Protein AF-0000000078755378 (afdb_homodimer)

Radius of gyration: 20.5 Å; Cα contacts (8 Å, |Δi|>4): 598; chains: 2; bounding box: 50×56×50 Å

Organism: Turneriella parva (strain ATCC BAA-1111 / DSM 21527 / NCTC 11395 / H) (NCBI:txid869212)

Secondary structure (DSSP, 8-state):
-EEEE-TT-HHHHHHHHHHHHHT---EEEETTSHHHHHHHHHH-TT-PSPEEEETTEEEESHHHHHHHHHHHTTT-TTS-----HHHHHHHHHHHHHHHHHHHHHHHHHHHHHTT--GGG-HHHHHHHHHHHHHHHHHHHH-BTTBSSTT----HHHHHHHHHHHHHHHTTSS-GGGSHHHHHHHHHHTTSHHHHHTPPPP-/-EEEE-TT-HHHHHHHHHHHHHT---EEEETTSHHHHHHHHHH-TT--S-EEEETTEEEESHHHHHHHHHHHTTT-TTS-----HHHHHHHHHHHHHHHHHHHHHHHHHHHHHTT--GGG-HHHHHHHHHHHHHHHHHHHH-BTTBSSTT----HHHHHHHHHHHHHHHTTSS-GGGSHHHHHHHHHHTTSHHHHHTPPPP-

Structure (mmCIF, N/CA/C/O backbone):
data_AF-0000000078755378-model_v1
#
loop_
_entity.id
_entity.type
_entity.pdbx_description
1 polymer 'Glutathione S-transferase domain-containing protein'
#
loop_
_atom_site.group_PDB
_atom_site.id
_atom_site.type_symbol
_atom_site.label_atom_id
_atom_site.label_alt_id
_atom_site.label_comp_id
_atom_site.label_asym_id
_atom_site.label_entity_id
_atom_site.label_seq_id
_atom_site.pdbx_PDB_ins_code
_atom_site.Cartn_x
_atom_site.Cartn_y
_atom_site.Cartn_z
_atom_site.occupancy
_atom_site.B_iso_or_equiv
_atom_site.auth_seq_id
_atom_site.auth_comp_id
_atom_site.auth_asym_id
_atom_site.auth_atom_id
_atom_site.pdbx_PDB_model_num
ATOM 1 N N . MET A 1 1 ? -11.766 -1.591 -21.422 1 97.5 1 MET A N 1
ATOM 2 C CA . MET A 1 1 ? -10.836 -1.254 -20.344 1 97.5 1 MET A CA 1
ATOM 3 C C . MET A 1 1 ? -9.414 -1.128 -20.875 1 97.5 1 MET A C 1
ATOM 5 O O . MET A 1 1 ? -9 -1.891 -21.75 1 97.5 1 MET A O 1
ATOM 9 N N . LYS A 1 2 ? -8.727 -0.06 -20.625 1 98.62 2 LYS A N 1
ATOM 10 C CA . LYS A 1 2 ? -7.285 0.048 -20.859 1 98.62 2 LYS A CA 1
ATOM 11 C C . LYS A 1 2 ? -6.504 -0.182 -19.562 1 98.62 2 LYS A C 1
ATOM 13 O O . LYS A 1 2 ? -6.852 0.363 -18.516 1 98.62 2 LYS A O 1
ATOM 18 N N . LEU A 1 3 ? -5.559 -1.063 -19.656 1 98.81 3 LEU A N 1
ATOM 19 C CA . LEU A 1 3 ? -4.688 -1.37 -18.531 1 98.81 3 LEU A CA 1
ATOM 20 C C . LEU A 1 3 ? -3.246 -0.969 -18.828 1 98.81 3 LEU A C 1
ATOM 22 O O . LEU A 1 3 ? -2.656 -1.442 -19.797 1 98.81 3 LEU A O 1
ATOM 26 N N . TYR A 1 4 ? -2.705 -0.052 -18.031 1 98.81 4 TYR A N 1
ATOM 27 C CA . TYR A 1 4 ? -1.328 0.398 -18.203 1 98.81 4 TYR A CA 1
ATOM 28 C C . TYR A 1 4 ? -0.391 -0.367 -17.266 1 98.81 4 TYR A C 1
ATOM 30 O O . TYR A 1 4 ? -0.648 -0.478 -16.078 1 98.81 4 TYR A O 1
ATOM 38 N N . GLY A 1 5 ? 0.622 -0.908 -17.797 1 98.44 5 GLY A N 1
ATOM 39 C CA . GLY A 1 5 ? 1.612 -1.618 -17.016 1 98.44 5 GLY A CA 1
ATOM 40 C C . GLY A 1 5 ? 2.439 -2.594 -17.828 1 98.44 5 GLY A C 1
ATOM 41 O O . GLY A 1 5 ? 2.221 -2.75 -19.031 1 98.44 5 GLY A O 1
ATOM 42 N N . SER A 1 6 ? 3.396 -3.225 -17.219 1 97.94 6 SER A N 1
ATOM 43 C CA . SER A 1 6 ? 4.281 -4.18 -17.875 1 97.94 6 SER A CA 1
ATOM 44 C C . SER A 1 6 ? 3.875 -5.617 -17.562 1 97.94 6 SER A C 1
ATOM 46 O O . SER A 1 6 ? 3.352 -5.898 -16.484 1 97.94 6 SER A O 1
ATOM 48 N N . ILE A 1 7 ? 4.188 -6.512 -18.438 1 96.69 7 ILE A N 1
ATOM 49 C CA . ILE A 1 7 ? 3.816 -7.914 -18.281 1 96.69 7 ILE A CA 1
ATOM 50 C C . ILE A 1 7 ? 4.668 -8.562 -17.188 1 96.69 7 ILE A C 1
ATOM 52 O O . ILE A 1 7 ? 4.332 -9.633 -16.688 1 96.69 7 ILE A O 1
ATOM 56 N N . THR A 1 8 ? 5.777 -7.926 -16.797 1 97.31 8 THR A N 1
ATOM 57 C CA . THR A 1 8 ? 6.668 -8.516 -15.797 1 97.31 8 THR A CA 1
ATOM 58 C C . THR A 1 8 ? 6.312 -8.023 -14.398 1 97.31 8 THR A C 1
ATOM 60 O O . THR A 1 8 ? 6.914 -8.453 -13.414 1 97.31 8 THR A O 1
ATOM 63 N N . SER A 1 9 ? 5.379 -7.137 -14.273 1 98.06 9 SER A N 1
ATOM 64 C CA . SER A 1 9 ? 5 -6.578 -12.984 1 98.06 9 SER A CA 1
ATOM 65 C C . SER A 1 9 ? 4.074 -7.52 -12.227 1 98.06 9 SER A C 1
ATOM 67 O O . SER A 1 9 ? 3.027 -7.918 -12.742 1 98.06 9 SER A O 1
ATOM 69 N N . PRO A 1 10 ? 4.41 -7.805 -10.969 1 98.56 10 PRO A N 1
ATOM 70 C CA . PRO A 1 10 ? 3.508 -8.648 -10.18 1 98.56 10 PRO A CA 1
ATOM 71 C C . PRO A 1 10 ? 2.188 -7.957 -9.852 1 98.56 10 PRO A C 1
ATOM 73 O O . PRO A 1 10 ? 1.175 -8.625 -9.625 1 98.56 10 PRO A O 1
ATOM 76 N N . PHE A 1 11 ? 2.15 -6.652 -9.828 1 98.81 11 PHE A N 1
ATOM 77 C CA . PHE A 1 11 ? 0.945 -5.887 -9.539 1 98.81 11 PHE A CA 1
ATOM 78 C C . PHE A 1 11 ? 0.022 -5.852 -10.75 1 98.81 11 PHE A C 1
ATOM 80 O O . PHE A 1 11 ? -1.2 -5.934 -10.609 1 98.81 11 PHE A O 1
ATOM 87 N N . VAL A 1 12 ? 0.619 -5.738 -11.883 1 98.75 12 VAL A N 1
ATOM 88 C CA . VAL A 1 12 ? -0.15 -5.777 -13.125 1 98.75 12 VAL A CA 1
ATOM 89 C C . VAL A 1 12 ? -0.688 -7.188 -13.352 1 98.75 12 VAL A C 1
ATOM 91 O O . VAL A 1 12 ? -1.82 -7.359 -13.812 1 98.75 12 VAL A O 1
ATOM 94 N N . ARG A 1 13 ? 0.099 -8.148 -13.016 1 98.75 13 ARG A N 1
ATOM 95 C CA . ARG A 1 13 ? -0.254 -9.539 -13.281 1 98.75 13 ARG A CA 1
ATOM 96 C C . ARG A 1 13 ? -1.511 -9.945 -12.516 1 98.75 13 ARG A C 1
ATOM 98 O O . ARG A 1 13 ? -2.363 -10.656 -13.047 1 98.75 13 ARG A O 1
ATOM 105 N N . ARG A 1 14 ? -1.593 -9.547 -11.242 1 98.69 14 ARG A N 1
ATOM 106 C CA . ARG A 1 14 ? -2.764 -9.977 -10.492 1 98.69 14 ARG A CA 1
ATOM 107 C C . ARG A 1 14 ? -4.035 -9.352 -11.039 1 98.69 14 ARG A C 1
ATOM 109 O O . ARG A 1 14 ? -5.113 -9.945 -10.977 1 98.69 14 ARG A O 1
ATOM 116 N N . VAL A 1 15 ? -3.961 -8.141 -11.648 1 98.81 15 VAL A N 1
ATOM 117 C CA . VAL A 1 15 ? -5.117 -7.543 -12.312 1 98.81 15 VAL A CA 1
ATOM 118 C C . VAL A 1 15 ? -5.441 -8.328 -13.586 1 98.81 15 VAL A C 1
ATOM 120 O O . VAL A 1 15 ? -6.605 -8.641 -13.844 1 98.81 15 VAL A O 1
ATOM 123 N N . ARG A 1 16 ? -4.406 -8.641 -14.359 1 98.81 16 ARG A N 1
ATOM 124 C CA . ARG A 1 16 ? -4.609 -9.422 -15.578 1 98.81 16 ARG A CA 1
ATOM 125 C C . ARG A 1 16 ? -5.254 -10.773 -15.258 1 98.81 16 ARG A C 1
ATOM 127 O O . ARG A 1 16 ? -6.152 -11.219 -15.977 1 98.81 16 ARG A O 1
ATOM 134 N N . TYR A 1 17 ? -4.77 -11.406 -14.227 1 98.62 17 TYR A N 1
ATOM 135 C CA . TYR A 1 17 ? -5.355 -12.664 -13.789 1 98.62 17 TYR A CA 1
ATOM 136 C C . TYR A 1 17 ? -6.859 -12.523 -13.57 1 98.62 17 TYR A C 1
ATOM 138 O O . TYR A 1 17 ? -7.648 -13.312 -14.094 1 98.62 17 TYR A O 1
ATOM 146 N N . LEU A 1 18 ? -7.234 -11.539 -12.789 1 98.44 18 LEU A N 1
ATOM 147 C CA . LEU A 1 18 ? -8.641 -11.375 -12.445 1 98.44 18 LEU A CA 1
ATOM 148 C C . LEU A 1 18 ? -9.477 -11.062 -13.688 1 98.44 18 LEU A C 1
ATOM 150 O O . LEU A 1 18 ? -10.586 -11.578 -13.844 1 98.44 18 LEU A O 1
ATOM 154 N N . CYS A 1 19 ? -8.93 -10.195 -14.57 1 98.56 19 CYS A N 1
ATOM 155 C CA . CYS A 1 19 ? -9.625 -9.906 -15.82 1 98.56 19 CYS A CA 1
ATOM 156 C C . CYS A 1 19 ? -9.883 -11.18 -16.609 1 98.56 19 CYS A C 1
ATOM 158 O O . CYS A 1 19 ? -10.977 -11.367 -17.141 1 98.56 19 CYS A O 1
ATOM 160 N N . HIS A 1 20 ? -8.867 -12.008 -16.703 1 98.25 20 HIS A N 1
ATOM 161 C CA . HIS A 1 20 ? -9 -13.273 -17.406 1 98.25 20 HIS A CA 1
ATOM 162 C C . HIS A 1 20 ? -10.117 -14.125 -16.812 1 98.25 20 HIS A C 1
ATOM 164 O O . HIS A 1 20 ? -10.977 -14.633 -17.531 1 98.25 20 HIS A O 1
ATOM 170 N N . GLU A 1 21 ? -10.109 -14.289 -15.508 1 97.56 21 GLU A N 1
ATOM 171 C CA . GLU A 1 21 ? -11.086 -15.133 -14.82 1 97.56 21 GLU A CA 1
ATOM 172 C C . GLU A 1 21 ? -12.5 -14.594 -14.992 1 97.56 21 GLU A C 1
ATOM 174 O O . GLU A 1 21 ? -13.453 -15.367 -15.109 1 97.56 21 GLU A O 1
ATOM 179 N N . LEU A 1 22 ? -12.672 -13.273 -15.031 1 97.81 22 LEU A N 1
ATOM 180 C CA . LEU A 1 22 ? -13.984 -12.633 -15.062 1 97.81 22 LEU A CA 1
ATOM 181 C C . LEU A 1 22 ? -14.453 -12.445 -16.5 1 97.81 22 LEU A C 1
ATOM 183 O O . LEU A 1 22 ? -15.602 -12.055 -16.734 1 97.81 22 LEU A O 1
ATOM 187 N N . GLY A 1 23 ? -13.539 -12.594 -17.453 1 97.19 23 GLY A N 1
ATOM 188 C CA . GLY A 1 23 ? -13.867 -12.336 -18.844 1 97.19 23 GLY A CA 1
ATOM 189 C C . GLY A 1 23 ? -13.922 -10.852 -19.172 1 97.19 23 GLY A C 1
ATOM 190 O O . GLY A 1 23 ? -14.68 -10.438 -20.047 1 97.19 23 GLY A O 1
ATOM 191 N N . GLN A 1 24 ? -13.266 -10.07 -18.375 1 97.88 24 GLN A N 1
ATOM 192 C CA . GLN A 1 24 ? -13.133 -8.648 -18.672 1 97.88 24 GLN A CA 1
ATOM 193 C C . GLN A 1 24 ? -12.031 -8.398 -19.703 1 97.88 24 GLN A C 1
ATOM 195 O O . GLN A 1 24 ? -10.844 -8.547 -19.391 1 97.88 24 GLN A O 1
ATOM 200 N N . SER A 1 25 ? -12.438 -7.984 -20.859 1 97.94 25 SER A N 1
ATOM 201 C CA . SER A 1 25 ? -11.453 -7.656 -21.891 1 97.94 25 SER A CA 1
ATOM 202 C C . SER A 1 25 ? -10.727 -6.355 -21.578 1 97.94 25 SER A C 1
ATOM 204 O O . SER A 1 25 ? -11.305 -5.445 -20.969 1 97.94 25 SER A O 1
ATOM 206 N N . PHE A 1 26 ? -9.414 -6.355 -21.984 1 98.5 26 PHE A N 1
ATOM 207 C CA . PHE A 1 26 ? -8.656 -5.117 -21.812 1 98.5 26 PHE A CA 1
ATOM 208 C C . PHE A 1 26 ? -7.582 -4.996 -22.891 1 98.5 26 PHE A C 1
ATOM 210 O O . PHE A 1 26 ? -7.141 -6.004 -23.453 1 98.5 26 PHE A O 1
ATOM 217 N N . GLU A 1 27 ? -7.242 -3.799 -23.172 1 98.5 27 GLU A N 1
ATOM 218 C CA . GLU A 1 27 ? -6.043 -3.447 -23.922 1 98.5 27 GLU A CA 1
ATOM 219 C C . GLU A 1 27 ? -4.883 -3.125 -22.984 1 98.5 27 GLU A C 1
ATOM 221 O O . GLU A 1 27 ? -5.012 -2.287 -22.094 1 98.5 27 GLU A O 1
ATOM 226 N N . LEU A 1 28 ? -3.758 -3.812 -23.188 1 98.31 28 LEU A N 1
ATOM 227 C CA . LEU A 1 28 ? -2.586 -3.555 -22.359 1 98.31 28 LEU A CA 1
ATOM 228 C C . LEU A 1 28 ? -1.696 -2.49 -22.984 1 98.31 28 LEU A C 1
ATOM 230 O O . LEU A 1 28 ? -1.237 -2.65 -24.125 1 98.31 28 LEU A O 1
ATOM 234 N N . VAL A 1 29 ? -1.528 -1.393 -22.344 1 98.62 29 VAL A N 1
ATOM 235 C CA . VAL A 1 29 ? -0.577 -0.356 -22.719 1 98.62 29 VAL A CA 1
ATOM 236 C C . VAL A 1 29 ? 0.752 -0.58 -22.016 1 98.62 29 VAL A C 1
ATOM 238 O O . VAL A 1 29 ? 0.856 -0.368 -20.797 1 98.62 29 VAL A O 1
ATOM 241 N N . ASP A 1 30 ? 1.756 -0.926 -22.766 1 97.62 30 ASP A N 1
ATOM 242 C CA . ASP A 1 30 ? 3.027 -1.409 -22.234 1 97.62 30 ASP A CA 1
ATOM 243 C C . ASP A 1 30 ? 3.854 -0.262 -21.656 1 97.62 30 ASP A C 1
ATOM 245 O O . ASP A 1 30 ? 4.391 0.56 -22.406 1 97.62 30 ASP A O 1
ATOM 249 N N . SER A 1 31 ? 4.055 -0.286 -20.375 1 96.88 31 SER A N 1
ATOM 250 C CA . SER A 1 31 ? 4.773 0.795 -19.719 1 96.88 31 SER A CA 1
ATOM 251 C C . SER A 1 31 ? 6.281 0.647 -19.906 1 96.88 31 SER A C 1
ATOM 253 O O . SER A 1 31 ? 7.051 1.515 -19.484 1 96.88 31 SER A O 1
ATOM 255 N N . LEU A 1 32 ? 6.742 -0.398 -20.562 1 94.94 32 LEU A N 1
ATOM 256 C CA . LEU A 1 32 ? 8.164 -0.579 -20.828 1 94.94 32 LEU A CA 1
ATOM 257 C C . LEU A 1 32 ? 8.594 0.244 -22.047 1 94.94 32 LEU A C 1
ATOM 259 O O . LEU A 1 32 ? 9.789 0.465 -22.25 1 94.94 32 LEU A O 1
ATOM 263 N N . THR A 1 33 ? 7.633 0.627 -22.875 1 96.88 33 THR A N 1
ATOM 264 C CA . THR A 1 33 ? 7.934 1.519 -23.984 1 96.88 33 THR A CA 1
ATOM 265 C C . THR A 1 33 ? 7.852 2.979 -23.547 1 96.88 33 THR A C 1
ATOM 267 O O . THR A 1 33 ? 7.098 3.318 -22.641 1 96.88 33 THR A O 1
ATOM 270 N N . ASP A 1 34 ? 8.578 3.814 -24.219 1 96.69 34 ASP A N 1
ATOM 271 C CA . ASP A 1 34 ? 8.531 5.238 -23.906 1 96.69 34 ASP A CA 1
ATOM 272 C C . ASP A 1 34 ? 7.121 5.797 -24.078 1 96.69 34 ASP A C 1
ATOM 274 O O . ASP A 1 34 ? 6.645 6.547 -23.219 1 96.69 34 ASP A O 1
ATOM 278 N N . ALA A 1 35 ? 6.516 5.406 -25.109 1 97.38 35 ALA A N 1
ATOM 279 C CA . ALA A 1 35 ? 5.164 5.895 -25.391 1 97.38 35 ALA A CA 1
ATOM 280 C C . ALA A 1 35 ? 4.18 5.406 -24.328 1 97.38 35 ALA A C 1
ATOM 282 O O . ALA A 1 35 ? 3.328 6.172 -23.875 1 97.38 35 ALA A O 1
ATOM 283 N N . GLY A 1 36 ? 4.281 4.137 -23.969 1 97.5 36 GLY A N 1
ATOM 284 C CA . GLY A 1 36 ? 3.395 3.578 -22.953 1 97.5 36 GLY A CA 1
ATOM 285 C C . GLY A 1 36 ? 3.621 4.164 -21.578 1 97.5 36 GLY A C 1
ATOM 286 O O . GLY A 1 36 ? 2.668 4.398 -20.828 1 97.5 36 GLY A O 1
ATOM 287 N N . GLN A 1 37 ? 4.879 4.363 -21.312 1 96.75 37 GLN A N 1
ATOM 288 C CA . GLN A 1 37 ? 5.211 4.973 -20.031 1 96.75 37 GLN A CA 1
ATOM 289 C C . GLN A 1 37 ? 4.66 6.395 -19.938 1 96.75 37 GLN A C 1
ATOM 291 O O . GLN A 1 37 ? 4.082 6.777 -18.922 1 96.75 37 GLN A O 1
ATOM 296 N N . SER A 1 38 ? 4.859 7.16 -20.984 1 97.31 38 SER A N 1
ATOM 297 C CA . SER A 1 38 ? 4.352 8.531 -21.031 1 97.31 38 SER A CA 1
ATOM 298 C C . SER A 1 38 ? 2.832 8.555 -20.922 1 97.31 38 SER A C 1
ATOM 300 O O . SER A 1 38 ? 2.277 9.391 -20.203 1 97.31 38 SER A O 1
ATOM 302 N N . ALA A 1 39 ? 2.188 7.66 -21.578 1 97.88 39 ALA A N 1
ATOM 303 C CA . ALA A 1 39 ? 0.73 7.578 -21.547 1 97.88 39 ALA A CA 1
ATOM 304 C C . ALA A 1 39 ? 0.241 7.266 -20.125 1 97.88 39 ALA A C 1
ATOM 306 O O . ALA A 1 39 ? -0.749 7.84 -19.672 1 97.88 39 ALA A O 1
ATOM 307 N N . MET A 1 40 ? 0.9 6.355 -19.453 1 97.19 40 MET A N 1
ATOM 308 C CA . MET A 1 40 ? 0.528 6.004 -18.078 1 97.19 40 MET A CA 1
ATOM 309 C C . MET A 1 40 ? 0.719 7.191 -17.141 1 97.19 40 MET A C 1
ATOM 311 O O . MET A 1 40 ? -0.147 7.48 -16.312 1 97.19 40 MET A O 1
ATOM 315 N N . ARG A 1 41 ? 1.848 7.883 -17.281 1 95.81 41 ARG A N 1
ATOM 316 C CA . ARG A 1 41 ? 2.182 8.984 -16.391 1 95.81 41 ARG A CA 1
ATOM 317 C C . ARG A 1 41 ? 1.21 10.148 -16.578 1 95.81 41 ARG A C 1
ATOM 319 O O . ARG A 1 41 ? 0.992 10.93 -15.648 1 95.81 41 ARG A O 1
ATOM 326 N N . GLU A 1 42 ? 0.608 10.234 -17.703 1 96 42 GLU A N 1
ATOM 327 C CA . GLU A 1 42 ? -0.412 11.258 -17.938 1 96 42 GLU A CA 1
ATOM 328 C C . GLU A 1 42 ? -1.669 10.984 -17.109 1 96 42 GLU A C 1
ATOM 330 O O . GLU A 1 42 ? -2.41 11.906 -16.781 1 96 42 GLU A O 1
ATOM 335 N N . LYS A 1 43 ? -1.895 9.703 -16.797 1 95.62 43 LYS A N 1
ATOM 336 C CA . LYS A 1 43 ? -3.127 9.305 -16.141 1 95.62 43 LYS A CA 1
ATOM 337 C C . LYS A 1 43 ? -2.893 9.07 -14.641 1 95.62 43 LYS A C 1
ATOM 339 O O . LYS A 1 43 ? -3.834 9.117 -13.852 1 95.62 43 LYS A O 1
ATOM 344 N N . ASN A 1 44 ? -1.692 8.852 -14.289 1 96.31 44 ASN A N 1
ATOM 345 C CA . ASN A 1 44 ? -1.339 8.391 -12.953 1 96.31 44 ASN A CA 1
ATOM 346 C C . ASN A 1 44 ? -0.154 9.164 -12.383 1 96.31 44 ASN A C 1
ATOM 348 O O . ASN A 1 44 ? 0.999 8.867 -12.703 1 96.31 44 ASN A O 1
ATOM 352 N N . PRO A 1 45 ? -0.371 10.039 -11.453 1 96.12 45 PRO A N 1
ATOM 353 C CA . PRO A 1 45 ? 0.701 10.875 -10.914 1 96.12 45 PRO A CA 1
ATOM 354 C C . PRO A 1 45 ? 1.704 10.094 -10.078 1 96.12 45 PRO A C 1
ATOM 356 O O . PRO A 1 45 ? 2.779 10.602 -9.75 1 96.12 45 PRO A O 1
ATOM 359 N N . ILE A 1 46 ? 1.361 8.883 -9.656 1 96.69 46 ILE A N 1
ATOM 360 C CA . ILE A 1 46 ? 2.219 8.07 -8.797 1 96.69 46 ILE A CA 1
ATOM 361 C C . ILE A 1 46 ? 3.281 7.375 -9.648 1 96.69 46 ILE A C 1
ATOM 363 O O . ILE A 1 46 ? 4.273 6.871 -9.117 1 96.69 46 ILE A O 1
ATOM 367 N N . TRP A 1 47 ? 3.047 7.293 -10.961 1 96.5 47 TRP A N 1
ATOM 368 C CA . TRP A 1 47 ? 3.988 6.727 -11.922 1 96.5 47 TRP A CA 1
ATOM 369 C C . TRP A 1 47 ? 4.234 5.25 -11.641 1 96.5 47 TRP A C 1
ATOM 371 O O . TRP A 1 47 ? 5.258 4.695 -12.047 1 96.5 47 TRP A O 1
ATOM 381 N N . LYS A 1 48 ? 3.359 4.676 -10.805 1 96.12 48 LYS A N 1
ATOM 382 C CA . LYS A 1 48 ? 3.438 3.244 -10.531 1 96.12 48 LYS A CA 1
ATOM 383 C C . LYS A 1 48 ? 2.348 2.482 -11.281 1 96.12 48 LYS A C 1
ATOM 385 O O . LYS A 1 48 ? 1.231 2.98 -11.438 1 96.12 48 LYS A O 1
ATOM 390 N N . GLU A 1 49 ? 2.668 1.42 -11.766 1 97.88 49 GLU A N 1
ATOM 391 C CA . GLU A 1 49 ? 1.711 0.538 -12.422 1 97.88 49 GLU A CA 1
ATOM 392 C C . GLU A 1 49 ? 1.145 -0.49 -11.445 1 97.88 49 GLU A C 1
ATOM 394 O O 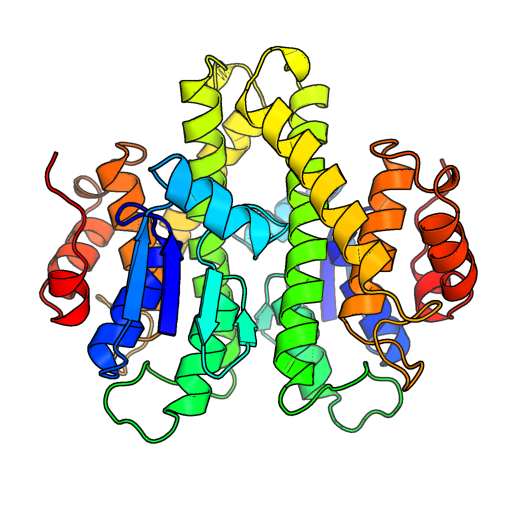. GLU A 1 49 ? 1.787 -0.828 -10.453 1 97.88 49 GLU A O 1
ATOM 399 N N . PRO A 1 50 ? -0.096 -0.946 -11.672 1 98.44 50 PRO A N 1
ATOM 400 C CA . PRO A 1 50 ? -0.963 -0.688 -12.82 1 98.44 50 PRO A CA 1
ATOM 401 C C . PRO A 1 50 ? -1.844 0.545 -12.633 1 98.44 50 PRO A C 1
ATOM 403 O O . PRO A 1 50 ? -2.027 1.011 -11.508 1 98.44 50 PRO A O 1
ATOM 406 N N . CYS A 1 51 ? -2.301 1.1 -13.695 1 98.44 51 CYS A N 1
ATOM 407 C CA . CYS A 1 51 ? -3.387 2.064 -13.828 1 98.44 51 CYS A CA 1
ATOM 408 C C . CYS A 1 51 ? -4.387 1.614 -14.891 1 98.44 51 CYS A C 1
ATOM 410 O O . CYS A 1 51 ? -3.998 1.076 -15.922 1 98.44 51 CYS A O 1
ATOM 412 N N . ALA A 1 52 ? -5.668 1.831 -14.609 1 98.69 52 ALA A N 1
ATOM 413 C CA . ALA A 1 52 ? -6.676 1.366 -15.555 1 98.69 52 ALA A CA 1
ATOM 414 C C . ALA A 1 52 ? -7.645 2.486 -15.914 1 98.69 52 ALA A C 1
ATOM 416 O O . ALA A 1 52 ? -8.016 3.295 -15.062 1 98.69 52 ALA A O 1
ATOM 417 N N . GLU A 1 53 ? -7.953 2.619 -17.156 1 98.56 53 GLU A N 1
ATOM 418 C CA . GLU A 1 53 ? -9.164 3.303 -17.609 1 98.56 53 GLU A CA 1
ATOM 419 C C . GLU A 1 53 ? -10.32 2.322 -17.766 1 98.56 53 GLU A C 1
ATOM 421 O O . GLU A 1 53 ? -10.289 1.453 -18.641 1 98.56 53 GLU A O 1
ATOM 426 N N . ILE A 1 54 ? -11.367 2.451 -16.953 1 97.88 54 ILE A N 1
ATOM 427 C CA . ILE A 1 54 ? -12.461 1.485 -16.953 1 97.88 54 ILE A CA 1
ATOM 428 C C . ILE A 1 54 ? -13.773 2.195 -16.625 1 97.88 54 ILE A C 1
ATOM 430 O O . ILE A 1 54 ? -13.867 2.9 -15.609 1 97.88 54 ILE A O 1
ATOM 434 N N . ASP A 1 55 ? -14.82 2.055 -17.453 1 97.25 55 ASP A N 1
ATOM 435 C CA . ASP A 1 55 ? -16.156 2.621 -17.281 1 97.25 55 ASP A CA 1
ATOM 436 C C . ASP A 1 55 ? -16.078 4.133 -17.078 1 97.25 55 ASP A C 1
ATOM 438 O O . ASP A 1 55 ? -16.75 4.672 -16.188 1 97.25 55 ASP A O 1
ATOM 442 N N . GLY A 1 56 ? -15.164 4.719 -17.766 1 96.69 56 GLY A N 1
ATOM 443 C CA . GLY A 1 56 ? -15.062 6.168 -17.75 1 96.69 56 GLY A CA 1
ATOM 444 C C . GLY A 1 56 ? -14.25 6.695 -16.578 1 96.69 56 GLY A C 1
ATOM 445 O O . GLY A 1 56 ? -14.156 7.91 -16.375 1 96.69 56 GLY A O 1
ATOM 446 N N . LEU A 1 57 ? -13.617 5.816 -15.844 1 97.62 57 LEU A N 1
ATOM 447 C CA . LEU A 1 57 ? -12.812 6.188 -14.688 1 97.62 57 LEU A CA 1
ATOM 448 C C . LEU A 1 57 ? -11.344 5.836 -14.914 1 97.62 57 LEU A C 1
ATOM 450 O O . LEU A 1 57 ? -11.031 4.914 -15.672 1 97.62 57 LEU A O 1
ATOM 454 N N . VAL A 1 58 ? -10.453 6.629 -14.32 1 98.12 58 VAL A N 1
ATOM 455 C CA . VAL A 1 58 ? -9.062 6.238 -14.141 1 98.12 58 VAL A CA 1
ATOM 456 C C . VAL A 1 58 ? -8.844 5.746 -12.703 1 98.12 58 VAL A C 1
ATOM 458 O O . VAL A 1 58 ? -9.172 6.449 -11.75 1 98.12 58 VAL A O 1
ATOM 461 N N . ILE A 1 59 ? -8.359 4.531 -12.617 1 98.38 59 ILE A N 1
ATOM 462 C CA . ILE A 1 59 ? -8.227 3.943 -11.289 1 98.38 59 ILE A CA 1
ATOM 463 C C . ILE A 1 59 ? -6.809 3.418 -11.094 1 98.38 59 ILE A C 1
ATOM 465 O O . ILE A 1 59 ? -6.281 2.701 -11.953 1 98.38 59 ILE A O 1
ATOM 469 N N . TRP A 1 60 ? -6.184 3.889 -10.086 1 96 60 TRP A N 1
ATOM 470 C CA . TRP A 1 60 ? -4.984 3.27 -9.531 1 96 60 TRP A CA 1
ATOM 471 C C . TRP A 1 60 ? -5.148 3.006 -8.039 1 96 60 TRP A C 1
ATOM 473 O O . TRP A 1 60 ? -6.02 3.594 -7.395 1 96 60 TRP A O 1
ATOM 483 N N . ASP A 1 61 ? -4.387 1.903 -7.5 1 95.44 61 ASP A N 1
ATOM 484 C CA . ASP A 1 61 ? -3.383 0.94 -7.945 1 95.44 61 ASP A CA 1
ATOM 485 C C . ASP A 1 61 ? -3.982 -0.459 -8.07 1 95.44 61 ASP A C 1
ATOM 487 O O . ASP A 1 61 ? -5.203 -0.611 -8.172 1 95.44 61 ASP A O 1
ATOM 491 N N . SER A 1 62 ? -3.205 -1.6 -8.039 1 98.31 62 SER A N 1
ATOM 492 C CA . SER A 1 62 ? -3.689 -2.947 -8.32 1 98.31 62 SER A CA 1
ATOM 493 C C . SER A 1 62 ? -4.801 -3.348 -7.359 1 98.31 62 SER A C 1
ATOM 495 O O . SER A 1 62 ? -5.789 -3.969 -7.766 1 98.31 62 SER A O 1
ATOM 497 N N . HIS A 1 63 ? -4.758 -2.881 -6.129 1 97.5 63 HIS A N 1
ATOM 498 C CA . HIS A 1 63 ? -5.781 -3.234 -5.152 1 97.5 63 HIS A CA 1
ATOM 499 C C . HIS A 1 63 ? -7.105 -2.555 -5.473 1 97.5 63 HIS A C 1
ATOM 501 O O . HIS A 1 63 ? -8.164 -3.18 -5.387 1 97.5 63 HIS A O 1
ATOM 507 N N . THR A 1 64 ? -7.035 -1.287 -5.84 1 98.19 64 THR A N 1
ATOM 508 C CA . THR A 1 64 ? -8.25 -0.544 -6.148 1 98.19 64 THR A CA 1
ATOM 509 C C . THR A 1 64 ? -8.914 -1.095 -7.41 1 98.19 64 THR A C 1
ATOM 511 O O . THR A 1 64 ? -10.141 -1.245 -7.457 1 98.19 64 THR A O 1
ATOM 514 N N . ILE A 1 65 ? -8.117 -1.42 -8.406 1 98.75 65 ILE A N 1
ATOM 515 C CA . ILE A 1 65 ? -8.648 -1.987 -9.641 1 98.75 65 ILE A CA 1
ATOM 516 C C . ILE A 1 65 ? -9.312 -3.326 -9.352 1 98.75 65 ILE A C 1
ATOM 518 O O . ILE A 1 65 ? -10.414 -3.598 -9.844 1 98.75 65 ILE A O 1
ATOM 522 N N . ILE A 1 66 ? -8.68 -4.129 -8.539 1 98.62 66 ILE A N 1
ATOM 523 C CA . ILE A 1 66 ? -9.219 -5.438 -8.188 1 98.62 66 ILE A CA 1
ATOM 524 C C . ILE A 1 66 ? -10.508 -5.27 -7.398 1 98.62 66 ILE A C 1
ATOM 526 O O . ILE A 1 66 ? -11.492 -5.977 -7.645 1 98.62 66 ILE A O 1
ATOM 530 N N . ASP A 1 67 ? -10.492 -4.309 -6.445 1 97.44 67 ASP A N 1
ATOM 531 C CA . ASP A 1 67 ? -11.727 -4.035 -5.703 1 97.44 67 ASP A CA 1
ATOM 532 C C . ASP A 1 67 ? -12.852 -3.613 -6.645 1 97.44 67 ASP A C 1
ATOM 534 O O . ASP A 1 67 ? -13.992 -4.059 -6.492 1 97.44 67 ASP A O 1
ATOM 538 N N . TYR A 1 68 ? -12.523 -2.768 -7.586 1 98.38 68 TYR A N 1
ATOM 539 C CA . TYR A 1 68 ? -13.508 -2.301 -8.555 1 98.38 68 TYR A CA 1
ATOM 540 C C . TYR A 1 68 ? -14.094 -3.467 -9.344 1 98.38 68 TYR A C 1
ATOM 542 O O . TYR A 1 68 ? -15.312 -3.617 -9.43 1 98.38 68 TYR A O 1
ATOM 550 N N . LEU A 1 69 ? -13.273 -4.316 -9.883 1 98.44 69 LEU A N 1
ATOM 551 C CA . LEU A 1 69 ? -13.688 -5.453 -10.695 1 98.44 69 LEU A CA 1
ATOM 552 C C . LEU A 1 69 ? -14.492 -6.449 -9.867 1 98.44 69 LEU A C 1
ATOM 554 O O . LEU A 1 69 ? -15.484 -7.008 -10.344 1 98.44 69 LEU A O 1
ATOM 558 N N . THR A 1 70 ? -13.992 -6.652 -8.641 1 97.31 70 THR A N 1
ATOM 559 C CA . THR A 1 70 ? -14.688 -7.582 -7.762 1 97.31 70 THR A CA 1
ATOM 560 C C . THR A 1 70 ? -16.109 -7.098 -7.473 1 97.31 70 THR A C 1
ATOM 562 O O . THR A 1 70 ? -17.047 -7.895 -7.438 1 97.31 70 THR A O 1
ATOM 565 N N . GLU A 1 71 ? -16.25 -5.805 -7.277 1 96.44 71 GLU A N 1
ATOM 566 C CA . GLU A 1 71 ? -17.578 -5.242 -7.043 1 96.44 71 GLU A CA 1
ATOM 567 C C . GLU A 1 71 ? -18.422 -5.289 -8.305 1 96.44 71 GLU A C 1
ATOM 569 O O . GLU A 1 71 ? -19.594 -5.648 -8.258 1 96.44 71 GLU A O 1
ATOM 574 N N . LYS A 1 72 ? -17.859 -4.941 -9.414 1 96.56 72 LYS A N 1
ATOM 575 C CA . LYS A 1 72 ? -18.547 -4.91 -10.703 1 96.56 72 LYS A CA 1
ATOM 576 C C . LYS A 1 72 ? -19.078 -6.293 -11.07 1 96.56 72 LYS A C 1
ATOM 578 O O . LYS A 1 72 ? -20.188 -6.418 -11.594 1 96.56 72 LYS A O 1
ATOM 583 N N . TYR A 1 73 ? -18.328 -7.301 -10.75 1 97.56 73 TYR A N 1
ATOM 584 C CA . TYR A 1 73 ? -18.672 -8.664 -11.117 1 97.56 73 TYR A CA 1
ATOM 585 C C . TYR A 1 73 ? -19.031 -9.492 -9.891 1 97.56 73 TYR A C 1
ATOM 587 O O . TYR A 1 73 ? -18.641 -10.656 -9.781 1 97.56 73 TYR A O 1
ATOM 595 N N . ALA A 1 74 ? -19.656 -8.891 -8.953 1 94.56 74 ALA A N 1
ATOM 596 C CA . ALA A 1 74 ? -19.922 -9.469 -7.641 1 94.56 74 ALA A CA 1
ATOM 597 C C . ALA A 1 74 ? -20.703 -10.781 -7.773 1 94.56 74 ALA A C 1
ATOM 599 O O . ALA A 1 74 ? -20.547 -11.68 -6.941 1 94.56 74 ALA A O 1
ATOM 600 N N . ASP A 1 75 ? -21.391 -11 -8.82 1 94.19 75 ASP A N 1
ATOM 601 C CA . ASP A 1 75 ? -22.25 -12.172 -8.992 1 94.19 75 ASP A CA 1
ATOM 602 C C . ASP A 1 75 ? -21.547 -13.242 -9.828 1 94.19 75 ASP A C 1
ATOM 604 O O . ASP A 1 75 ? -22.078 -14.344 -10 1 94.19 75 ASP A O 1
ATOM 608 N N . SER A 1 76 ? -20.391 -12.93 -10.25 1 94.94 76 SER A N 1
ATOM 609 C CA . SER A 1 76 ? -19.688 -13.898 -11.078 1 94.94 76 SER A CA 1
ATOM 610 C C . SER A 1 76 ? -19.188 -15.078 -10.25 1 94.94 76 SER A C 1
ATOM 612 O O . SER A 1 76 ? -18.609 -14.891 -9.18 1 94.94 76 SER A O 1
ATOM 614 N N . PRO A 1 77 ? -19.344 -16.297 -10.719 1 93.56 77 PRO A N 1
ATOM 615 C CA . PRO A 1 77 ? -18.766 -17.453 -10.023 1 93.56 77 PRO A CA 1
ATOM 616 C C . PRO A 1 77 ? -17.266 -17.594 -10.219 1 93.56 77 PRO A C 1
ATOM 618 O O . PRO A 1 77 ? -16.609 -18.375 -9.531 1 93.56 77 PRO A O 1
ATOM 621 N N . ASN A 1 78 ? -16.75 -16.875 -11.109 1 93.88 78 ASN A N 1
ATOM 622 C CA . ASN A 1 78 ? -15.344 -16.984 -11.469 1 93.88 78 ASN A CA 1
ATOM 623 C C . ASN A 1 78 ? -14.492 -15.945 -10.742 1 93.88 78 ASN A C 1
ATOM 625 O O . ASN A 1 78 ? -13.328 -15.734 -11.094 1 93.88 78 ASN A O 1
ATOM 629 N N . GLY A 1 79 ? -15.086 -15.352 -9.695 1 94.75 79 GLY A N 1
ATOM 630 C CA . GLY A 1 79 ? -14.344 -14.359 -8.922 1 94.75 79 GLY A CA 1
ATOM 631 C C . GLY A 1 79 ? -13.461 -14.977 -7.855 1 94.75 79 GLY A C 1
ATOM 632 O O . GLY A 1 79 ? -13.367 -16.203 -7.75 1 94.75 79 GLY A O 1
ATOM 633 N N . LEU A 1 80 ? -12.742 -14.125 -7.117 1 96.94 80 LEU A N 1
ATOM 634 C CA . LEU A 1 80 ? -11.906 -14.531 -5.996 1 96.94 80 LEU A CA 1
ATOM 635 C C . LEU A 1 80 ? -12.766 -14.93 -4.797 1 96.94 80 LEU A C 1
ATOM 637 O O . LEU A 1 80 ? -13.898 -14.477 -4.66 1 96.94 80 LEU A O 1
ATOM 641 N N . ARG A 1 81 ? -12.07 -15.805 -4.035 1 96 81 ARG A N 1
ATOM 642 C CA . ARG A 1 81 ? -12.695 -16.078 -2.742 1 96 81 ARG A CA 1
ATOM 643 C C . ARG A 1 81 ? -12.977 -14.773 -1.993 1 96 81 ARG A C 1
ATOM 645 O O . ARG A 1 81 ? -12.148 -13.859 -1.995 1 96 81 ARG A O 1
ATOM 652 N N . LYS A 1 82 ? -14.188 -14.719 -1.338 1 93.19 82 LYS A N 1
ATOM 653 C CA . LYS A 1 82 ? -14.609 -13.547 -0.567 1 93.19 82 LYS A CA 1
ATOM 654 C C . LYS A 1 82 ? -14.68 -13.875 0.923 1 93.19 82 LYS A C 1
ATOM 656 O O . LYS A 1 82 ? -15.703 -14.359 1.412 1 93.19 82 LYS A O 1
ATOM 661 N N . PRO A 1 83 ? -13.586 -13.5 1.598 1 94.56 83 PRO A N 1
ATOM 662 C CA . PRO A 1 83 ? -13.609 -13.812 3.029 1 94.56 83 PRO A CA 1
ATOM 663 C C . PRO A 1 83 ? -14.562 -12.906 3.811 1 94.56 83 PRO A C 1
ATOM 665 O O . PRO A 1 83 ? -14.773 -11.75 3.428 1 94.56 83 PRO A O 1
ATOM 668 N N . THR A 1 84 ? -15.141 -13.445 4.902 1 93.5 84 THR A N 1
ATOM 669 C CA . THR A 1 84 ? -16.031 -12.688 5.785 1 93.5 84 THR A CA 1
ATOM 670 C C . THR A 1 84 ? -15.562 -12.797 7.234 1 93.5 84 THR A C 1
ATOM 672 O O . THR A 1 84 ? -14.664 -13.578 7.551 1 93.5 84 THR A O 1
ATOM 675 N N . GLY A 1 85 ? -16.125 -11.93 8.07 1 93.75 85 GLY A N 1
ATOM 676 C CA . GLY A 1 85 ? -15.812 -11.969 9.492 1 93.75 85 GLY A CA 1
ATOM 677 C C . GLY A 1 85 ? -14.328 -11.828 9.773 1 93.75 85 GLY A C 1
ATOM 678 O O . GLY A 1 85 ? -13.664 -10.953 9.211 1 93.75 85 GLY A O 1
ATOM 679 N N . VAL A 1 86 ? -13.773 -12.664 10.617 1 95.19 86 VAL A N 1
ATOM 680 C CA . VAL A 1 86 ? -12.391 -12.578 11.07 1 95.19 86 VAL A CA 1
ATOM 681 C C . VAL A 1 86 ? -11.445 -12.914 9.914 1 95.19 86 VAL A C 1
ATOM 683 O O . VAL A 1 86 ? -10.359 -12.336 9.797 1 95.19 86 VAL A O 1
ATOM 686 N N . GLU A 1 87 ? -11.883 -13.75 9.008 1 95.88 87 GLU A N 1
ATOM 687 C CA . GLU A 1 87 ? -11.047 -14.195 7.891 1 95.88 87 GLU A CA 1
ATOM 688 C C . GLU A 1 87 ? -10.766 -13.039 6.93 1 95.88 87 GLU A C 1
ATOM 690 O O . GLU A 1 87 ? -9.742 -13.039 6.246 1 95.88 87 GLU A O 1
ATOM 695 N N . LYS A 1 88 ? -11.672 -12.086 6.922 1 97.19 88 LYS A N 1
ATOM 696 C CA . LYS A 1 88 ? -11.461 -10.898 6.102 1 97.19 88 LYS A CA 1
ATOM 697 C C . LYS A 1 88 ? -10.195 -10.156 6.52 1 97.19 88 LYS A C 1
ATOM 699 O O . LYS A 1 88 ? -9.375 -9.789 5.676 1 97.19 88 LYS A O 1
ATOM 704 N N . TRP A 1 89 ? -10.039 -10.016 7.773 1 97.94 89 TRP A N 1
ATOM 705 C CA . TRP A 1 89 ? -8.898 -9.273 8.305 1 97.94 89 TRP A CA 1
ATOM 706 C C . TRP A 1 89 ? -7.613 -10.078 8.188 1 97.94 89 TRP A C 1
ATOM 708 O O . TRP A 1 89 ? -6.543 -9.523 7.934 1 97.94 89 TRP A O 1
ATOM 718 N N . ARG A 1 90 ? -7.754 -11.344 8.336 1 97 90 ARG A N 1
ATOM 719 C CA . ARG A 1 90 ? -6.602 -12.219 8.125 1 97 90 ARG A CA 1
ATOM 720 C C . ARG A 1 90 ? -6.117 -12.148 6.68 1 97 90 ARG A C 1
ATOM 722 O O . ARG A 1 90 ? -4.914 -12.078 6.426 1 97 90 ARG A O 1
ATOM 729 N N . GLU A 1 91 ? -7.008 -12.172 5.777 1 97.94 91 GLU A N 1
ATOM 730 C CA . GLU A 1 91 ? -6.641 -12.062 4.367 1 97.94 91 GLU A CA 1
ATOM 731 C C . GLU A 1 91 ? -5.934 -10.742 4.078 1 97.94 91 GLU A C 1
ATOM 733 O O . GLU A 1 91 ? -4.949 -10.703 3.338 1 97.94 91 GLU A O 1
ATOM 738 N N . ARG A 1 92 ? -6.426 -9.719 4.652 1 97.94 92 ARG A N 1
ATOM 739 C CA . ARG A 1 92 ? -5.797 -8.414 4.465 1 97.94 92 ARG A CA 1
ATOM 740 C C . ARG A 1 92 ? -4.367 -8.414 4.988 1 97.94 92 ARG A C 1
ATOM 742 O O . ARG A 1 92 ? -3.469 -7.844 4.363 1 97.94 92 ARG A O 1
ATOM 749 N N . ASN A 1 93 ? -4.191 -9.039 6.109 1 98.31 93 ASN A N 1
ATOM 750 C CA . ASN A 1 93 ? -2.852 -9.18 6.668 1 98.31 93 ASN A CA 1
ATOM 751 C C . ASN A 1 93 ? -1.931 -9.953 5.734 1 98.31 93 ASN A C 1
ATOM 753 O O . ASN A 1 93 ? -0.796 -9.539 5.488 1 98.31 93 ASN A O 1
ATOM 757 N N . LEU A 1 94 ? -2.449 -11.031 5.188 1 98.56 94 LEU A N 1
ATOM 758 C CA . LEU A 1 94 ? -1.667 -11.867 4.285 1 98.56 94 LEU A CA 1
ATOM 759 C C . LEU A 1 94 ? -1.279 -11.102 3.027 1 98.56 94 LEU A C 1
ATOM 761 O O . LEU A 1 94 ? -0.126 -11.148 2.596 1 98.56 94 LEU A O 1
ATOM 765 N N . VAL A 1 95 ? -2.205 -10.375 2.523 1 98.56 95 VAL A N 1
ATOM 766 C CA . VAL A 1 95 ? -1.979 -9.602 1.308 1 98.56 95 VAL A CA 1
ATOM 767 C C . VAL A 1 95 ? -0.97 -8.492 1.584 1 98.56 95 VAL A C 1
ATOM 769 O O . VAL A 1 95 ? -0.049 -8.266 0.794 1 98.56 95 VAL A O 1
ATOM 772 N N . SER A 1 96 ? -1.145 -7.855 2.705 1 98.31 96 SER A N 1
ATOM 773 C CA . SER A 1 96 ? -0.213 -6.801 3.094 1 98.31 96 SER A CA 1
ATOM 774 C C . SER A 1 96 ? 1.199 -7.348 3.271 1 98.31 96 SER A C 1
ATOM 776 O O . SER A 1 96 ? 2.176 -6.691 2.906 1 98.31 96 SER A O 1
ATOM 778 N N . ALA A 1 97 ? 1.312 -8.484 3.852 1 98.5 97 ALA A N 1
ATOM 779 C CA . ALA A 1 97 ? 2.615 -9.117 4.016 1 98.5 97 ALA A CA 1
ATOM 780 C C . ALA A 1 97 ? 3.248 -9.438 2.664 1 98.5 97 ALA A C 1
ATOM 782 O O . ALA A 1 97 ? 4.41 -9.102 2.422 1 98.5 97 ALA A O 1
ATOM 783 N N . ALA A 1 98 ? 2.48 -10 1.799 1 98.69 98 ALA A N 1
ATOM 784 C CA . ALA A 1 98 ? 2.994 -10.336 0.473 1 98.69 98 ALA A CA 1
ATOM 785 C C . ALA A 1 98 ? 3.416 -9.078 -0.285 1 98.69 98 ALA A C 1
ATOM 787 O O . ALA A 1 98 ? 4.484 -9.047 -0.902 1 98.69 98 ALA A O 1
ATOM 788 N N . ASP A 1 99 ? 2.605 -8.086 -0.198 1 98.44 99 ASP A N 1
ATOM 789 C CA . ASP A 1 99 ? 2.943 -6.82 -0.833 1 98.44 99 ASP A CA 1
ATOM 790 C C . ASP A 1 99 ? 4.211 -6.223 -0.226 1 98.44 99 ASP A C 1
ATOM 792 O O . ASP A 1 99 ? 5.074 -5.723 -0.948 1 98.44 99 ASP A O 1
ATOM 796 N N . GLY A 1 100 ? 4.254 -6.246 1.132 1 98.06 100 GLY A N 1
ATOM 797 C CA . GLY A 1 100 ? 5.457 -5.766 1.789 1 98.06 100 GLY A CA 1
ATOM 798 C C . GLY A 1 100 ? 6.715 -6.484 1.334 1 98.06 100 GLY A C 1
ATOM 799 O O . GLY A 1 100 ? 7.773 -5.863 1.192 1 98.06 100 GLY A O 1
ATOM 800 N N . CYS A 1 101 ? 6.613 -7.742 1.103 1 98.62 101 CYS A N 1
ATOM 801 C CA . CYS A 1 101 ? 7.727 -8.562 0.638 1 98.62 101 CYS A CA 1
ATOM 802 C C . CYS A 1 101 ? 8.25 -8.062 -0.704 1 98.62 101 CYS A C 1
ATOM 804 O O . CYS A 1 101 ? 9.43 -7.742 -0.834 1 98.62 101 CYS A O 1
ATOM 806 N N . VAL A 1 102 ? 7.344 -7.906 -1.637 1 98.56 102 VAL A N 1
ATOM 807 C CA . VAL A 1 102 ? 7.781 -7.574 -2.988 1 98.56 102 VAL A CA 1
ATOM 808 C C . VAL A 1 102 ? 8.203 -6.109 -3.047 1 98.56 102 VAL A C 1
ATOM 810 O O . VAL A 1 102 ? 9.133 -5.754 -3.777 1 98.56 102 VAL A O 1
ATOM 813 N N . GLU A 1 103 ? 7.59 -5.238 -2.297 1 98 103 GLU A N 1
ATOM 814 C CA . GLU A 1 103 ? 7.984 -3.836 -2.258 1 98 103 GLU A CA 1
ATOM 815 C C . GLU A 1 103 ? 9.406 -3.68 -1.723 1 98 103 GLU A C 1
ATOM 817 O O . GLU A 1 103 ? 10.195 -2.9 -2.262 1 98 103 GLU A O 1
ATOM 822 N N . SER A 1 104 ? 9.703 -4.426 -0.658 1 98.38 104 SER A N 1
ATOM 823 C CA . SER A 1 104 ? 11.07 -4.422 -0.136 1 98.38 104 SER A CA 1
ATOM 824 C C . SER A 1 104 ? 12.055 -4.953 -1.168 1 98.38 104 SER A C 1
ATOM 826 O O . SER A 1 104 ? 13.133 -4.391 -1.352 1 98.38 104 SER A O 1
ATOM 828 N N . ALA A 1 105 ? 11.68 -6 -1.857 1 98.5 105 ALA A N 1
ATOM 829 C CA . ALA A 1 105 ? 12.539 -6.602 -2.875 1 98.5 105 ALA A CA 1
ATOM 830 C C . ALA A 1 105 ? 12.742 -5.652 -4.051 1 98.5 105 ALA A C 1
ATOM 832 O O . ALA A 1 105 ? 13.836 -5.59 -4.621 1 98.5 105 ALA A O 1
ATOM 833 N N . ILE A 1 106 ? 11.734 -4.926 -4.43 1 97.94 106 ILE A N 1
ATOM 834 C CA . ILE A 1 106 ? 11.805 -3.959 -5.52 1 97.94 106 ILE A CA 1
ATOM 835 C C . ILE A 1 106 ? 12.812 -2.867 -5.18 1 97.94 106 ILE A C 1
ATOM 837 O O . ILE A 1 106 ? 13.641 -2.49 -6.02 1 97.94 106 ILE A O 1
ATOM 841 N N . ASN A 1 107 ? 12.766 -2.354 -3.938 1 97.5 107 ASN A N 1
ATOM 842 C CA . ASN A 1 107 ? 13.742 -1.356 -3.512 1 97.5 107 ASN A CA 1
ATOM 843 C C . ASN A 1 107 ? 15.172 -1.872 -3.658 1 97.5 107 ASN A C 1
ATOM 845 O O . ASN A 1 107 ? 16.031 -1.193 -4.234 1 97.5 107 ASN A O 1
ATOM 849 N N . VAL A 1 108 ? 15.398 -3.09 -3.189 1 97.75 108 VAL A N 1
ATOM 850 C CA . VAL A 1 108 ? 16.734 -3.689 -3.262 1 97.75 108 VAL A CA 1
ATOM 851 C C . VAL A 1 108 ? 17.125 -3.877 -4.723 1 97.75 108 VAL A C 1
ATOM 853 O O . VAL A 1 108 ? 18.25 -3.549 -5.109 1 97.75 108 VAL A O 1
ATOM 856 N N . PHE A 1 109 ? 16.25 -4.316 -5.543 1 97.88 109 PHE A N 1
ATOM 857 C CA . PHE A 1 109 ? 16.516 -4.621 -6.945 1 97.88 109 PHE A CA 1
ATOM 858 C C . PHE A 1 109 ? 16.953 -3.371 -7.695 1 97.88 109 PHE A C 1
ATOM 860 O O . PHE A 1 109 ? 18 -3.363 -8.344 1 97.88 109 PHE A O 1
ATOM 867 N N . TYR A 1 110 ? 16.203 -2.279 -7.598 1 96.94 110 TYR A N 1
ATOM 868 C CA . TYR A 1 110 ? 16.469 -1.091 -8.398 1 96.94 110 TYR A CA 1
ATOM 869 C C . TYR A 1 110 ? 17.703 -0.352 -7.887 1 96.94 110 TYR A C 1
ATOM 871 O O . TYR A 1 110 ? 18.469 0.201 -8.672 1 96.94 110 TYR A O 1
ATOM 879 N N . LEU A 1 111 ? 17.906 -0.343 -6.574 1 97.31 111 LEU A N 1
ATOM 880 C CA . LEU A 1 111 ? 19.078 0.333 -6.039 1 97.31 111 LEU A CA 1
ATOM 881 C C . LEU A 1 111 ? 20.359 -0.428 -6.395 1 97.31 111 LEU A C 1
ATOM 883 O O . LEU A 1 111 ? 21.359 0.179 -6.762 1 97.31 111 LEU A O 1
ATOM 887 N N . LYS A 1 112 ? 20.25 -1.744 -6.336 1 96.44 112 LYS A N 1
ATOM 888 C CA . LYS A 1 112 ? 21.375 -2.561 -6.789 1 96.44 112 LYS A CA 1
ATOM 889 C C . LYS A 1 112 ? 21.672 -2.32 -8.266 1 96.44 112 LYS A C 1
ATOM 891 O O . LYS A 1 112 ? 22.828 -2.158 -8.656 1 96.44 112 LYS A O 1
ATOM 896 N N . LYS A 1 113 ? 20.641 -2.311 -9.055 1 96.25 113 LYS A N 1
ATOM 897 C CA . LYS A 1 113 ? 20.781 -2.062 -10.484 1 96.25 113 LYS A CA 1
ATOM 898 C C . LYS A 1 113 ? 21.453 -0.72 -10.75 1 96.25 113 LYS A C 1
ATOM 900 O O . LYS A 1 113 ? 22.203 -0.578 -11.719 1 96.25 113 LYS A O 1
ATOM 905 N N . ASP A 1 114 ? 21.266 0.204 -9.82 1 96.31 114 ASP A N 1
ATOM 906 C CA . ASP A 1 114 ? 21.797 1.553 -10 1 96.31 114 ASP A CA 1
ATOM 907 C C . ASP A 1 114 ? 23.156 1.704 -9.305 1 96.31 114 ASP A C 1
ATOM 909 O O . ASP A 1 114 ? 23.625 2.822 -9.094 1 96.31 114 ASP A O 1
ATOM 913 N N . GLY A 1 115 ? 23.656 0.631 -8.766 1 95.12 115 GLY A N 1
ATOM 914 C CA . GLY A 1 115 ? 25.047 0.625 -8.32 1 95.12 115 GLY A CA 1
ATOM 915 C C . GLY A 1 115 ? 25.188 0.8 -6.816 1 95.12 115 GLY A C 1
ATOM 916 O O . GLY A 1 115 ? 26.297 1.001 -6.316 1 95.12 115 GLY A O 1
ATOM 917 N N . VAL A 1 116 ? 24.141 0.737 -6.098 1 96.06 116 VAL A N 1
ATOM 918 C CA . VAL A 1 116 ? 24.219 0.852 -4.645 1 96.06 116 VAL A CA 1
ATOM 919 C C . VAL A 1 116 ? 24.578 -0.502 -4.039 1 96.06 116 VAL A C 1
ATOM 921 O O . VAL A 1 116 ? 23.906 -1.501 -4.281 1 96.06 116 VAL A O 1
ATOM 924 N N . ALA A 1 117 ? 25.672 -0.475 -3.297 1 93.81 117 ALA A N 1
ATOM 925 C CA . ALA A 1 117 ? 26.078 -1.7 -2.615 1 93.81 117 ALA A CA 1
ATOM 926 C C . ALA A 1 117 ? 25.125 -2.033 -1.47 1 93.81 117 ALA A C 1
ATOM 928 O O . ALA A 1 117 ? 25.125 -1.36 -0.437 1 93.81 117 ALA A O 1
ATOM 929 N N . VAL A 1 118 ? 24.406 -3.045 -1.522 1 90.69 118 VAL A N 1
ATOM 930 C CA . VAL A 1 118 ? 23.328 -3.4 -0.6 1 90.69 118 VAL A CA 1
ATOM 931 C C . VAL A 1 118 ? 23.906 -3.639 0.795 1 90.69 118 VAL A C 1
ATOM 933 O O . VAL A 1 118 ? 23.359 -3.16 1.79 1 90.69 118 VAL A O 1
ATOM 936 N N . GLY A 1 119 ? 24.984 -4.309 0.832 1 93.5 119 GLY A N 1
ATOM 937 C CA . GLY A 1 119 ? 25.578 -4.688 2.104 1 93.5 119 GLY A CA 1
ATOM 938 C C . GLY A 1 119 ? 26.078 -3.498 2.902 1 93.5 119 GLY A C 1
ATOM 939 O O . GLY A 1 119 ? 26.25 -3.592 4.121 1 93.5 119 GLY A O 1
ATOM 940 N N . ASP A 1 120 ? 26.25 -2.314 2.311 1 92.56 120 ASP A N 1
ATOM 941 C CA . ASP A 1 120 ? 26.859 -1.153 2.961 1 92.56 120 ASP A CA 1
ATOM 942 C C . ASP A 1 120 ? 25.781 -0.156 3.398 1 92.56 120 ASP A C 1
ATOM 944 O O . ASP A 1 120 ? 26.094 0.857 4.031 1 92.56 120 ASP A O 1
ATOM 948 N N . VAL A 1 121 ? 24.625 -0.404 3.035 1 96.25 121 VAL A N 1
ATOM 949 C CA . VAL A 1 121 ? 23.531 0.512 3.324 1 96.25 121 VAL A CA 1
ATOM 950 C C . VAL A 1 121 ? 22.547 -0.147 4.293 1 96.25 121 VAL A C 1
ATOM 952 O O . VAL A 1 121 ? 21.812 -1.056 3.91 1 96.25 121 VAL A O 1
ATOM 955 N N . ALA A 1 122 ? 22.469 0.346 5.488 1 96.94 122 ALA A N 1
ATOM 956 C CA . ALA A 1 122 ? 21.703 -0.278 6.555 1 96.94 122 ALA A CA 1
ATOM 957 C C . ALA A 1 122 ? 20.234 -0.444 6.141 1 96.94 122 ALA A C 1
ATOM 959 O O . ALA A 1 122 ? 19.625 -1.48 6.406 1 96.94 122 ALA A O 1
ATOM 960 N N . TYR A 1 123 ? 19.766 0.498 5.516 1 96.44 123 TYR A N 1
ATOM 961 C CA . TYR A 1 123 ? 18.375 0.462 5.086 1 96.44 123 TYR A CA 1
ATOM 962 C C . TYR A 1 123 ? 18.125 -0.688 4.113 1 96.44 123 TYR A C 1
ATOM 964 O O . TYR A 1 123 ? 17.109 -1.38 4.203 1 96.44 123 TYR A O 1
ATOM 972 N N . LEU A 1 124 ? 19 -0.941 3.211 1 97 124 LEU A N 1
ATOM 973 C CA . LEU A 1 124 ? 18.828 -2.002 2.227 1 97 124 LEU A CA 1
ATOM 974 C C . LEU A 1 124 ? 19.047 -3.373 2.859 1 97 124 LEU A C 1
ATOM 976 O O . LEU A 1 124 ? 18.391 -4.348 2.477 1 97 124 LEU A O 1
ATOM 980 N N . VAL A 1 125 ? 19.984 -3.412 3.809 1 97.44 125 VAL A N 1
ATOM 981 C CA . VAL A 1 125 ? 20.172 -4.648 4.562 1 97.44 125 VAL A CA 1
ATOM 982 C C .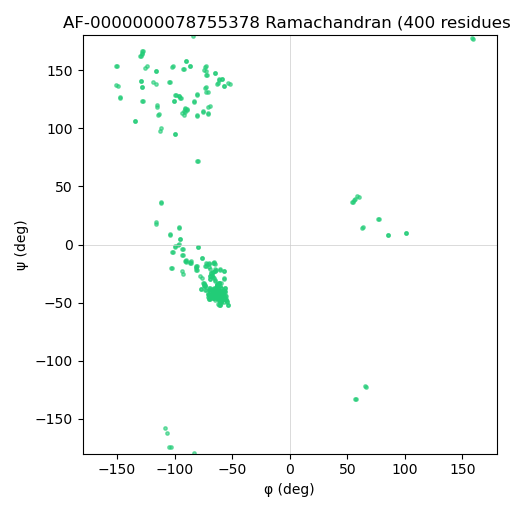 VAL A 1 125 ? 18.875 -5.016 5.281 1 97.44 125 VAL A C 1
ATOM 984 O O . VAL A 1 125 ? 18.453 -6.172 5.258 1 97.44 125 VAL A O 1
ATOM 987 N N . LYS A 1 126 ? 18.25 -4.062 5.82 1 96.62 126 LYS A N 1
ATOM 988 C CA . LYS A 1 126 ? 16.984 -4.281 6.512 1 96.62 126 LYS A CA 1
ATOM 989 C C . LYS A 1 126 ? 15.891 -4.723 5.539 1 96.62 126 LYS A C 1
ATOM 991 O O . LYS A 1 126 ? 15.07 -5.582 5.867 1 96.62 126 LYS A O 1
ATOM 996 N N . GLN A 1 127 ? 15.883 -4.113 4.371 1 97.31 127 GLN A N 1
ATOM 997 C CA . GLN A 1 127 ? 14.906 -4.504 3.361 1 97.31 127 GLN A CA 1
ATOM 998 C C . GLN A 1 127 ? 15.062 -5.969 2.977 1 97.31 127 GLN A C 1
ATOM 1000 O O . GLN A 1 127 ? 14.078 -6.695 2.84 1 97.31 127 GLN A O 1
ATOM 1005 N N . ARG A 1 128 ? 16.266 -6.391 2.807 1 96.81 128 ARG A N 1
ATOM 1006 C CA . ARG A 1 128 ? 16.516 -7.785 2.459 1 96.81 128 ARG A CA 1
ATOM 1007 C C . ARG A 1 128 ? 16.078 -8.719 3.578 1 96.81 128 ARG A C 1
ATOM 1009 O O . ARG A 1 128 ? 15.453 -9.75 3.32 1 96.81 128 ARG A O 1
ATOM 1016 N N . ALA A 1 129 ? 16.406 -8.336 4.75 1 96.56 129 ALA A N 1
ATOM 1017 C CA . ALA A 1 129 ? 16.016 -9.141 5.902 1 96.56 129 ALA A CA 1
ATOM 1018 C C . ALA A 1 129 ? 14.5 -9.219 6.031 1 96.56 129 ALA A C 1
ATOM 1020 O O . ALA A 1 129 ? 13.961 -10.25 6.434 1 96.56 129 ALA A O 1
ATOM 1021 N N . ARG A 1 130 ? 13.836 -8.141 5.695 1 97.25 130 ARG A N 1
ATOM 1022 C CA . ARG A 1 130 ? 12.383 -8.078 5.734 1 97.25 130 ARG A CA 1
ATOM 1023 C C . ARG A 1 130 ? 11.766 -9.078 4.758 1 97.25 130 ARG A C 1
ATOM 1025 O O . ARG A 1 130 ? 10.781 -9.742 5.078 1 97.25 130 ARG A O 1
ATOM 1032 N N . VAL A 1 131 ? 12.305 -9.172 3.574 1 98 131 VAL A N 1
ATOM 1033 C CA . VAL A 1 131 ? 11.82 -10.125 2.574 1 98 131 VAL A CA 1
ATOM 1034 C C . VAL A 1 131 ? 11.859 -11.539 3.145 1 98 131 VAL A C 1
ATOM 1036 O O . VAL A 1 131 ? 10.867 -12.266 3.07 1 98 131 VAL A O 1
ATOM 1039 N N . GLU A 1 132 ? 12.93 -11.875 3.812 1 96.38 132 GLU A N 1
ATOM 1040 C CA . GLU A 1 132 ? 13.102 -13.211 4.383 1 96.38 132 GLU A CA 1
ATOM 1041 C C . GLU A 1 132 ? 12.117 -13.453 5.527 1 96.38 132 GLU A C 1
ATOM 1043 O O . GLU A 1 132 ? 11.531 -14.523 5.633 1 96.38 132 GLU A O 1
ATOM 1048 N N . SER A 1 133 ? 12 -12.438 6.328 1 97.06 133 SER A N 1
ATOM 1049 C CA . SER A 1 133 ? 11.07 -12.531 7.453 1 97.06 133 SER A CA 1
ATOM 1050 C C . SER A 1 133 ? 9.641 -12.766 6.973 1 97.06 133 SER A C 1
ATOM 1052 O O . SER A 1 133 ? 8.945 -13.633 7.492 1 97.06 133 SER A O 1
ATOM 1054 N N . ILE A 1 134 ? 9.266 -12.047 6 1 98.56 134 ILE A N 1
ATOM 1055 C CA . ILE A 1 134 ? 7.895 -12.117 5.504 1 98.56 134 ILE A CA 1
ATOM 1056 C C . ILE A 1 134 ? 7.652 -13.469 4.836 1 98.56 134 ILE A C 1
ATOM 1058 O O . ILE A 1 134 ? 6.633 -14.117 5.078 1 98.56 134 ILE A O 1
ATOM 1062 N N . LEU A 1 135 ? 8.578 -13.93 4.004 1 98.5 135 LEU A N 1
ATOM 1063 C CA . LEU A 1 135 ? 8.43 -15.219 3.338 1 98.5 135 LEU A CA 1
ATOM 1064 C C . LEU A 1 135 ? 8.328 -16.344 4.355 1 98.5 135 LEU A C 1
ATOM 1066 O O . LEU A 1 135 ? 7.52 -17.266 4.199 1 98.5 135 LEU A O 1
ATOM 1070 N N . THR A 1 136 ? 9.172 -16.266 5.387 1 97.94 136 THR A N 1
ATOM 1071 C CA . THR A 1 136 ? 9.133 -17.266 6.445 1 97.94 136 THR A CA 1
ATOM 1072 C C . THR A 1 136 ? 7.754 -17.297 7.109 1 97.94 136 THR A C 1
ATOM 1074 O O . THR A 1 136 ? 7.18 -18.359 7.312 1 97.94 136 THR A O 1
ATOM 1077 N N . TRP A 1 137 ? 7.25 -16.172 7.379 1 98.38 137 TRP A N 1
ATOM 1078 C CA . TRP A 1 137 ? 5.949 -16.078 8.031 1 98.38 137 TRP A CA 1
ATOM 1079 C C . TRP A 1 137 ? 4.844 -16.578 7.109 1 98.38 137 TRP A C 1
ATOM 1081 O O . TRP A 1 137 ? 3.982 -17.359 7.531 1 98.38 137 TRP A O 1
ATOM 1091 N N . LEU A 1 138 ? 4.824 -16.172 5.855 1 98.56 138 LEU A N 1
ATOM 1092 C CA . LEU A 1 138 ? 3.801 -16.609 4.906 1 98.56 138 LEU A CA 1
ATOM 1093 C C . LEU A 1 138 ? 3.779 -18.125 4.773 1 98.56 138 LEU A C 1
ATOM 1095 O O . LEU A 1 138 ? 2.707 -18.734 4.738 1 98.56 138 LEU A O 1
ATOM 1099 N N . LYS A 1 139 ? 4.934 -18.734 4.719 1 98.06 139 LYS A N 1
ATOM 1100 C CA . LYS A 1 139 ? 5.023 -20.188 4.645 1 98.06 139 LYS A CA 1
ATOM 1101 C C . LYS A 1 139 ? 4.359 -20.844 5.852 1 98.06 139 LYS A C 1
ATOM 1103 O O . LYS A 1 139 ? 3.639 -21.828 5.711 1 98.06 139 LYS A O 1
ATOM 1108 N N . SER A 1 140 ? 4.602 -20.219 6.926 1 98 140 SER A N 1
ATOM 1109 C CA . SER A 1 140 ? 4.066 -20.797 8.156 1 98 140 SER A CA 1
ATOM 1110 C C . SER A 1 140 ? 2.547 -20.672 8.211 1 98 140 SER A C 1
ATOM 1112 O O . SER A 1 140 ? 1.89 -21.391 8.969 1 98 140 SER A O 1
ATOM 1114 N N . GLN A 1 141 ? 1.945 -19.75 7.418 1 97.81 141 GLN A N 1
ATOM 1115 C CA . GLN A 1 141 ? 0.505 -19.531 7.426 1 97.81 141 GLN A CA 1
ATOM 1116 C C . GLN A 1 141 ? -0.21 -20.484 6.477 1 97.81 141 GLN A C 1
ATOM 1118 O O . GLN A 1 141 ? -1.436 -20.609 6.516 1 97.81 141 GLN A O 1
ATOM 1123 N N . LEU A 1 142 ? 0.491 -21.109 5.613 1 97.69 142 LEU A N 1
ATOM 1124 C CA . LEU A 1 142 ? -0.127 -21.953 4.594 1 97.69 142 LEU A CA 1
ATOM 1125 C C . LEU A 1 142 ? -0.7 -23.219 5.207 1 97.69 142 LEU A C 1
ATOM 1127 O O . LEU A 1 142 ? -0.082 -23.828 6.09 1 97.69 142 LEU A O 1
ATOM 1131 N N . GLU A 1 143 ? -1.884 -23.531 4.895 1 94.94 143 GLU A N 1
ATOM 1132 C CA . GLU A 1 143 ? -2.506 -24.844 5.07 1 94.94 143 GLU A CA 1
ATOM 1133 C C . GLU A 1 143 ? -2.504 -25.625 3.768 1 94.94 143 GLU A C 1
ATOM 1135 O O . GLU A 1 143 ? -3.463 -25.562 2.994 1 94.94 143 GLU A O 1
ATOM 1140 N N . GLY A 1 144 ? -1.389 -26.484 3.693 1 94.06 144 GLY A N 1
ATOM 1141 C CA . GLY A 1 144 ? -1.121 -27.016 2.361 1 94.06 144 GLY A CA 1
ATOM 1142 C C . GLY A 1 144 ? -0.723 -25.938 1.37 1 94.06 144 GLY A C 1
ATOM 1143 O O . GLY A 1 144 ? 0.216 -25.172 1.617 1 94.06 144 GLY A O 1
ATOM 1144 N N . ASN A 1 145 ? -1.555 -25.859 0.24 1 96.44 145 ASN A N 1
ATOM 1145 C CA . ASN A 1 145 ? -1.23 -24.859 -0.781 1 96.44 145 ASN A CA 1
ATOM 1146 C C . ASN A 1 145 ? -2.166 -23.656 -0.712 1 96.44 145 ASN A C 1
ATOM 1148 O O . ASN A 1 145 ? -2.195 -22.844 -1.63 1 96.44 145 ASN A O 1
ATOM 1152 N N . PHE A 1 146 ? -2.967 -23.609 0.345 1 97.94 146 PHE A N 1
ATOM 1153 C CA . PHE A 1 146 ? -3.91 -22.516 0.547 1 97.94 146 PHE A CA 1
ATOM 1154 C C . PHE A 1 146 ? -3.754 -21.922 1.94 1 97.94 146 PHE A C 1
ATOM 1156 O O . PHE A 1 146 ? -3.096 -22.516 2.803 1 97.94 146 PHE A O 1
ATOM 1163 N N . PHE A 1 147 ? -4.34 -20.688 2.123 1 97.56 147 PHE A N 1
ATOM 1164 C CA . PHE A 1 147 ? -4.324 -20.078 3.441 1 97.56 147 PHE A CA 1
ATOM 1165 C C . PHE A 1 147 ? -5.57 -20.453 4.234 1 97.56 147 PHE A C 1
ATOM 1167 O O . PHE A 1 147 ? -5.652 -20.188 5.438 1 97.56 147 PHE A O 1
ATOM 1174 N N . THR A 1 148 ? -6.551 -21 3.488 1 94.56 148 THR A N 1
ATOM 1175 C CA . THR A 1 148 ? -7.789 -21.453 4.117 1 94.56 148 THR A CA 1
ATOM 1176 C C . THR A 1 148 ? -8.133 -22.875 3.699 1 94.56 148 THR A C 1
ATOM 1178 O O . THR A 1 148 ? -7.668 -23.344 2.66 1 94.56 148 THR A O 1
ATOM 1181 N N . PRO A 1 149 ? -8.992 -23.484 4.473 1 91.62 149 PRO A N 1
ATOM 1182 C CA . PRO A 1 149 ? -9.367 -24.844 4.109 1 91.62 149 PRO A CA 1
ATOM 1183 C C . PRO A 1 149 ? -10.297 -24.906 2.898 1 91.62 149 PRO A C 1
ATOM 1185 O O . PRO A 1 149 ? -10.484 -25.969 2.305 1 91.62 149 PRO A O 1
ATOM 1188 N N . GLU A 1 150 ? -10.945 -23.891 2.51 1 88.56 150 GLU A N 1
ATOM 1189 C CA . GLU A 1 150 ? -11.891 -23.844 1.404 1 88.56 150 GLU A CA 1
ATOM 1190 C C . GLU A 1 150 ? -11.227 -24.219 0.085 1 88.56 150 GLU A C 1
ATOM 1192 O O . GLU A 1 150 ? -11.898 -24.641 -0.856 1 88.56 150 GLU A O 1
ATOM 1197 N N . ALA A 1 151 ? -9.945 -24.109 -0.004 1 88.94 151 ALA A N 1
ATOM 1198 C CA . ALA A 1 151 ? -9.164 -24.453 -1.191 1 88.94 151 ALA A CA 1
ATOM 1199 C C . ALA A 1 151 ? -9.656 -23.688 -2.414 1 88.94 151 ALA A C 1
ATOM 1201 O O . ALA A 1 151 ? -9.922 -24.281 -3.463 1 88.94 151 ALA A O 1
ATOM 1202 N N . LYS A 1 152 ? -10.016 -22.531 -2.357 1 93.56 152 LYS A N 1
ATOM 1203 C CA . LYS A 1 152 ? -10.359 -21.562 -3.402 1 93.56 152 LYS A CA 1
ATOM 1204 C C . LYS A 1 152 ? -9.391 -20.391 -3.41 1 93.56 152 LYS A C 1
ATOM 1206 O O . LYS A 1 152 ? -9.031 -19.859 -2.354 1 93.56 152 LYS A O 1
ATOM 1211 N N . ILE A 1 153 ? -9.008 -19.984 -4.594 1 97.12 153 ILE A N 1
ATOM 1212 C CA . ILE A 1 153 ? -8.047 -18.891 -4.719 1 97.12 153 ILE A CA 1
ATOM 1213 C C . ILE A 1 153 ? -8.688 -17.578 -4.289 1 97.12 153 ILE A C 1
ATOM 1215 O O . ILE A 1 153 ? -9.75 -17.203 -4.801 1 97.12 153 ILE A O 1
ATOM 1219 N N . GLY A 1 154 ? -8.141 -17 -3.297 1 97.38 154 GLY A N 1
ATOM 1220 C CA . GLY A 1 154 ? -8.445 -15.633 -2.938 1 97.38 154 GLY A CA 1
ATOM 1221 C C . GLY A 1 154 ? -7.344 -14.656 -3.326 1 97.38 154 GLY A C 1
ATOM 1222 O O . GLY A 1 154 ? -6.395 -15.031 -4.02 1 97.38 154 GLY A O 1
ATOM 1223 N N . LEU A 1 155 ? -7.512 -13.445 -2.932 1 98.25 155 LEU A N 1
ATOM 1224 C CA . LEU A 1 155 ? -6.52 -12.422 -3.232 1 98.25 155 LEU A CA 1
ATOM 1225 C C . LEU A 1 155 ? -5.176 -12.766 -2.6 1 98.25 155 LEU A C 1
ATOM 1227 O O . LEU A 1 155 ? -4.121 -12.445 -3.16 1 98.25 155 LEU A O 1
ATOM 1231 N N . SER A 1 156 ? -5.215 -13.414 -1.42 1 98.44 156 SER A N 1
ATOM 1232 C CA . SER A 1 156 ? -3.977 -13.75 -0.723 1 98.44 156 SER A CA 1
ATOM 1233 C C . SER A 1 156 ? -3.162 -14.773 -1.507 1 98.44 156 SER A C 1
ATOM 1235 O O . SER A 1 156 ? -1.958 -14.602 -1.704 1 98.44 156 SER A O 1
ATOM 1237 N N . GLU A 1 157 ? -3.812 -15.852 -2.008 1 98.62 157 GLU A N 1
ATOM 1238 C CA . GLU A 1 157 ? -3.109 -16.844 -2.812 1 98.62 157 GLU A CA 1
ATOM 1239 C C . GLU A 1 157 ? -2.557 -16.234 -4.094 1 98.62 157 GLU A C 1
ATOM 1241 O O . GLU A 1 157 ? -1.405 -16.484 -4.461 1 98.62 157 GLU A O 1
ATOM 1246 N N . LEU A 1 158 ? -3.395 -15.477 -4.707 1 98.62 158 LEU A N 1
ATOM 1247 C CA . LEU A 1 158 ? -3.023 -14.844 -5.969 1 98.62 158 LEU A CA 1
ATOM 1248 C C . LEU A 1 158 ? -1.831 -13.914 -5.777 1 98.62 158 LEU A C 1
ATOM 1250 O O . LEU A 1 158 ? -0.877 -13.953 -6.559 1 98.62 158 LEU A O 1
ATOM 1254 N N . THR A 1 159 ? -1.881 -13.07 -4.777 1 98.75 159 THR A N 1
ATOM 1255 C CA . THR A 1 159 ? -0.814 -12.109 -4.508 1 98.75 159 THR A CA 1
ATOM 1256 C C . THR A 1 159 ? 0.499 -12.836 -4.215 1 98.75 159 THR A C 1
ATOM 1258 O O . THR A 1 159 ? 1.542 -12.484 -4.77 1 98.75 159 THR A O 1
ATOM 1261 N N . LEU A 1 160 ? 0.42 -13.82 -3.373 1 98.81 160 LEU A N 1
ATOM 1262 C CA . LEU A 1 160 ? 1.628 -14.57 -3.053 1 98.81 160 LEU A CA 1
ATOM 1263 C C . LEU A 1 160 ? 2.238 -15.18 -4.312 1 98.81 160 LEU A C 1
ATOM 1265 O O . LEU A 1 160 ? 3.453 -15.117 -4.512 1 98.81 160 LEU A O 1
ATOM 1269 N N . TYR A 1 161 ? 1.43 -15.758 -5.148 1 98.81 161 TYR A N 1
ATOM 1270 C CA . TYR A 1 161 ? 1.959 -16.375 -6.359 1 98.81 161 TYR A CA 1
ATOM 1271 C C . TYR A 1 161 ? 2.678 -15.352 -7.227 1 98.81 161 TYR A C 1
ATOM 1273 O O . TYR A 1 161 ? 3.791 -15.594 -7.699 1 98.81 161 TYR A O 1
ATOM 1281 N N . CYS A 1 162 ? 2.045 -14.227 -7.461 1 98.69 162 CYS A N 1
ATOM 1282 C CA . CYS A 1 162 ? 2.604 -13.211 -8.344 1 98.69 162 CYS A CA 1
ATOM 1283 C C . CYS A 1 162 ? 3.922 -12.68 -7.793 1 98.69 162 CYS A C 1
ATOM 1285 O O . CYS A 1 162 ? 4.867 -12.453 -8.547 1 98.69 162 CYS A O 1
ATOM 1287 N N . ILE A 1 163 ? 4.008 -12.508 -6.488 1 98.25 163 ILE A N 1
ATOM 1288 C CA . ILE A 1 163 ? 5.227 -11.945 -5.918 1 98.25 163 ILE A CA 1
ATOM 1289 C C . ILE A 1 163 ? 6.348 -12.984 -5.961 1 98.25 163 ILE A C 1
ATOM 1291 O O . ILE A 1 163 ? 7.496 -12.648 -6.258 1 98.25 163 ILE A O 1
ATOM 1295 N N . LEU A 1 164 ? 6.031 -14.273 -5.695 1 98.62 164 LEU A N 1
ATOM 1296 C CA . LEU A 1 164 ? 7.039 -15.328 -5.766 1 98.62 164 LEU A CA 1
ATOM 1297 C C . LEU A 1 164 ? 7.586 -15.461 -7.184 1 98.62 164 LEU A C 1
ATOM 1299 O O . LEU A 1 164 ? 8.797 -15.617 -7.371 1 98.62 164 LEU A O 1
ATOM 1303 N N . ASP A 1 165 ? 6.68 -15.422 -8.094 1 98.19 165 ASP A N 1
ATOM 1304 C CA . ASP A 1 165 ? 7.121 -15.539 -9.484 1 98.19 165 ASP A CA 1
ATOM 1305 C C . ASP A 1 165 ? 7.996 -14.359 -9.891 1 98.19 165 ASP A C 1
ATOM 1307 O O . ASP A 1 165 ? 8.961 -14.523 -10.641 1 98.19 165 ASP A O 1
ATOM 1311 N N . TRP A 1 166 ? 7.672 -13.211 -9.43 1 98.44 166 TRP A N 1
ATOM 1312 C CA . TRP A 1 166 ? 8.492 -12.039 -9.695 1 98.44 166 TRP A CA 1
ATOM 1313 C C . TRP A 1 166 ? 9.875 -12.188 -9.062 1 98.44 166 TRP A C 1
ATOM 1315 O O . TRP A 1 166 ? 10.891 -11.883 -9.695 1 98.44 166 TRP A O 1
ATOM 1325 N N . LEU A 1 167 ? 9.93 -12.641 -7.805 1 98.25 167 LEU A N 1
ATOM 1326 C CA . LEU A 1 167 ? 11.195 -12.852 -7.109 1 98.25 167 LEU A CA 1
ATOM 1327 C C . LEU A 1 167 ? 12.07 -13.844 -7.871 1 98.25 167 LEU A C 1
ATOM 1329 O O . LEU A 1 167 ? 13.289 -13.648 -7.98 1 98.25 167 LEU A O 1
ATOM 1333 N N . ARG A 1 168 ? 11.414 -14.859 -8.336 1 96.81 168 ARG A N 1
ATOM 1334 C CA . ARG A 1 168 ? 12.117 -15.852 -9.133 1 96.81 168 ARG A CA 1
ATOM 1335 C C . ARG A 1 168 ? 12.602 -15.258 -10.445 1 96.81 168 ARG A C 1
ATOM 1337 O O . ARG A 1 168 ? 13.773 -15.398 -10.812 1 96.81 168 ARG A O 1
ATOM 1344 N N . PHE A 1 169 ? 11.781 -14.547 -11.125 1 97 169 PHE A N 1
ATOM 1345 C CA . PHE A 1 169 ? 12.055 -13.961 -12.43 1 97 169 PHE A CA 1
ATOM 1346 C C . PHE A 1 169 ? 13.203 -12.969 -12.344 1 97 169 PHE A C 1
ATOM 1348 O O . PHE A 1 169 ? 14.062 -12.922 -13.234 1 97 169 PHE A O 1
ATOM 1355 N N . ARG A 1 170 ? 13.297 -12.258 -11.242 1 97.19 170 ARG A N 1
ATOM 1356 C CA . ARG A 1 170 ? 14.32 -11.227 -11.062 1 97.19 170 ARG A CA 1
ATOM 1357 C C . ARG A 1 170 ? 15.516 -11.773 -10.297 1 97.19 170 ARG A C 1
ATOM 1359 O O . ARG A 1 170 ? 16.438 -11.023 -9.961 1 97.19 170 ARG A O 1
ATOM 1366 N N . GLU A 1 171 ? 15.477 -13.07 -9.898 1 95.56 171 GLU A N 1
ATOM 1367 C CA . GLU A 1 171 ? 16.562 -13.758 -9.195 1 95.56 171 GLU A CA 1
ATOM 1368 C C . GLU A 1 171 ? 16.875 -13.07 -7.867 1 95.56 171 GLU A C 1
ATOM 1370 O O . GLU A 1 171 ? 18.047 -12.891 -7.523 1 95.56 171 GLU A O 1
ATOM 1375 N N . MET A 1 172 ? 15.766 -12.672 -7.211 1 95.94 172 MET A N 1
ATOM 1376 C CA . MET A 1 172 ? 15.898 -11.961 -5.941 1 95.94 172 MET A CA 1
ATOM 1377 C C . MET A 1 172 ? 15.836 -12.93 -4.77 1 95.94 172 MET A C 1
ATOM 1379 O O . MET A 1 172 ? 16.234 -12.594 -3.654 1 95.94 172 MET A O 1
ATOM 1383 N N . TYR A 1 173 ? 15.281 -14.031 -4.902 1 94.75 173 TYR A N 1
ATOM 1384 C CA . TYR A 1 173 ? 15.125 -15.086 -3.904 1 94.75 173 TYR A CA 1
ATOM 1385 C C . TYR A 1 173 ? 15.062 -16.453 -4.562 1 94.75 173 TYR A C 1
ATOM 1387 O O . TYR A 1 173 ? 14.406 -16.625 -5.598 1 94.75 173 TYR A O 1
ATOM 1395 N N . PRO A 1 174 ? 15.766 -17.438 -3.961 1 95.38 174 PRO A N 1
ATOM 1396 C CA . PRO A 1 174 ? 15.742 -18.781 -4.559 1 95.38 174 PRO A CA 1
ATOM 1397 C C . PRO A 1 174 ? 14.484 -19.562 -4.203 1 95.38 174 PRO A C 1
ATOM 1399 O O . PRO A 1 174 ? 14.555 -20.547 -3.459 1 95.38 174 PRO A O 1
ATOM 1402 N N . VAL A 1 175 ? 13.398 -19.203 -4.742 1 95.19 175 VAL A N 1
ATOM 1403 C CA . VAL A 1 175 ? 12.078 -19.75 -4.434 1 95.19 175 VAL A CA 1
ATOM 1404 C C . VAL A 1 175 ? 12.094 -21.266 -4.648 1 95.19 175 VAL A C 1
ATOM 1406 O O . VAL A 1 175 ? 11.5 -22.016 -3.867 1 95.19 175 VAL A O 1
ATOM 1409 N N . GLY A 1 176 ? 12.734 -21.766 -5.684 1 94.69 176 GLY A N 1
ATOM 1410 C CA . GLY A 1 176 ? 12.781 -23.172 -6.02 1 94.69 176 GLY A CA 1
ATOM 1411 C C . GLY A 1 176 ? 13.508 -24.016 -4.977 1 94.69 176 GLY A C 1
ATOM 1412 O O . GLY A 1 176 ? 13.289 -25.219 -4.883 1 94.69 176 GLY A O 1
ATOM 1413 N N . ASP A 1 177 ? 14.367 -23.375 -4.195 1 96.69 177 ASP A N 1
ATOM 1414 C CA . ASP A 1 177 ? 15.164 -24.078 -3.197 1 96.69 177 ASP A CA 1
ATOM 1415 C C . ASP A 1 177 ? 14.352 -24.328 -1.926 1 96.69 177 ASP A C 1
ATOM 1417 O O . ASP A 1 177 ? 14.727 -25.172 -1.102 1 96.69 177 ASP A O 1
ATOM 1421 N N . ASP A 1 178 ? 13.305 -23.531 -1.723 1 97.19 178 ASP A N 1
ATOM 1422 C CA . ASP A 1 178 ? 12.414 -23.734 -0.583 1 97.19 178 ASP A CA 1
ATOM 1423 C C . ASP A 1 178 ? 11.273 -24.688 -0.939 1 97.19 178 ASP A C 1
ATOM 1425 O O . ASP A 1 178 ? 10.43 -24.375 -1.779 1 97.19 178 ASP A O 1
ATOM 1429 N N . PRO A 1 179 ? 11.211 -25.828 -0.303 1 97.19 179 PRO A N 1
ATOM 1430 C CA . PRO A 1 179 ? 10.25 -26.828 -0.744 1 97.19 179 PRO A CA 1
ATOM 1431 C C . PRO A 1 179 ? 8.805 -26.391 -0.566 1 97.19 179 PRO A C 1
ATOM 1433 O O . PRO A 1 179 ? 7.93 -26.781 -1.343 1 97.19 179 PRO A O 1
ATOM 1436 N N . VAL A 1 180 ? 8.555 -25.609 0.403 1 98.12 180 VAL A N 1
ATOM 1437 C CA . VAL A 1 180 ? 7.191 -25.141 0.642 1 98.12 180 VAL A CA 1
ATOM 1438 C C . VAL A 1 180 ? 6.777 -24.172 -0.466 1 98.12 180 VAL A C 1
ATOM 1440 O O . VAL A 1 180 ? 5.699 -24.312 -1.048 1 98.12 180 VAL A O 1
ATOM 1443 N N . LEU A 1 181 ? 7.645 -23.219 -0.782 1 98.19 181 LEU A N 1
ATOM 1444 C CA . LEU A 1 181 ? 7.336 -22.219 -1.797 1 98.19 181 LEU A CA 1
ATOM 1445 C C . LEU A 1 181 ? 7.289 -22.844 -3.186 1 98.19 181 LEU A C 1
ATOM 1447 O O . LEU A 1 181 ? 6.434 -22.5 -4 1 98.19 181 LEU A O 1
ATOM 1451 N N . SER A 1 182 ? 8.234 -23.734 -3.373 1 97.31 182 SER A N 1
ATOM 1452 C CA . SER A 1 182 ? 8.25 -24.422 -4.668 1 97.31 182 SER A CA 1
ATOM 1453 C C . SER A 1 182 ? 6.984 -25.234 -4.871 1 97.31 182 SER A C 1
ATOM 1455 O O . SER A 1 182 ? 6.418 -25.266 -5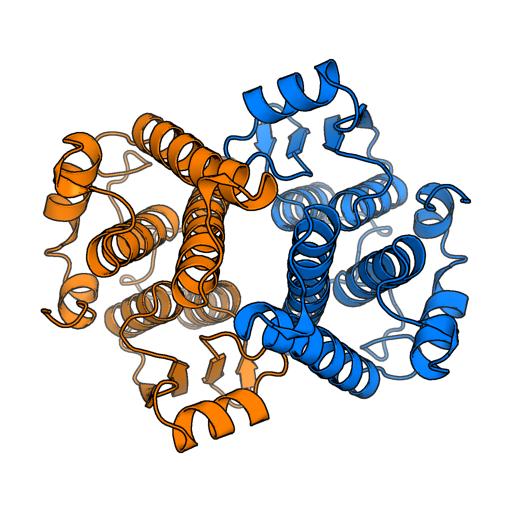.969 1 97.31 182 SER A O 1
ATOM 1457 N N . ALA A 1 183 ? 6.543 -25.953 -3.881 1 98.06 183 ALA A N 1
ATOM 1458 C CA . ALA A 1 183 ? 5.316 -26.734 -3.963 1 98.06 183 ALA A CA 1
ATOM 1459 C C . ALA A 1 183 ? 4.102 -25.844 -4.195 1 98.06 183 ALA A C 1
ATOM 1461 O O . ALA A 1 183 ? 3.225 -26.172 -5 1 98.06 183 ALA A O 1
ATOM 1462 N N . TYR A 1 184 ? 4.039 -24.781 -3.477 1 98.56 184 TYR A N 1
ATOM 1463 C CA . TYR A 1 184 ? 2.973 -23.797 -3.641 1 98.56 184 TYR A CA 1
ATOM 1464 C C . TYR A 1 184 ? 2.893 -23.328 -5.086 1 98.56 184 TYR A C 1
ATOM 1466 O O . TYR A 1 184 ? 1.815 -23.312 -5.684 1 98.56 184 TYR A O 1
ATOM 1474 N N . MET A 1 185 ? 4.027 -22.938 -5.66 1 98.25 185 MET A N 1
ATOM 1475 C CA . MET A 1 185 ? 4.055 -22.391 -7.02 1 98.25 185 MET A CA 1
ATOM 1476 C C . MET A 1 185 ? 3.699 -23.484 -8.031 1 98.25 185 MET A C 1
ATOM 1478 O O . MET A 1 185 ? 2.957 -23.219 -8.984 1 98.25 185 MET A O 1
ATOM 1482 N N . GLN A 1 186 ? 4.254 -24.609 -7.828 1 97.81 186 GLN A N 1
ATOM 1483 C CA . GLN A 1 186 ? 3.947 -25.719 -8.742 1 97.81 186 GLN A CA 1
ATOM 1484 C C . GLN A 1 186 ? 2.451 -26.016 -8.758 1 97.81 186 GLN A C 1
ATOM 1486 O O . GLN A 1 186 ? 1.865 -26.219 -9.82 1 97.81 186 GLN A O 1
ATOM 1491 N N . PHE A 1 187 ? 1.881 -26.062 -7.664 1 98.06 187 PHE A N 1
ATOM 1492 C CA . PHE A 1 187 ? 0.465 -26.375 -7.527 1 98.06 187 PHE A CA 1
ATOM 1493 C C . PHE A 1 187 ? -0.395 -25.344 -8.25 1 98.06 187 PHE A C 1
ATOM 1495 O O . PHE A 1 187 ? -1.284 -25.703 -9.023 1 98.06 187 PHE A O 1
ATOM 1502 N N . HIS A 1 188 ? -0.14 -24.062 -8.086 1 98.06 188 HIS A N 1
ATOM 1503 C CA . HIS A 1 188 ? -1.016 -23 -8.578 1 98.06 188 HIS A CA 1
ATOM 1504 C C . HIS A 1 188 ? -0.699 -22.656 -10.031 1 98.06 188 HIS A C 1
ATOM 1506 O O . HIS A 1 188 ? -1.513 -22.047 -10.719 1 98.06 188 HIS A O 1
ATOM 1512 N N . SER A 1 189 ? 0.442 -23.062 -10.523 1 96.69 189 SER A N 1
ATOM 1513 C CA . SER A 1 189 ? 0.939 -22.625 -11.82 1 96.69 189 SER A CA 1
ATOM 1514 C C . SER A 1 189 ? 0.048 -23.141 -12.953 1 96.69 189 SER A C 1
ATOM 1516 O O . SER A 1 189 ? 0.121 -22.641 -14.078 1 96.69 189 SER A O 1
ATOM 1518 N N . SER A 1 190 ? -0.797 -24.094 -12.688 1 95.75 190 SER A N 1
ATOM 1519 C CA . SER A 1 190 ? -1.622 -24.688 -13.734 1 95.75 190 SER A CA 1
ATOM 1520 C C . SER A 1 190 ? -2.982 -24 -13.812 1 95.75 190 SER A C 1
ATOM 1522 O O . SER A 1 190 ? -3.766 -24.281 -14.727 1 95.75 190 SER A O 1
ATOM 1524 N N . GLN A 1 191 ? -3.289 -23.156 -12.867 1 94.94 191 GLN A N 1
ATOM 1525 C CA . GLN A 1 191 ? -4.547 -22.422 -12.93 1 94.94 191 GLN A CA 1
ATOM 1526 C C . GLN A 1 191 ? -4.656 -21.625 -14.219 1 94.94 191 GLN A C 1
ATOM 1528 O O . GLN A 1 191 ? -3.701 -20.953 -14.625 1 94.94 191 GLN A O 1
ATOM 1533 N N . PRO A 1 192 ? -5.809 -21.625 -14.891 1 95.31 192 PRO A N 1
ATOM 1534 C CA . PRO A 1 192 ? -5.941 -21.016 -16.219 1 95.31 192 PRO A CA 1
ATOM 1535 C C . PRO A 1 192 ? -5.5 -19.547 -16.234 1 95.31 192 PRO A C 1
ATOM 1537 O O . PRO A 1 192 ? -4.746 -19.141 -17.125 1 95.31 192 PRO A O 1
ATOM 1540 N N . GLY A 1 193 ? -5.949 -18.766 -15.289 1 97.12 193 GLY A N 1
ATOM 1541 C CA . GLY A 1 193 ? -5.578 -17.359 -15.25 1 97.12 193 GLY A CA 1
ATOM 1542 C C . GLY A 1 193 ? -4.086 -17.156 -15.055 1 97.12 193 GLY A C 1
ATOM 1543 O O . GLY A 1 193 ? -3.516 -16.203 -15.609 1 97.12 193 GLY A O 1
ATOM 1544 N N . LEU A 1 194 ? -3.422 -18.047 -14.266 1 97.88 194 LEU A N 1
ATOM 1545 C CA . LEU A 1 194 ? -1.99 -17.922 -14.016 1 97.88 194 LEU A CA 1
ATOM 1546 C C . LEU A 1 194 ? -1.185 -18.391 -15.227 1 97.88 194 LEU A C 1
ATOM 1548 O O . LEU A 1 194 ? -0.109 -17.844 -15.508 1 97.88 194 LEU A O 1
ATOM 1552 N N . VAL A 1 195 ? -1.722 -19.297 -15.984 1 97.62 195 VAL A N 1
ATOM 1553 C CA . VAL A 1 195 ? -1.109 -19.703 -17.25 1 97.62 195 VAL A CA 1
ATOM 1554 C C . VAL A 1 195 ? -1.204 -18.578 -18.266 1 97.62 195 VAL A C 1
ATOM 1556 O O . VAL A 1 195 ? -0.213 -18.234 -18.922 1 97.62 195 VAL A O 1
ATOM 1559 N N . ALA A 1 196 ? -2.35 -17.984 -18.375 1 97.25 196 ALA A N 1
ATOM 1560 C CA . ALA A 1 196 ? -2.625 -16.953 -19.375 1 97.25 196 ALA A CA 1
ATOM 1561 C C . ALA A 1 196 ? -1.767 -15.711 -19.125 1 97.25 196 ALA A C 1
ATOM 1563 O O . ALA A 1 196 ? -1.54 -14.922 -20.047 1 97.25 196 ALA A O 1
ATOM 1564 N N . THR A 1 197 ? -1.269 -15.562 -17.859 1 98 197 THR A N 1
ATOM 1565 C CA . THR A 1 197 ? -0.565 -14.328 -17.516 1 98 197 THR A CA 1
ATOM 1566 C C . THR A 1 197 ? 0.896 -14.617 -17.172 1 98 197 THR A C 1
ATOM 1568 O O . THR A 1 197 ? 1.574 -13.781 -16.578 1 98 197 THR A O 1
ATOM 1571 N N . ARG A 1 198 ? 1.383 -15.703 -17.562 1 96.69 198 ARG A N 1
ATOM 1572 C CA . ARG A 1 198 ? 2.725 -16.172 -17.219 1 96.69 198 ARG A CA 1
ATOM 1573 C C . ARG A 1 198 ? 3.783 -15.164 -17.688 1 96.69 198 ARG A C 1
ATOM 1575 O O . ARG A 1 198 ? 3.652 -14.562 -18.75 1 96.69 198 ARG A O 1
ATOM 1582 N N . LEU A 1 199 ? 4.824 -15.023 -16.844 1 95.56 199 LEU A N 1
ATOM 1583 C CA . LEU A 1 199 ? 5.965 -14.188 -17.203 1 95.56 199 LEU A CA 1
ATOM 1584 C C . LEU A 1 199 ? 6.707 -14.773 -18.406 1 95.56 199 LEU A C 1
ATOM 1586 O O . LEU A 1 199 ? 6.672 -15.984 -18.625 1 95.56 199 LEU A O 1
ATOM 1590 N N . PRO A 1 200 ? 7.258 -13.891 -19.203 1 91 200 PRO A N 1
ATOM 1591 C CA . PRO A 1 200 ? 8.031 -14.398 -20.344 1 91 200 PRO A CA 1
ATOM 1592 C C . PRO A 1 200 ? 9.234 -15.242 -19.906 1 91 200 PRO A C 1
ATOM 1594 O O . PRO A 1 200 ? 9.75 -15.062 -18.797 1 91 200 PRO A O 1
ATOM 1597 N N . GLU A 1 201 ? 9.508 -16.219 -20.578 1 84.31 201 GLU A N 1
ATOM 1598 C CA . GLU A 1 201 ? 10.711 -17 -20.328 1 84.31 201 GLU A CA 1
ATOM 1599 C C . GLU A 1 201 ? 11.969 -16.172 -20.531 1 84.31 201 GLU A C 1
ATOM 1601 O O . GLU A 1 201 ? 12.008 -15.312 -21.422 1 84.31 201 GLU A O 1
ATOM 1606 N N . LYS A 1 202 ? 12.898 -16.297 -19.75 1 71.69 202 LYS A N 1
ATOM 1607 C CA . LYS A 1 202 ? 14.156 -15.578 -19.922 1 71.69 202 LYS A CA 1
ATOM 1608 C C . LYS A 1 202 ? 14.992 -16.203 -21.047 1 71.69 202 LYS A C 1
ATOM 1610 O O . LYS A 1 202 ? 14.984 -17.422 -21.234 1 71.69 202 LYS A O 1
ATOM 1615 N N . MET B 1 1 ? -7.168 -1.985 23.172 1 97.56 1 MET B N 1
ATOM 1616 C CA . MET B 1 1 ? -6.41 -2.02 21.922 1 97.56 1 MET B CA 1
ATOM 1617 C C . MET B 1 1 ? -4.953 -1.634 22.156 1 97.56 1 MET B C 1
ATOM 1619 O O . MET B 1 1 ? -4.664 -0.75 22.969 1 97.56 1 MET B O 1
ATOM 1623 N N . LYS B 1 2 ? -4.008 -2.41 21.719 1 98.62 2 LYS B N 1
ATOM 1624 C CA . LYS B 1 2 ? -2.604 -2.014 21.672 1 98.62 2 LYS B CA 1
ATOM 1625 C C . LYS B 1 2 ? -2.213 -1.579 20.25 1 98.62 2 LYS B C 1
ATOM 1627 O O . LYS B 1 2 ? -2.555 -2.246 19.281 1 98.62 2 LYS B O 1
ATOM 1632 N N . LEU B 1 3 ? -1.626 -0.425 20.188 1 98.81 3 LEU B N 1
ATOM 1633 C CA . LEU B 1 3 ? -1.146 0.118 18.922 1 98.81 3 LEU B CA 1
ATOM 1634 C C . LEU B 1 3 ? 0.374 0.237 18.938 1 98.81 3 LEU B C 1
ATOM 1636 O O . LEU B 1 3 ? 0.947 0.911 19.781 1 98.81 3 LEU B O 1
ATOM 1640 N N . TYR B 1 4 ? 1.02 -0.457 18.016 1 98.81 4 TYR B N 1
ATOM 1641 C CA . TYR B 1 4 ? 2.473 -0.409 17.891 1 98.81 4 TYR B CA 1
ATOM 1642 C C . TYR B 1 4 ? 2.896 0.597 16.828 1 98.81 4 TYR B C 1
ATOM 1644 O O . TYR B 1 4 ? 2.389 0.575 15.711 1 98.81 4 TYR B O 1
ATOM 1652 N N . GLY B 1 5 ? 3.748 1.46 17.172 1 98.44 5 GLY B N 1
ATOM 1653 C CA . GLY B 1 5 ? 4.27 2.438 16.219 1 98.44 5 GLY B CA 1
ATOM 1654 C C . GLY B 1 5 ? 4.852 3.664 16.906 1 98.44 5 GLY B C 1
ATOM 1655 O O . GLY B 1 5 ? 4.84 3.77 18.125 1 98.44 5 GLY B O 1
ATOM 1656 N N . SER B 1 6 ? 5.383 4.574 16.141 1 97.94 6 SER B N 1
ATOM 1657 C CA . SER B 1 6 ? 5.996 5.797 16.641 1 97.94 6 SER B CA 1
ATOM 1658 C C . SER B 1 6 ? 5.07 6.996 16.469 1 97.94 6 SER B C 1
ATOM 1660 O O . SER B 1 6 ? 4.281 7.047 15.523 1 97.94 6 SER B O 1
ATOM 1662 N N . ILE B 1 7 ? 5.223 7.961 17.297 1 96.69 7 ILE B N 1
ATOM 1663 C CA . ILE B 1 7 ? 4.375 9.148 17.281 1 96.69 7 ILE B CA 1
ATOM 1664 C C . ILE B 1 7 ? 4.723 10.008 16.062 1 96.69 7 ILE B C 1
ATOM 1666 O O . ILE B 1 7 ? 3.943 10.883 15.664 1 96.69 7 ILE B O 1
ATOM 1670 N N . THR B 1 8 ? 5.887 9.781 15.438 1 97.25 8 THR B N 1
ATOM 1671 C CA . THR B 1 8 ? 6.305 10.602 14.312 1 97.25 8 THR B CA 1
ATOM 1672 C C . THR B 1 8 ? 5.875 9.977 12.992 1 97.25 8 THR B C 1
ATOM 1674 O O . THR B 1 8 ? 6.098 10.547 11.922 1 97.25 8 THR B O 1
ATOM 1677 N N . SER B 1 9 ? 5.289 8.82 13.016 1 98.06 9 SER B N 1
ATOM 1678 C CA . SER B 1 9 ? 4.883 8.117 11.805 1 98.06 9 SER B CA 1
ATOM 1679 C C . SER B 1 9 ? 3.557 8.656 11.273 1 98.06 9 SER B C 1
ATOM 1681 O O . SER B 1 9 ? 2.561 8.695 11.992 1 98.06 9 SER B O 1
ATOM 1683 N N . PRO B 1 10 ? 3.521 9 9.984 1 98.56 10 PRO B N 1
ATOM 1684 C CA . PRO B 1 10 ? 2.25 9.453 9.414 1 98.56 10 PRO B CA 1
ATOM 1685 C C . PRO B 1 10 ? 1.211 8.336 9.328 1 98.56 10 PRO B C 1
ATOM 1687 O O . PRO B 1 10 ? 0.007 8.602 9.336 1 98.56 10 PRO B O 1
ATOM 1690 N N . PHE B 1 11 ? 1.624 7.094 9.266 1 98.81 11 PHE B N 1
ATOM 1691 C CA . PHE B 1 11 ? 0.726 5.949 9.188 1 98.81 11 PHE B CA 1
ATOM 1692 C C . PHE B 1 11 ? 0.122 5.645 10.555 1 98.81 11 PHE B C 1
ATOM 1694 O O . PHE B 1 11 ? -1.056 5.293 10.656 1 98.81 11 PHE B O 1
ATOM 1701 N N . VAL B 1 12 ? 0.935 5.789 11.547 1 98.75 12 VAL B N 1
ATOM 1702 C CA . VAL B 1 12 ? 0.454 5.609 12.906 1 98.75 12 VAL B CA 1
ATOM 1703 C C . VAL B 1 12 ? -0.478 6.758 13.289 1 98.75 12 VAL B C 1
ATOM 1705 O O . VAL B 1 12 ? -1.489 6.551 13.961 1 98.75 12 VAL B O 1
ATOM 1708 N N . ARG B 1 13 ? -0.155 7.922 12.836 1 98.75 13 ARG B N 1
ATOM 1709 C CA . ARG B 1 13 ? -0.903 9.117 13.211 1 98.75 13 ARG B CA 1
ATOM 1710 C C . ARG B 1 13 ? -2.344 9.039 12.719 1 98.75 13 ARG B C 1
ATOM 1712 O O . ARG B 1 13 ? -3.271 9.438 13.422 1 98.75 13 ARG B O 1
ATOM 1719 N N . ARG B 1 14 ? -2.533 8.594 11.461 1 98.69 14 ARG B N 1
ATOM 1720 C CA . ARG B 1 14 ? -3.904 8.578 10.969 1 98.69 14 ARG B CA 1
ATOM 1721 C C . ARG B 1 14 ? -4.754 7.566 11.734 1 98.69 14 ARG B C 1
ATOM 1723 O O . ARG B 1 14 ? -5.961 7.758 11.898 1 98.69 14 ARG B O 1
ATOM 1730 N N . VAL B 1 15 ? -4.145 6.484 12.281 1 98.81 15 VAL B N 1
ATOM 1731 C CA . VAL B 1 15 ? -4.879 5.559 13.133 1 98.81 15 VAL B CA 1
ATOM 1732 C C . VAL B 1 15 ? -5.195 6.23 14.469 1 98.81 15 VAL B C 1
ATOM 1734 O O . VAL B 1 15 ? -6.32 6.137 14.961 1 98.81 15 VAL B O 1
ATOM 1737 N N . ARG B 1 16 ? -4.203 6.898 15.039 1 98.81 16 ARG B N 1
ATOM 1738 C CA . ARG B 1 16 ? -4.422 7.609 16.297 1 98.81 16 ARG B CA 1
ATOM 1739 C C . ARG B 1 16 ? -5.531 8.641 16.156 1 98.81 16 ARG B C 1
ATOM 1741 O O . ARG B 1 16 ? -6.371 8.781 17.047 1 98.81 16 ARG B O 1
ATOM 1748 N N . TYR B 1 17 ? -5.508 9.375 15.078 1 98.62 17 TYR B N 1
ATOM 1749 C CA . TYR B 1 17 ? -6.562 10.344 14.812 1 98.62 17 TYR B CA 1
ATOM 1750 C C . TYR B 1 17 ? -7.934 9.688 14.883 1 98.62 17 TYR B C 1
ATOM 1752 O O . TYR B 1 17 ? -8.828 10.188 15.578 1 98.62 17 TYR B O 1
ATOM 1760 N N . LEU B 1 18 ? -8.102 8.602 14.156 1 98.5 18 LEU B N 1
ATOM 1761 C CA . LEU B 1 18 ? -9.406 7.953 14.094 1 98.5 18 LEU B CA 1
ATOM 1762 C C . LEU B 1 18 ? -9.82 7.422 15.461 1 98.5 18 LEU B C 1
ATOM 1764 O O . LEU B 1 18 ? -10.984 7.527 15.844 1 98.5 18 LEU B O 1
ATOM 1768 N N . CYS B 1 19 ? -8.852 6.824 16.188 1 98.56 19 CYS B N 1
ATOM 1769 C CA . CYS B 1 19 ? -9.141 6.352 17.547 1 98.56 19 CYS B CA 1
ATOM 1770 C C . CYS B 1 19 ? -9.656 7.488 18.406 1 98.56 19 CYS B C 1
ATOM 1772 O O . CYS B 1 19 ? -10.625 7.316 19.156 1 98.56 19 CYS B O 1
ATOM 1774 N N . HIS B 1 20 ? -8.992 8.625 18.312 1 98.31 20 HIS B N 1
ATOM 1775 C CA . HIS B 1 20 ? -9.414 9.797 19.094 1 98.31 20 HIS B CA 1
ATOM 1776 C C . HIS B 1 20 ? -10.844 10.195 18.75 1 98.31 20 HIS B C 1
ATOM 1778 O O . HIS B 1 20 ? -11.664 10.406 19.641 1 98.31 20 HIS B O 1
ATOM 1784 N N . GLU B 1 21 ? -11.141 10.297 17.469 1 97.56 21 GLU B N 1
ATOM 1785 C CA . GLU B 1 21 ? -12.461 10.734 17.016 1 97.56 21 GLU B CA 1
ATOM 1786 C C . GLU B 1 21 ? -13.539 9.75 17.453 1 97.56 21 GLU B C 1
ATOM 1788 O O . GLU B 1 21 ? -14.664 10.148 17.781 1 97.56 21 GLU B O 1
ATOM 1793 N N . LEU B 1 22 ? -13.242 8.445 17.484 1 97.81 22 LEU B N 1
ATOM 1794 C CA . LEU B 1 22 ? -14.227 7.402 17.766 1 97.81 22 LEU B CA 1
ATOM 1795 C C . LEU B 1 22 ? -14.305 7.109 19.25 1 97.81 22 LEU B C 1
ATOM 1797 O O . LEU B 1 22 ? -15.172 6.355 19.703 1 97.81 22 LEU B O 1
ATOM 1801 N N . GLY B 1 23 ? -13.328 7.598 20 1 97.25 23 GLY B N 1
ATOM 1802 C CA . GLY B 1 23 ? -13.266 7.293 21.422 1 97.25 23 GLY B CA 1
ATOM 1803 C C . GLY B 1 23 ? -12.742 5.895 21.703 1 97.25 23 GLY B C 1
ATOM 1804 O O . GLY B 1 23 ? -13.109 5.281 22.703 1 97.25 23 GLY B O 1
ATOM 1805 N N . GLN B 1 24 ? -12.031 5.352 20.781 1 97.88 24 GLN B N 1
ATOM 1806 C CA . GLN B 1 24 ? -11.367 4.07 20.984 1 97.88 24 GLN B CA 1
ATOM 1807 C C . GLN B 1 24 ? -10.07 4.246 21.766 1 97.88 24 GLN B C 1
ATOM 1809 O O . GLN B 1 24 ? -9.094 4.785 21.25 1 97.88 24 GLN B O 1
ATOM 1814 N N . SER B 1 25 ? -10.07 3.773 22.969 1 97.94 25 SER B N 1
ATOM 1815 C CA . SER B 1 25 ? -8.852 3.834 23.781 1 97.94 25 SER B CA 1
ATOM 1816 C C . SER B 1 25 ? -7.805 2.85 23.266 1 97.94 25 SER B C 1
ATOM 1818 O O . SER B 1 25 ? -8.141 1.777 22.766 1 97.94 25 SER B O 1
ATOM 1820 N N . PHE B 1 26 ? -6.527 3.309 23.422 1 98.5 26 PHE B N 1
ATOM 1821 C CA . PHE B 1 26 ? -5.445 2.4 23.062 1 98.5 26 PHE B CA 1
ATOM 1822 C C . PHE B 1 26 ? -4.203 2.689 23.906 1 98.5 26 PHE B C 1
ATOM 1824 O O . PHE B 1 26 ? -4.027 3.805 24.391 1 98.5 26 PHE B O 1
ATOM 1831 N N . GLU B 1 27 ? -3.422 1.689 24.062 1 98.5 27 GLU B N 1
ATOM 1832 C CA . GLU B 1 27 ? -2.049 1.795 24.547 1 98.5 27 GLU B CA 1
ATOM 1833 C C . GLU B 1 27 ? -1.057 1.855 23.391 1 98.5 27 GLU B C 1
ATOM 1835 O O . GLU B 1 27 ? -1.068 0.992 22.516 1 98.5 27 GLU B O 1
ATOM 1840 N N . LEU B 1 28 ? -0.225 2.881 23.391 1 98.38 28 LEU B N 1
ATOM 1841 C CA . LEU B 1 28 ? 0.78 3.008 22.344 1 98.38 28 LEU B CA 1
ATOM 1842 C C . LEU B 1 28 ? 2.084 2.332 22.75 1 98.38 28 LEU B C 1
ATOM 1844 O O . LEU B 1 28 ? 2.674 2.684 23.781 1 98.38 28 LEU B O 1
ATOM 1848 N N . VAL B 1 29 ? 2.486 1.346 22.047 1 98.62 29 VAL B N 1
ATOM 1849 C CA . VAL B 1 29 ? 3.789 0.71 22.219 1 98.62 29 VAL B CA 1
ATOM 1850 C C . VAL B 1 29 ? 4.797 1.345 21.266 1 98.62 29 VAL B C 1
ATOM 1852 O O . VAL B 1 29 ? 4.727 1.138 20.047 1 98.62 29 VAL B O 1
ATOM 1855 N N . ASP B 1 30 ? 5.75 2.029 21.812 1 97.5 30 ASP B N 1
ATOM 1856 C CA . ASP B 1 30 ? 6.648 2.896 21.062 1 97.5 30 ASP B CA 1
ATOM 1857 C C . ASP B 1 30 ? 7.684 2.08 20.297 1 97.5 30 ASP B C 1
ATOM 1859 O O . ASP B 1 30 ? 8.602 1.514 20.891 1 97.5 30 ASP B O 1
ATOM 1863 N N . SER B 1 31 ? 7.613 2.143 19 1 96.81 31 SER B N 1
ATOM 1864 C CA . SER B 1 31 ? 8.516 1.351 18.172 1 96.81 31 SER B CA 1
ATOM 1865 C C . SER B 1 31 ? 9.891 2.006 18.062 1 96.81 31 SER B C 1
ATOM 1867 O O . SER B 1 31 ? 10.812 1.436 17.484 1 96.81 31 SER B O 1
ATOM 1869 N N . LEU B 1 32 ? 10.086 3.166 18.656 1 94.94 32 LEU B N 1
ATOM 1870 C CA . LEU B 1 32 ? 11.383 3.828 18.656 1 94.94 32 LEU B CA 1
ATOM 1871 C C . LEU B 1 32 ? 12.297 3.238 19.734 1 94.94 32 LEU B C 1
ATOM 1873 O O . LEU B 1 32 ? 13.508 3.441 19.703 1 94.94 32 LEU B O 1
ATOM 1877 N N . THR B 1 33 ? 11.695 2.58 20.734 1 96.94 33 THR B N 1
ATOM 1878 C CA . THR B 1 33 ? 12.492 1.878 21.734 1 96.94 33 THR B CA 1
ATOM 1879 C C . THR B 1 33 ? 12.828 0.465 21.266 1 96.94 33 THR B C 1
ATOM 1881 O O . THR B 1 33 ? 12.062 -0.141 20.5 1 96.94 33 THR B O 1
ATOM 1884 N N . ASP B 1 34 ? 13.906 -0.056 21.75 1 96.69 34 ASP B N 1
ATOM 1885 C CA . ASP B 1 34 ? 14.289 -1.421 21.406 1 96.69 34 ASP B CA 1
ATOM 1886 C C . ASP B 1 34 ? 13.211 -2.418 21.812 1 96.69 34 ASP B C 1
ATOM 1888 O O . ASP B 1 34 ? 12.859 -3.314 21.047 1 96.69 34 ASP B O 1
ATOM 1892 N N . ALA B 1 35 ? 12.727 -2.219 22.969 1 97.44 35 ALA B N 1
ATOM 1893 C CA . ALA B 1 35 ? 11.703 -3.123 23.484 1 97.44 35 ALA B CA 1
ATOM 1894 C C . ALA B 1 35 ? 10.43 -3.037 22.672 1 97.44 35 ALA B C 1
ATOM 1896 O O . ALA B 1 35 ? 9.812 -4.059 22.359 1 97.44 35 ALA B O 1
ATOM 1897 N N . GLY B 1 36 ? 10.016 -1.809 22.328 1 97.56 36 GLY B N 1
ATOM 1898 C CA . GLY B 1 36 ? 8.812 -1.619 21.531 1 97.56 36 GLY B CA 1
ATOM 1899 C C . GLY B 1 36 ? 8.953 -2.141 20.109 1 97.56 36 GLY B C 1
ATOM 1900 O O . GLY B 1 36 ? 8.008 -2.707 19.562 1 97.56 36 GLY B O 1
ATOM 1901 N N . GLN B 1 37 ? 10.125 -1.922 19.594 1 96.75 37 GLN B N 1
ATOM 1902 C CA . GLN B 1 37 ? 10.383 -2.43 18.25 1 96.75 37 GLN B CA 1
ATOM 1903 C C . GLN B 1 37 ? 10.344 -3.955 18.219 1 96.75 37 GLN B C 1
ATOM 1905 O O . GLN B 1 37 ? 9.734 -4.551 17.328 1 96.75 37 GLN B O 1
ATOM 1910 N N . SER B 1 38 ? 10.992 -4.566 19.188 1 97.38 38 SER B N 1
ATOM 1911 C CA . SER B 1 38 ? 11 -6.023 19.297 1 97.38 38 SER B CA 1
ATOM 1912 C C . SER B 1 38 ? 9.586 -6.57 19.484 1 97.38 38 SER B C 1
ATOM 1914 O O . SER B 1 38 ? 9.219 -7.566 18.844 1 97.38 38 SER B O 1
ATOM 1916 N N . ALA B 1 39 ? 8.828 -5.926 20.281 1 97.88 39 ALA B N 1
ATOM 1917 C CA . ALA B 1 39 ? 7.453 -6.348 20.531 1 97.88 39 ALA B CA 1
ATOM 1918 C C . ALA B 1 39 ? 6.621 -6.27 19.25 1 97.88 39 ALA B C 1
ATOM 1920 O O . ALA B 1 39 ? 5.816 -7.16 18.969 1 97.88 39 ALA B O 1
ATOM 1921 N N . MET B 1 40 ? 6.781 -5.207 18.484 1 97.25 40 MET B N 1
ATOM 1922 C CA . MET B 1 40 ? 6.055 -5.051 17.234 1 97.25 40 MET B CA 1
ATOM 1923 C C . MET B 1 40 ? 6.449 -6.137 16.234 1 97.25 40 MET B C 1
ATOM 1925 O O . MET B 1 40 ? 5.59 -6.73 15.586 1 97.25 40 MET B O 1
ATOM 1929 N N . ARG B 1 41 ? 7.754 -6.398 16.141 1 95.94 41 ARG B N 1
ATOM 1930 C CA . ARG B 1 41 ? 8.266 -7.359 15.164 1 95.94 41 ARG B CA 1
ATOM 1931 C C . ARG B 1 41 ? 7.801 -8.773 15.492 1 95.94 41 ARG B C 1
ATOM 1933 O O . ARG B 1 41 ? 7.688 -9.617 14.602 1 95.94 41 ARG B O 1
ATOM 1940 N N . GLU B 1 42 ? 7.488 -9.023 16.703 1 96.06 42 GLU B N 1
ATOM 1941 C CA . GLU B 1 42 ? 6.941 -10.312 17.109 1 96.06 42 GLU B CA 1
ATOM 1942 C C . GLU B 1 42 ? 5.535 -10.516 16.562 1 96.06 42 GLU B C 1
ATOM 1944 O O . GLU B 1 42 ? 5.102 -11.648 16.344 1 96.06 42 GLU B O 1
ATOM 1949 N N . LYS B 1 43 ? 4.832 -9.398 16.328 1 95.75 43 LYS B N 1
ATOM 1950 C CA . LYS B 1 43 ? 3.432 -9.469 15.93 1 95.75 43 LYS B CA 1
ATOM 1951 C C . LYS B 1 43 ? 3.277 -9.219 14.43 1 95.75 43 LYS B C 1
ATOM 1953 O O . LYS B 1 43 ? 2.273 -9.609 13.828 1 95.75 43 LYS B O 1
ATOM 1958 N N . ASN B 1 44 ? 4.23 -8.617 13.852 1 96.38 44 ASN B N 1
ATOM 1959 C CA . ASN B 1 44 ? 4.141 -8.109 12.492 1 96.38 44 ASN B CA 1
ATOM 1960 C C . ASN B 1 44 ? 5.379 -8.461 11.672 1 96.38 44 ASN B C 1
ATOM 1962 O O . ASN B 1 44 ? 6.402 -7.785 11.766 1 96.38 44 ASN B O 1
ATOM 1966 N N . PRO B 1 45 ? 5.289 -9.375 10.789 1 96.12 45 PRO B N 1
ATOM 1967 C CA . PRO B 1 45 ? 6.453 -9.828 10.023 1 96.12 45 PRO B CA 1
ATOM 1968 C C . PRO B 1 45 ? 6.953 -8.781 9.031 1 96.12 45 PRO B C 1
ATOM 1970 O O . PRO B 1 45 ? 8.047 -8.914 8.484 1 96.12 45 PRO B O 1
ATOM 1973 N N . ILE B 1 46 ? 6.156 -7.789 8.727 1 96.69 46 ILE B N 1
ATOM 1974 C CA . ILE B 1 46 ? 6.508 -6.762 7.75 1 96.69 46 ILE B CA 1
ATOM 1975 C C . ILE B 1 46 ? 7.422 -5.723 8.398 1 96.69 46 ILE B C 1
ATOM 1977 O O . ILE B 1 46 ? 8.062 -4.934 7.707 1 96.69 46 ILE B O 1
ATOM 1981 N N . TRP B 1 47 ? 7.426 -5.68 9.734 1 96.56 47 TRP B N 1
ATOM 1982 C CA . TRP B 1 47 ? 8.289 -4.801 10.523 1 96.56 47 TRP B CA 1
ATOM 1983 C C . TRP B 1 47 ? 7.961 -3.336 10.25 1 96.56 47 TRP B C 1
ATOM 1985 O O . TRP B 1 47 ? 8.797 -2.455 10.461 1 96.56 47 TRP B O 1
ATOM 1995 N N . LYS B 1 48 ? 6.785 -3.117 9.625 1 96.12 48 LYS B N 1
ATOM 1996 C CA . LYS B 1 48 ? 6.328 -1.752 9.391 1 96.12 48 LYS B CA 1
ATOM 1997 C C . LYS B 1 48 ? 5.203 -1.377 10.352 1 96.12 48 LYS B C 1
ATOM 1999 O O . LYS B 1 48 ? 4.367 -2.217 10.695 1 96.12 48 LYS B O 1
ATOM 2004 N N . GLU B 1 49 ? 5.246 -0.256 10.805 1 97.81 49 GLU B N 1
ATOM 2005 C CA . GLU B 1 49 ? 4.184 0.276 11.656 1 97.81 49 GLU B CA 1
ATOM 2006 C C . GLU B 1 49 ? 3.131 1.01 10.836 1 97.81 49 GLU B C 1
ATOM 2008 O O . GLU B 1 49 ? 3.422 1.5 9.742 1 97.81 49 GLU B O 1
ATOM 2013 N N . PRO B 1 50 ? 1.883 1.024 11.305 1 98.44 50 PRO B N 1
ATOM 2014 C CA . PRO B 1 50 ? 1.393 0.528 12.594 1 98.44 50 PRO B CA 1
ATOM 2015 C C . PRO B 1 50 ? 0.964 -0.936 12.531 1 98.44 50 PRO B C 1
ATOM 2017 O O . PRO B 1 50 ? 0.732 -1.475 11.445 1 98.44 50 PRO B O 1
ATOM 2020 N N . CYS B 1 51 ? 0.938 -1.569 13.648 1 98.44 51 CYS B N 1
ATOM 2021 C CA . CYS B 1 51 ? 0.293 -2.84 13.961 1 98.44 51 CYS B CA 1
ATOM 2022 C C . CYS B 1 51 ? -0.571 -2.723 15.211 1 98.44 51 CYS B C 1
ATOM 2024 O O . CYS B 1 51 ? -0.192 -2.051 16.172 1 98.44 51 CYS B O 1
ATOM 2026 N N . ALA B 1 52 ? -1.728 -3.373 15.172 1 98.75 52 ALA B N 1
ATOM 2027 C CA . ALA B 1 52 ? -2.627 -3.244 16.312 1 98.75 52 ALA B CA 1
ATOM 2028 C C . ALA B 1 52 ? -3.07 -4.613 16.828 1 98.75 52 ALA B C 1
ATOM 2030 O O . ALA B 1 52 ? -3.312 -5.527 16.031 1 98.75 52 ALA B O 1
ATOM 2031 N N . GLU B 1 53 ? -3.064 -4.797 18.094 1 98.56 53 GLU B N 1
ATOM 2032 C CA . GLU B 1 53 ? -3.867 -5.832 18.734 1 98.56 53 GLU B CA 1
ATOM 2033 C C . GLU B 1 53 ? -5.23 -5.293 19.156 1 98.56 53 GLU B C 1
ATOM 2035 O O . GLU B 1 53 ? -5.32 -4.426 20.031 1 98.56 53 GLU B O 1
ATOM 2040 N N . ILE B 1 54 ? -6.309 -5.797 18.562 1 97.94 54 ILE B N 1
ATOM 2041 C CA . ILE B 1 54 ? -7.645 -5.254 18.797 1 97.94 54 ILE B CA 1
ATOM 2042 C C . ILE B 1 54 ? -8.68 -6.375 18.719 1 97.94 54 ILE B C 1
ATOM 2044 O O . ILE B 1 54 ? -8.727 -7.109 17.734 1 97.94 54 ILE B O 1
ATOM 2048 N N . ASP B 1 55 ? -9.523 -6.559 19.75 1 97.25 55 ASP B N 1
ATOM 2049 C CA . ASP B 1 55 ? -10.594 -7.543 19.812 1 97.25 55 ASP B CA 1
ATOM 2050 C C . ASP B 1 55 ? -10.07 -8.953 19.547 1 97.25 55 ASP B C 1
ATOM 2052 O O . ASP B 1 55 ? -10.68 -9.719 18.797 1 97.25 55 ASP B O 1
ATOM 2056 N N . GLY B 1 56 ? -8.891 -9.172 20.031 1 96.75 56 GLY B N 1
ATOM 2057 C CA . GLY B 1 56 ? -8.32 -10.508 19.953 1 96.75 56 GLY B CA 1
ATOM 2058 C C . GLY B 1 56 ? -7.621 -10.773 18.625 1 96.75 56 GLY B C 1
ATOM 2059 O O . GLY B 1 56 ? -7.168 -11.891 18.375 1 96.75 56 GLY B O 1
ATOM 2060 N N . LEU B 1 57 ? -7.473 -9.758 17.812 1 97.62 57 LEU B N 1
ATOM 2061 C CA . LEU B 1 57 ? -6.824 -9.875 16.5 1 97.62 57 LEU B CA 1
ATOM 2062 C C . LEU B 1 57 ? -5.547 -9.047 16.453 1 97.62 57 LEU B C 1
ATOM 2064 O O . LEU B 1 57 ? -5.422 -8.055 17.172 1 97.62 57 LEU B O 1
ATOM 2068 N N . VAL B 1 58 ? -4.582 -9.516 15.672 1 98.19 58 VAL B N 1
ATOM 2069 C CA . VAL B 1 58 ? -3.463 -8.68 15.234 1 98.19 58 VAL B CA 1
ATOM 2070 C C . VAL B 1 58 ? -3.705 -8.203 13.805 1 98.19 58 VAL B C 1
ATOM 2072 O O . VAL B 1 58 ? -3.943 -9.008 12.898 1 98.19 58 VAL B O 1
ATOM 2075 N N . ILE B 1 59 ? -3.693 -6.914 13.664 1 98.44 59 ILE B N 1
ATOM 2076 C CA . ILE B 1 59 ? -4.02 -6.359 12.352 1 98.44 59 ILE B CA 1
ATOM 2077 C C . ILE B 1 59 ? -2.922 -5.398 11.914 1 98.44 59 ILE B C 1
ATOM 2079 O O . ILE B 1 59 ? -2.512 -4.52 12.672 1 98.44 59 ILE B O 1
ATOM 2083 N N . TRP B 1 60 ? -2.387 -5.688 10.781 1 96.06 60 TRP B N 1
ATOM 2084 C CA . TRP B 1 60 ? -1.6 -4.715 10.031 1 96.06 60 TRP B CA 1
ATOM 2085 C C . TRP B 1 60 ? -2.158 -4.531 8.625 1 96.06 60 TRP B C 1
ATOM 2087 O O . TRP B 1 60 ? -2.91 -5.379 8.133 1 96.06 60 TRP B O 1
ATOM 2097 N N . ASP B 1 61 ? -1.861 -3.26 8.102 1 95.56 61 ASP B N 1
ATOM 2098 C CA . ASP B 1 61 ? -1.198 -1.968 8.25 1 95.56 61 ASP B CA 1
ATOM 2099 C C . ASP B 1 61 ? -2.211 -0.859 8.531 1 95.56 61 ASP B C 1
ATOM 2101 O O . ASP B 1 61 ? -3.361 -1.135 8.875 1 95.56 61 ASP B O 1
ATOM 2105 N N . SER B 1 62 ? -1.931 0.465 8.367 1 98.38 62 SER B N 1
ATOM 2106 C CA . SER B 1 62 ? -2.781 1.574 8.789 1 98.38 62 SER B CA 1
ATOM 2107 C C . SER B 1 62 ? -4.129 1.538 8.078 1 98.38 62 SER B C 1
ATOM 2109 O O . SER B 1 62 ? -5.168 1.808 8.68 1 98.38 62 SER B O 1
ATOM 2111 N N . HIS B 1 63 ? -4.172 1.073 6.832 1 97.56 63 HIS B N 1
ATOM 2112 C CA . HIS B 1 63 ? -5.426 1.023 6.09 1 97.56 63 HIS B CA 1
ATOM 2113 C C . HIS B 1 63 ? -6.352 -0.058 6.641 1 97.56 63 HIS B C 1
ATOM 2115 O O . HIS B 1 63 ? -7.555 0.161 6.781 1 97.56 63 HIS B O 1
ATOM 2121 N N . THR B 1 64 ? -5.781 -1.21 6.945 1 98.19 64 THR B N 1
ATOM 2122 C CA . THR B 1 64 ? -6.582 -2.312 7.461 1 98.19 64 THR B CA 1
ATOM 2123 C C . THR B 1 64 ? -7.137 -1.976 8.844 1 98.19 64 THR B C 1
ATOM 2125 O O . THR B 1 64 ? -8.305 -2.252 9.141 1 98.19 64 THR B O 1
ATOM 2128 N N . ILE B 1 65 ? -6.32 -1.361 9.68 1 98.75 65 ILE B N 1
ATOM 2129 C CA . ILE B 1 65 ? -6.758 -0.964 11.016 1 98.75 65 ILE B CA 1
ATOM 2130 C C . ILE B 1 65 ? -7.891 0.055 10.906 1 98.75 65 ILE B C 1
ATOM 2132 O O . ILE B 1 65 ? -8.898 -0.048 11.609 1 98.75 65 ILE B O 1
ATOM 2136 N N . ILE B 1 66 ? -7.727 0.995 10.008 1 98.62 66 ILE B N 1
ATOM 2137 C CA . ILE B 1 66 ? -8.734 2.031 9.812 1 98.62 66 ILE B CA 1
ATOM 2138 C C . ILE B 1 66 ? -10.023 1.404 9.281 1 98.62 66 ILE B C 1
ATOM 2140 O O . ILE B 1 66 ? -11.117 1.742 9.742 1 98.62 66 ILE B O 1
ATOM 2144 N N . ASP B 1 67 ? -9.875 0.47 8.312 1 97.44 67 ASP B N 1
ATOM 2145 C CA . ASP B 1 67 ? -11.055 -0.233 7.816 1 97.44 67 ASP B CA 1
ATOM 2146 C C . ASP B 1 67 ? -11.766 -0.979 8.945 1 97.44 67 ASP B C 1
ATOM 2148 O O . ASP B 1 67 ? -12.992 -0.962 9.031 1 97.44 67 ASP B O 1
ATOM 2152 N N . TYR B 1 68 ? -10.984 -1.622 9.781 1 98.44 68 TYR B N 1
ATOM 2153 C CA . TYR B 1 68 ? -11.547 -2.363 10.906 1 98.44 68 TYR B CA 1
ATOM 2154 C C . TYR B 1 68 ? -12.328 -1.438 11.836 1 98.44 68 TYR B C 1
ATOM 2156 O O . TYR B 1 68 ? -13.484 -1.706 12.156 1 98.44 68 TYR B O 1
ATOM 2164 N N . LEU B 1 69 ? -11.758 -0.336 12.234 1 98.44 69 LEU B N 1
ATOM 2165 C CA . LEU B 1 69 ? -12.375 0.618 13.148 1 98.44 69 LEU B CA 1
ATOM 2166 C C . LEU B 1 69 ? -13.609 1.254 12.523 1 98.44 69 LEU B C 1
ATOM 2168 O O . LEU B 1 69 ? -14.617 1.462 13.203 1 98.44 69 LEU B O 1
ATOM 2172 N N . THR B 1 70 ? -13.461 1.565 11.227 1 97.31 70 THR B N 1
ATOM 2173 C CA . THR B 1 70 ? -14.586 2.172 10.531 1 97.31 70 THR B CA 1
ATOM 2174 C C . THR B 1 70 ? -15.781 1.223 10.516 1 97.31 70 THR B C 1
ATOM 2176 O O . THR B 1 70 ? -16.922 1.652 10.68 1 97.31 70 THR B O 1
ATOM 2179 N N . GLU B 1 71 ? -15.508 -0.044 10.312 1 96.44 71 GLU B N 1
ATOM 2180 C CA . GLU B 1 71 ? -16.594 -1.029 10.328 1 96.44 71 GLU B CA 1
ATOM 2181 C C . GLU B 1 71 ? -17.141 -1.227 11.734 1 96.44 71 GLU B C 1
ATOM 2183 O O . GLU B 1 71 ? -18.359 -1.292 11.93 1 96.44 71 GLU B O 1
ATOM 2188 N N . LYS B 1 72 ? -16.281 -1.323 12.703 1 96.62 72 LYS B N 1
ATOM 2189 C CA . LYS B 1 72 ? -16.656 -1.538 14.094 1 96.62 72 LYS B CA 1
ATOM 2190 C C . LYS B 1 72 ? -17.547 -0.404 14.609 1 96.62 72 LYS B C 1
ATOM 2192 O O . LYS B 1 72 ? -18.5 -0.641 15.344 1 96.62 72 LYS B O 1
ATOM 2197 N N . TYR B 1 73 ? -17.25 0.789 14.18 1 97.62 73 TYR B N 1
ATOM 2198 C CA . TYR B 1 73 ? -17.969 1.97 14.656 1 97.62 73 TYR B CA 1
ATOM 2199 C C . TYR B 1 73 ? -18.812 2.582 13.547 1 97.62 73 TYR B C 1
ATOM 2201 O O . TYR B 1 73 ? -18.875 3.805 13.406 1 97.62 73 TYR B O 1
ATOM 2209 N N . ALA B 1 74 ? -19.375 1.758 12.727 1 94.56 74 ALA B N 1
ATOM 2210 C CA . ALA B 1 74 ? -20.078 2.17 11.516 1 94.56 74 ALA B CA 1
ATOM 2211 C C . ALA B 1 74 ? -21.203 3.143 11.844 1 94.56 74 ALA B C 1
ATOM 2213 O O . ALA B 1 74 ? -21.547 4.004 11.023 1 94.56 74 ALA B O 1
ATOM 2214 N N . ASP B 1 75 ? -21.703 3.164 13.016 1 94.12 75 ASP B N 1
ATOM 2215 C CA . ASP B 1 75 ? -22.859 3.98 13.391 1 94.12 75 ASP B CA 1
ATOM 2216 C C . ASP B 1 75 ? -22.422 5.254 14.109 1 94.12 75 ASP B C 1
ATOM 2218 O O . ASP B 1 75 ? -23.234 6.117 14.414 1 94.12 75 ASP B O 1
ATOM 2222 N N . SER B 1 76 ? -21.172 5.367 14.273 1 94.94 76 SER B N 1
ATOM 2223 C CA . SER B 1 76 ? -20.672 6.547 14.977 1 94.94 76 SER B CA 1
ATOM 2224 C C . SER B 1 76 ? -20.766 7.789 14.102 1 94.94 76 SER B C 1
ATOM 2226 O O . SER B 1 76 ? -20.375 7.766 12.938 1 94.94 76 SER B O 1
ATOM 2228 N N . PRO B 1 77 ? -21.234 8.898 14.625 1 93.56 77 PRO B N 1
ATOM 2229 C CA . PRO B 1 77 ? -21.234 10.156 13.867 1 93.56 77 PRO B CA 1
ATOM 2230 C C . PRO B 1 77 ? -19.844 10.797 13.781 1 93.56 77 PRO B C 1
ATOM 2232 O O . PRO B 1 77 ? -19.65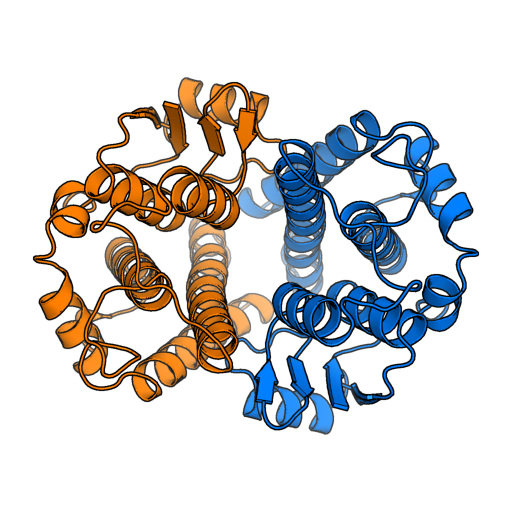6 11.734 13.008 1 93.56 77 PRO B O 1
ATOM 2235 N N . ASN B 1 78 ? -18.969 10.32 14.531 1 94 78 ASN B N 1
ATOM 2236 C CA . ASN B 1 78 ? -17.641 10.922 14.625 1 94 78 ASN B CA 1
ATOM 2237 C C . ASN B 1 78 ? -16.641 10.219 13.711 1 94 78 ASN B C 1
ATOM 2239 O O . ASN B 1 78 ? -15.438 10.438 13.812 1 94 78 ASN B O 1
ATOM 2243 N N . GLY B 1 79 ? -17.188 9.398 12.789 1 94.94 79 GLY B N 1
ATOM 2244 C CA . GLY B 1 79 ? -16.312 8.695 11.859 1 94.94 79 GLY B CA 1
ATOM 2245 C C . GLY B 1 79 ? -15.922 9.547 10.664 1 94.94 79 GLY B C 1
ATOM 2246 O O . GLY B 1 79 ? -16.266 10.727 10.594 1 94.94 79 GLY B O 1
ATOM 2247 N N . LEU B 1 80 ? -15.133 8.961 9.766 1 97.06 80 LEU B N 1
ATOM 2248 C CA . LEU B 1 80 ? -14.727 9.602 8.516 1 97.06 80 LEU B CA 1
ATOM 2249 C C . LEU B 1 80 ? -15.883 9.648 7.527 1 97.06 80 LEU B C 1
ATOM 2251 O O . LEU B 1 80 ? -16.797 8.812 7.586 1 97.06 80 LEU B O 1
ATOM 2255 N N . ARG B 1 81 ? -15.711 10.711 6.699 1 96.12 81 ARG B N 1
ATOM 2256 C CA . ARG B 1 81 ? -16.625 10.711 5.562 1 96.12 81 ARG B CA 1
ATOM 2257 C C . ARG B 1 81 ? -16.578 9.383 4.816 1 96.12 81 ARG B C 1
ATOM 2259 O O . ARG B 1 81 ? -15.492 8.82 4.609 1 96.12 81 ARG B O 1
ATOM 2266 N N . LYS B 1 82 ? -17.766 8.875 4.41 1 93.38 82 LYS B N 1
ATOM 2267 C CA . LYS B 1 82 ? -17.891 7.617 3.68 1 93.38 82 LYS B CA 1
ATOM 2268 C C . LYS B 1 82 ? -18.359 7.855 2.246 1 93.38 82 LYS B C 1
ATOM 2270 O O . LYS B 1 82 ? -19.562 7.984 1.991 1 93.38 82 LYS B O 1
ATOM 2275 N N . PRO B 1 83 ? -17.375 7.812 1.35 1 94.69 83 PRO B N 1
ATOM 2276 C CA . PRO B 1 83 ? -17.797 8.039 -0.036 1 94.69 83 PRO B CA 1
ATOM 2277 C C . PRO B 1 83 ? -18.516 6.844 -0.639 1 94.69 83 PRO B C 1
ATOM 2279 O O . PRO B 1 83 ? -18.266 5.699 -0.246 1 94.69 83 PRO B O 1
ATOM 2282 N N . THR B 1 84 ? -19.438 7.113 -1.586 1 93.62 84 THR B N 1
ATOM 2283 C CA . THR B 1 84 ? -20.156 6.066 -2.303 1 93.62 84 THR B CA 1
ATOM 2284 C C . THR B 1 84 ? -20.062 6.273 -3.811 1 93.62 84 THR B C 1
ATOM 2286 O O . THR B 1 84 ? -19.562 7.305 -4.27 1 93.62 84 THR B O 1
ATOM 2289 N N . GLY B 1 85 ? -20.438 5.246 -4.559 1 93.81 85 GLY B N 1
ATOM 2290 C CA . GLY B 1 85 ? -20.422 5.348 -6.008 1 93.81 85 GLY B CA 1
ATOM 2291 C C . GLY B 1 85 ? -19.062 5.699 -6.578 1 93.81 85 GLY B C 1
ATOM 2292 O O . GLY B 1 85 ? -18.047 5.125 -6.18 1 93.81 85 GLY B O 1
ATOM 2293 N N . VAL B 1 86 ? -19 6.645 -7.488 1 95.25 86 VAL B N 1
ATOM 2294 C CA . VAL B 1 86 ? -17.781 7.02 -8.203 1 95.25 86 VAL B CA 1
ATOM 2295 C C . VAL B 1 86 ? -16.812 7.695 -7.238 1 95.25 86 VAL B C 1
ATOM 2297 O O . VAL B 1 86 ? -15.594 7.523 -7.352 1 95.25 86 VAL B O 1
ATOM 2300 N N . GLU B 1 87 ? -17.312 8.359 -6.234 1 95.88 87 GLU B N 1
ATOM 2301 C CA . GLU B 1 87 ? -16.484 9.094 -5.281 1 95.88 87 GLU B CA 1
ATOM 2302 C C . GLU B 1 87 ? -15.641 8.141 -4.441 1 95.88 87 GLU B C 1
ATOM 2304 O O . GLU B 1 87 ? -14.562 8.508 -3.975 1 95.88 87 GLU B O 1
ATOM 2309 N N . LYS B 1 88 ? -16.156 6.941 -4.289 1 97.25 88 LYS B N 1
ATOM 2310 C CA . LYS B 1 88 ? -15.398 5.926 -3.562 1 97.25 88 LYS B CA 1
ATOM 2311 C C . LYS B 1 88 ? -14.07 5.641 -4.246 1 97.25 88 LYS B C 1
ATOM 2313 O O . LYS B 1 88 ? -13.023 5.602 -3.59 1 97.25 88 LYS B O 1
ATOM 2318 N N . TRP B 1 89 ? -14.117 5.504 -5.512 1 97.94 89 TRP B N 1
ATOM 2319 C CA . TRP B 1 89 ? -12.93 5.168 -6.281 1 97.94 89 TRP B CA 1
ATOM 2320 C C . TRP B 1 89 ? -11.992 6.367 -6.391 1 97.94 89 TRP B C 1
ATOM 2322 O O . TRP B 1 89 ? -10.766 6.211 -6.375 1 97.94 89 TRP B O 1
ATOM 2332 N N . ARG B 1 90 ? -12.578 7.512 -6.465 1 97 90 ARG B N 1
ATOM 2333 C CA . ARG B 1 90 ? -11.773 8.727 -6.457 1 97 90 ARG B CA 1
ATOM 2334 C C . ARG B 1 90 ? -11.016 8.875 -5.145 1 97 90 ARG B C 1
ATOM 2336 O O . ARG B 1 90 ? -9.828 9.227 -5.137 1 97 90 ARG B O 1
ATOM 2343 N N . GLU B 1 91 ? -11.664 8.633 -4.082 1 98 91 GLU B N 1
ATOM 2344 C CA . GLU B 1 91 ? -11.008 8.719 -2.779 1 98 91 GLU B CA 1
ATOM 2345 C C . GLU B 1 91 ? -9.852 7.723 -2.678 1 98 91 GLU B C 1
ATOM 2347 O O . GLU B 1 91 ? -8.789 8.039 -2.141 1 98 91 GLU B O 1
ATOM 2352 N N . ARG B 1 92 ? -10.078 6.559 -3.172 1 97.94 92 ARG B N 1
ATOM 2353 C CA . ARG B 1 92 ? -9.023 5.555 -3.15 1 97.94 92 ARG B CA 1
ATOM 2354 C C . ARG B 1 92 ? -7.805 6.023 -3.943 1 97.94 92 ARG B C 1
ATOM 2356 O O . ARG B 1 92 ? -6.668 5.809 -3.525 1 97.94 92 ARG B O 1
ATOM 2363 N N . ASN B 1 93 ? -8.078 6.629 -5.055 1 98.25 93 ASN B N 1
ATOM 2364 C CA . ASN B 1 93 ? -6.996 7.195 -5.859 1 98.25 93 ASN B CA 1
ATOM 2365 C C . ASN B 1 93 ? -6.234 8.273 -5.09 1 98.25 93 ASN B C 1
ATOM 2367 O O . ASN B 1 93 ? -5 8.273 -5.078 1 98.25 93 ASN B O 1
ATOM 2371 N N . LEU B 1 94 ? -6.973 9.133 -4.422 1 98.56 94 LEU B N 1
ATOM 2372 C CA . LEU B 1 94 ? -6.367 10.219 -3.658 1 98.56 94 LEU B CA 1
ATOM 2373 C C . LEU B 1 94 ? -5.508 9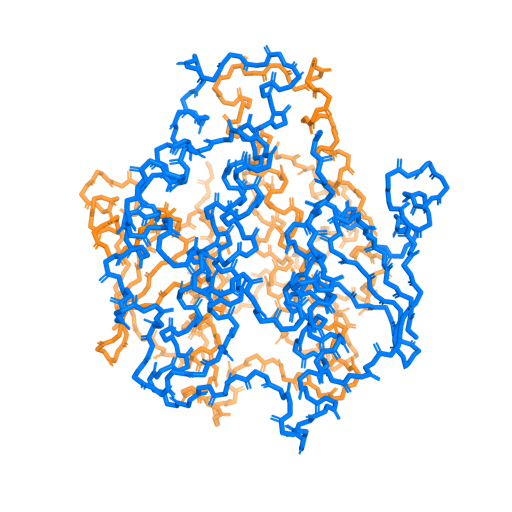.672 -2.523 1 98.56 94 LEU B C 1
ATOM 2375 O O . LEU B 1 94 ? -4.379 10.125 -2.316 1 98.56 94 LEU B O 1
ATOM 2379 N N . VAL B 1 95 ? -6.02 8.695 -1.874 1 98.56 95 VAL B N 1
ATOM 2380 C CA . VAL B 1 95 ? -5.312 8.086 -0.752 1 98.56 95 VAL B CA 1
ATOM 2381 C C . VAL B 1 95 ? -4.059 7.379 -1.255 1 98.56 95 VAL B C 1
ATOM 2383 O O . VAL B 1 95 ? -2.984 7.508 -0.664 1 98.56 95 VAL B O 1
ATOM 2386 N N . SER B 1 96 ? -4.215 6.68 -2.344 1 98.31 96 SER B N 1
ATOM 2387 C CA . SER B 1 96 ? -3.07 5.992 -2.939 1 98.31 96 SER B CA 1
ATOM 2388 C C . SER B 1 96 ? -1.991 6.984 -3.363 1 98.31 96 SER B C 1
ATOM 2390 O O . SER B 1 96 ? -0.798 6.711 -3.219 1 98.31 96 SER B O 1
ATOM 2392 N N . ALA B 1 97 ? -2.381 8.07 -3.918 1 98.5 97 ALA B N 1
ATOM 2393 C CA . ALA B 1 97 ? -1.431 9.109 -4.309 1 98.5 97 ALA B CA 1
ATOM 2394 C C . ALA B 1 97 ? -0.697 9.664 -3.09 1 98.5 97 ALA B C 1
ATOM 2396 O O . ALA B 1 97 ? 0.533 9.758 -3.086 1 98.5 97 ALA B O 1
ATOM 2397 N N . ALA B 1 98 ? -1.435 9.961 -2.074 1 98.69 98 ALA B N 1
ATOM 2398 C CA . ALA B 1 98 ? -0.823 10.492 -0.859 1 98.69 98 ALA B CA 1
ATOM 2399 C C . ALA B 1 98 ? 0.139 9.484 -0.241 1 98.69 98 ALA B C 1
ATOM 2401 O O . ALA B 1 98 ? 1.252 9.836 0.155 1 98.69 98 ALA B O 1
ATOM 2402 N N . ASP B 1 99 ? -0.293 8.273 -0.2 1 98.44 99 ASP B N 1
ATOM 2403 C CA . ASP B 1 99 ? 0.572 7.219 0.314 1 98.44 99 ASP B CA 1
ATOM 2404 C C . ASP B 1 99 ? 1.825 7.066 -0.545 1 98.44 99 ASP B C 1
ATOM 2406 O O . ASP B 1 99 ? 2.932 6.922 -0.02 1 98.44 99 ASP B O 1
ATOM 2410 N N . GLY B 1 100 ? 1.597 7.055 -1.883 1 98.06 100 GLY B N 1
ATOM 2411 C CA . GLY B 1 100 ? 2.742 6.984 -2.775 1 98.06 100 GLY B CA 1
ATOM 2412 C C . GLY B 1 100 ? 3.74 8.102 -2.555 1 98.06 100 GLY B C 1
ATOM 2413 O O . GLY B 1 100 ? 4.953 7.891 -2.646 1 98.06 100 GLY B O 1
ATOM 2414 N N . CYS B 1 101 ? 3.266 9.266 -2.264 1 98.62 101 CYS B N 1
ATOM 2415 C CA . CYS B 1 101 ? 4.102 10.43 -1.999 1 98.62 101 CYS B CA 1
ATOM 2416 C C . CYS B 1 101 ? 5.012 10.188 -0.803 1 98.62 101 CYS B C 1
ATOM 2418 O O . CYS B 1 101 ? 6.234 10.289 -0.918 1 98.62 101 CYS B O 1
ATOM 2420 N N . VAL B 1 102 ? 4.418 9.766 0.283 1 98.5 102 VAL B N 1
ATOM 2421 C CA . VAL B 1 102 ? 5.199 9.648 1.512 1 98.5 102 VAL B CA 1
ATOM 2422 C C . VAL B 1 102 ? 6.102 8.422 1.437 1 98.5 102 VAL B C 1
ATOM 2424 O O . VAL B 1 102 ? 7.219 8.43 1.957 1 98.5 102 VAL B O 1
ATOM 2427 N N . GLU B 1 103 ? 5.684 7.375 0.793 1 98 103 GLU B N 1
ATOM 2428 C CA . GLU B 1 103 ? 6.52 6.191 0.628 1 98 103 GLU B CA 1
ATOM 2429 C C . GLU B 1 103 ? 7.777 6.512 -0.178 1 98 103 GLU B C 1
ATOM 2431 O O . GLU B 1 103 ? 8.875 6.066 0.17 1 98 103 GLU B O 1
ATOM 2436 N N . SER B 1 104 ? 7.586 7.273 -1.261 1 98.38 104 SER B N 1
ATOM 2437 C CA . SER B 1 104 ? 8.742 7.719 -2.037 1 98.38 104 SER B CA 1
ATOM 2438 C C . SER B 1 104 ? 9.664 8.594 -1.199 1 98.38 104 SER B C 1
ATOM 2440 O O . SER B 1 104 ? 10.891 8.438 -1.248 1 98.38 104 SER B O 1
ATOM 2442 N N . ALA B 1 105 ? 9.102 9.477 -0.415 1 98.5 105 ALA B N 1
ATOM 2443 C CA . ALA B 1 105 ? 9.883 10.367 0.44 1 98.5 105 ALA B CA 1
ATOM 2444 C C . ALA B 1 105 ? 10.625 9.586 1.517 1 98.5 105 ALA B C 1
ATOM 2446 O O . ALA B 1 105 ? 11.758 9.914 1.863 1 98.5 105 ALA B O 1
ATOM 2447 N N . ILE B 1 106 ? 10.016 8.57 2.057 1 97.88 106 ILE B N 1
ATOM 2448 C CA . ILE B 1 106 ? 10.617 7.719 3.078 1 97.88 106 ILE B CA 1
ATOM 2449 C C . ILE B 1 106 ? 11.852 7.031 2.508 1 97.88 106 ILE B C 1
ATOM 2451 O O . ILE B 1 106 ? 12.906 6.988 3.158 1 97.88 106 ILE B O 1
ATOM 2455 N N . ASN B 1 107 ? 11.75 6.484 1.281 1 97.44 107 ASN B N 1
ATOM 2456 C CA . ASN B 1 107 ? 12.898 5.867 0.641 1 97.44 107 ASN B CA 1
ATOM 2457 C C . ASN B 1 107 ? 14.07 6.844 0.527 1 97.44 107 ASN B C 1
ATOM 2459 O O . ASN B 1 107 ? 15.195 6.516 0.903 1 97.44 107 ASN B O 1
ATOM 2463 N N . VAL B 1 108 ? 13.781 8.047 0.067 1 97.75 108 VAL B N 1
ATOM 2464 C CA . VAL B 1 108 ? 14.812 9.07 -0.099 1 97.75 108 VAL B CA 1
ATOM 2465 C C . VAL B 1 108 ? 15.398 9.438 1.262 1 97.75 108 VAL B C 1
ATOM 2467 O O . VAL B 1 108 ? 16.625 9.523 1.412 1 97.75 108 VAL B O 1
ATOM 2470 N N . PHE B 1 109 ? 14.602 9.586 2.246 1 97.81 109 PHE B N 1
ATOM 2471 C CA . PHE B 1 109 ? 15 10.008 3.58 1 97.81 109 PHE B CA 1
ATOM 2472 C C . PHE B 1 109 ? 15.977 9.008 4.195 1 97.81 109 PHE B C 1
ATOM 2474 O O . PHE B 1 109 ? 17.062 9.383 4.629 1 97.81 109 PHE B O 1
ATOM 2481 N N . TYR B 1 110 ? 15.633 7.719 4.211 1 96.81 110 TYR B N 1
ATOM 2482 C CA . TYR B 1 110 ? 16.438 6.719 4.906 1 96.81 110 TYR B CA 1
ATOM 2483 C C . TYR B 1 110 ? 17.719 6.426 4.145 1 96.81 110 TYR B C 1
ATOM 2485 O O . TYR B 1 110 ? 18.766 6.199 4.75 1 96.81 110 TYR B O 1
ATOM 2493 N N . LEU B 1 111 ? 17.656 6.438 2.816 1 97.25 111 LEU B N 1
ATOM 2494 C CA . LEU B 1 111 ? 18.875 6.184 2.045 1 97.25 111 LEU B CA 1
ATOM 2495 C C . LEU B 1 111 ? 19.859 7.34 2.174 1 97.25 111 LEU B C 1
ATOM 2497 O O . LEU B 1 111 ? 21.062 7.125 2.318 1 97.25 111 LEU B O 1
ATOM 2501 N N . LYS B 1 112 ? 19.297 8.547 2.172 1 96.38 112 LYS B N 1
ATOM 2502 C CA . LYS B 1 112 ? 20.141 9.711 2.43 1 96.38 112 LYS B CA 1
ATOM 2503 C C . LYS B 1 112 ? 20.781 9.641 3.814 1 96.38 112 LYS B C 1
ATOM 2505 O O . LYS B 1 112 ? 21.969 9.891 3.971 1 96.38 112 LYS B O 1
ATOM 2510 N N . LYS B 1 113 ? 20 9.305 4.781 1 96.12 113 LYS B N 1
ATOM 2511 C CA . LYS B 1 113 ? 20.469 9.164 6.152 1 96.12 113 LYS B CA 1
ATOM 2512 C C . LYS B 1 113 ? 21.609 8.141 6.238 1 96.12 113 LYS B C 1
ATOM 2514 O O . LYS B 1 113 ? 22.531 8.297 7.039 1 96.12 113 LYS B O 1
ATOM 2519 N N . ASP B 1 114 ? 21.578 7.176 5.336 1 96.25 114 ASP B N 1
ATOM 2520 C CA . ASP B 1 114 ? 22.562 6.098 5.359 1 96.25 114 ASP B CA 1
ATOM 2521 C C . ASP B 1 114 ? 23.719 6.391 4.418 1 96.25 114 ASP B C 1
ATOM 2523 O O . ASP B 1 114 ? 24.5 5.496 4.086 1 96.25 114 ASP B O 1
ATOM 2527 N N . GLY B 1 115 ? 23.719 7.555 3.828 1 95 115 GLY B N 1
ATOM 2528 C CA . GLY B 1 115 ? 24.906 8.016 3.127 1 95 115 GLY B CA 1
ATOM 2529 C C . GLY B 1 115 ? 24.828 7.855 1.622 1 95 115 GLY B C 1
ATOM 2530 O O . GLY B 1 115 ? 25.812 8.023 0.912 1 95 115 GLY B O 1
ATOM 2531 N N . VAL B 1 116 ? 23.672 7.531 1.124 1 96.06 116 VAL B N 1
ATOM 2532 C CA . VAL B 1 116 ? 23.516 7.406 -0.321 1 96.06 116 VAL B CA 1
ATOM 2533 C C . VAL B 1 116 ? 23.281 8.781 -0.938 1 96.06 116 VAL B C 1
ATOM 2535 O O . VAL B 1 116 ? 22.359 9.5 -0.537 1 96.06 116 VAL B O 1
ATOM 2538 N N . ALA B 1 117 ? 24.141 9.102 -1.878 1 93.94 117 ALA B N 1
ATOM 2539 C CA . ALA B 1 117 ? 23.969 10.367 -2.586 1 93.94 117 ALA B CA 1
ATOM 2540 C C . ALA B 1 117 ? 22.766 10.32 -3.518 1 93.94 117 ALA B C 1
ATOM 2542 O O . ALA B 1 117 ? 22.797 9.648 -4.555 1 93.94 117 ALA B O 1
ATOM 2543 N N . VAL B 1 118 ? 21.766 11.016 -3.287 1 90.88 118 VAL B N 1
ATOM 2544 C CA . VAL B 1 118 ? 20.469 10.945 -3.975 1 90.88 118 VAL B CA 1
ATOM 2545 C C . VAL B 1 118 ? 20.656 11.312 -5.445 1 90.88 118 VAL B C 1
ATOM 2547 O O . VAL B 1 118 ? 20.125 10.641 -6.332 1 90.88 118 VAL B O 1
ATOM 2550 N N . GLY B 1 119 ? 21.406 12.32 -5.676 1 93.5 119 GLY B N 1
ATOM 2551 C CA . GLY B 1 119 ? 21.578 12.828 -7.027 1 93.5 119 GLY B CA 1
ATOM 2552 C C . GLY B 1 119 ? 22.297 11.852 -7.945 1 93.5 119 GLY B C 1
ATOM 2553 O O . GLY B 1 119 ? 22.188 11.961 -9.172 1 93.5 119 GLY B O 1
ATOM 2554 N N . ASP B 1 120 ? 22.984 10.812 -7.426 1 92.81 120 ASP B N 1
ATOM 2555 C CA . ASP B 1 120 ? 23.797 9.898 -8.219 1 92.81 120 ASP B CA 1
ATOM 2556 C C . ASP B 1 120 ? 23.062 8.586 -8.477 1 92.81 120 ASP B C 1
ATOM 2558 O O . ASP B 1 120 ? 23.562 7.715 -9.188 1 92.81 120 ASP B O 1
ATOM 2562 N N . VAL B 1 121 ? 21.969 8.445 -7.887 1 96.31 121 VAL B N 1
ATOM 2563 C CA . VAL B 1 121 ? 21.219 7.203 -7.992 1 96.31 121 VAL B CA 1
ATOM 2564 C C . VAL B 1 121 ? 19.906 7.461 -8.727 1 96.31 121 VAL B C 1
ATOM 2566 O O . VAL B 1 121 ? 18.984 8.078 -8.188 1 96.31 121 VAL B O 1
ATOM 2569 N N . ALA B 1 122 ? 19.766 6.941 -9.906 1 97.06 122 ALA B N 1
ATOM 2570 C CA . ALA B 1 122 ? 18.641 7.23 -10.781 1 97.06 122 ALA B CA 1
ATOM 2571 C C . ALA B 1 122 ? 17.312 6.906 -10.094 1 97.06 122 ALA B C 1
ATOM 2573 O O . ALA B 1 122 ? 16.344 7.664 -10.203 1 97.06 122 ALA B O 1
ATOM 2574 N N . TYR B 1 123 ? 17.328 5.875 -9.43 1 96.56 123 TYR B N 1
ATOM 2575 C CA . TYR B 1 123 ? 16.109 5.453 -8.734 1 96.56 123 TYR B CA 1
ATOM 2576 C C . TYR B 1 123 ? 15.688 6.48 -7.695 1 96.56 123 TYR B C 1
ATOM 2578 O O . TYR B 1 123 ? 14.5 6.781 -7.555 1 96.56 123 TYR B O 1
ATOM 2586 N N . LEU B 1 124 ? 16.578 7.043 -6.977 1 97.06 124 LEU B N 1
ATOM 2587 C CA . LEU B 1 124 ? 16.25 8.008 -5.938 1 97.06 124 LEU B CA 1
ATOM 2588 C C . LEU B 1 124 ? 15.859 9.352 -6.551 1 97.06 124 LEU B C 1
ATOM 2590 O O . LEU B 1 124 ? 15 10.055 -6.016 1 97.06 124 LEU B O 1
ATOM 2594 N N . VAL B 1 125 ? 16.531 9.672 -7.66 1 97.5 125 VAL B N 1
ATOM 2595 C CA . VAL B 1 125 ? 16.141 10.875 -8.391 1 97.5 125 VAL B CA 1
ATOM 2596 C C . VAL B 1 125 ? 14.68 10.75 -8.836 1 97.5 125 VAL B C 1
ATOM 2598 O O . VAL B 1 125 ? 13.898 11.695 -8.688 1 97.5 125 VAL B O 1
ATOM 2601 N N . LYS B 1 126 ? 14.312 9.625 -9.281 1 96.69 126 LYS B N 1
ATOM 2602 C CA . LYS B 1 126 ? 12.938 9.375 -9.703 1 96.69 126 LYS B CA 1
ATOM 2603 C C . LYS B 1 126 ? 11.977 9.453 -8.523 1 96.69 126 LYS B C 1
ATOM 2605 O O . LYS B 1 126 ? 10.867 9.969 -8.656 1 96.69 126 LYS B O 1
ATOM 2610 N N . GLN B 1 127 ? 12.406 8.922 -7.398 1 97.38 127 GLN B N 1
ATOM 2611 C CA . GLN B 1 127 ? 11.57 8.992 -6.207 1 97.38 127 GLN B CA 1
ATOM 2612 C C . GLN B 1 127 ? 11.289 10.438 -5.812 1 97.38 127 GLN B C 1
ATOM 2614 O O . GLN B 1 127 ? 10.156 10.789 -5.465 1 97.38 127 GLN B O 1
ATOM 2619 N N . ARG B 1 128 ? 12.281 11.25 -5.863 1 96.81 128 ARG B N 1
ATOM 2620 C CA . ARG B 1 128 ? 12.102 12.656 -5.527 1 96.81 128 ARG B CA 1
ATOM 2621 C C . ARG B 1 128 ? 11.156 13.344 -6.504 1 96.81 128 ARG B C 1
ATOM 2623 O O . ARG B 1 128 ? 10.273 14.102 -6.094 1 96.81 128 ARG B O 1
ATOM 2630 N N . ALA B 1 129 ? 11.375 13.062 -7.734 1 96.62 129 ALA B N 1
ATOM 2631 C CA . ALA B 1 129 ? 10.516 13.641 -8.766 1 96.62 129 ALA B CA 1
ATOM 2632 C C . ALA B 1 129 ? 9.07 13.188 -8.594 1 96.62 129 ALA B C 1
ATOM 2634 O O . ALA B 1 129 ? 8.141 13.953 -8.852 1 96.62 129 ALA B O 1
ATOM 2635 N N . ARG B 1 130 ? 8.898 11.961 -8.172 1 97.31 130 ARG B N 1
ATOM 2636 C CA . ARG B 1 130 ? 7.57 11.398 -7.938 1 97.31 130 ARG B CA 1
ATOM 2637 C C . ARG B 1 130 ? 6.848 12.156 -6.824 1 97.31 130 ARG B C 1
ATOM 2639 O O . ARG B 1 130 ? 5.652 12.43 -6.93 1 97.31 130 ARG B O 1
ATOM 2646 N N . VAL B 1 131 ? 7.539 12.461 -5.766 1 98 131 VAL B N 1
ATOM 2647 C CA . VAL B 1 131 ? 6.961 13.227 -4.66 1 98 131 VAL B CA 1
ATOM 2648 C C . VAL B 1 131 ? 6.398 14.547 -5.176 1 98 131 VAL B C 1
ATOM 2650 O O . VAL B 1 131 ? 5.25 14.891 -4.891 1 98 131 VAL B O 1
ATOM 2653 N N . GLU B 1 132 ? 7.145 15.211 -6.02 1 96.38 132 GLU B N 1
ATOM 2654 C CA . GLU B 1 132 ? 6.734 16.5 -6.566 1 96.38 132 GLU B CA 1
ATOM 2655 C C . GLU B 1 132 ? 5.527 16.344 -7.492 1 96.38 132 GLU B C 1
ATOM 2657 O O . GLU B 1 132 ? 4.598 17.156 -7.445 1 96.38 132 GLU B O 1
ATOM 2662 N N . SER B 1 133 ? 5.605 15.336 -8.289 1 97.06 133 SER B N 1
ATOM 2663 C CA . SER B 1 133 ? 4.5 15.07 -9.211 1 97.06 133 SER B CA 1
ATOM 2664 C C . SER B 1 133 ? 3.201 14.82 -8.453 1 97.06 133 SER B C 1
ATOM 2666 O O . SER B 1 133 ? 2.158 15.383 -8.797 1 97.06 133 SER B O 1
ATOM 2668 N N . ILE B 1 134 ? 3.283 14.047 -7.445 1 98.56 134 ILE B N 1
ATOM 2669 C CA . ILE B 1 134 ? 2.1 13.664 -6.688 1 98.56 134 ILE B CA 1
ATOM 2670 C C . ILE B 1 134 ? 1.547 14.875 -5.941 1 98.56 134 ILE B C 1
ATOM 2672 O O . ILE B 1 134 ? 0.339 15.125 -5.957 1 98.56 134 ILE B O 1
ATOM 2676 N N . LEU B 1 135 ? 2.402 15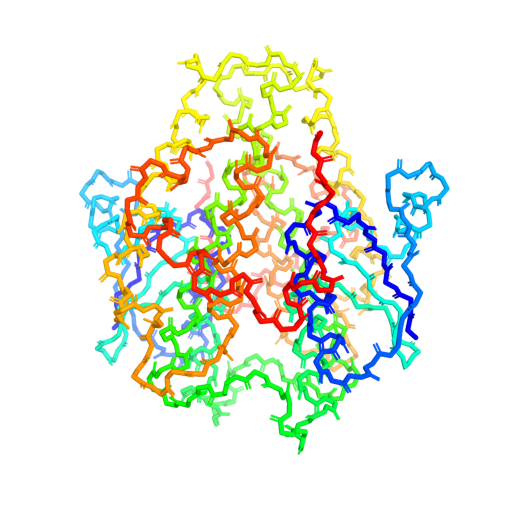.656 -5.289 1 98.5 135 LEU B N 1
ATOM 2677 C CA . LEU B 1 135 ? 1.955 16.844 -4.559 1 98.5 135 LEU B CA 1
ATOM 2678 C C . LEU B 1 135 ? 1.284 17.828 -5.5 1 98.5 135 LEU B C 1
ATOM 2680 O O . LEU B 1 135 ? 0.256 18.422 -5.16 1 98.5 135 LEU B O 1
ATOM 2684 N N . THR B 1 136 ? 1.888 18 -6.684 1 97.94 136 THR B N 1
ATOM 2685 C CA . THR B 1 136 ? 1.301 18.891 -7.68 1 97.94 136 THR B CA 1
ATOM 2686 C C . THR B 1 136 ? -0.101 18.422 -8.062 1 97.94 136 THR B C 1
ATOM 2688 O O . THR B 1 136 ? -1.036 19.219 -8.117 1 97.94 136 THR B O 1
ATOM 2691 N N . TRP B 1 137 ? -0.24 17.172 -8.266 1 98.38 137 TRP B N 1
ATOM 2692 C CA . TRP B 1 137 ? -1.532 16.625 -8.656 1 98.38 137 TRP B CA 1
ATOM 2693 C C . TRP B 1 137 ? -2.545 16.75 -7.523 1 98.38 137 TRP B C 1
ATOM 2695 O O . TRP B 1 137 ? -3.684 17.172 -7.746 1 98.38 137 TRP B O 1
ATOM 2705 N N . LEU B 1 138 ? -2.174 16.422 -6.305 1 98.56 138 LEU B N 1
ATOM 2706 C CA . LEU B 1 138 ? -3.078 16.5 -5.16 1 98.56 138 LEU B CA 1
ATOM 2707 C C . LEU B 1 138 ? -3.588 17.922 -4.973 1 98.56 138 LEU B C 1
ATOM 2709 O O . LEU B 1 138 ? -4.773 18.141 -4.711 1 98.56 138 LEU B O 1
ATOM 2713 N N . LYS B 1 139 ? -2.713 18.891 -5.117 1 98.12 139 LYS B N 1
ATOM 2714 C CA . LYS B 1 139 ? -3.111 20.297 -5.012 1 98.12 139 LYS B CA 1
ATOM 2715 C C . LYS B 1 139 ? -4.18 20.641 -6.047 1 98.12 139 LYS B C 1
ATOM 2717 O O . LYS B 1 139 ? -5.152 21.328 -5.73 1 98.12 139 LYS B O 1
ATOM 2722 N N . SER B 1 140 ? -3.955 20.109 -7.176 1 98 140 SER B N 1
ATOM 2723 C CA . SER B 1 140 ? -4.879 20.422 -8.258 1 98 140 SER B CA 1
ATOM 2724 C C . SER B 1 140 ? -6.246 19.797 -8.016 1 98 140 SER B C 1
ATOM 2726 O O . SER B 1 140 ? -7.242 20.219 -8.609 1 98 140 SER B O 1
ATOM 2728 N N . GLN B 1 141 ? -6.34 18.734 -7.16 1 97.75 141 GLN B N 1
ATOM 2729 C CA . GLN B 1 141 ? -7.59 18.031 -6.895 1 97.75 141 GLN B CA 1
ATOM 2730 C C . GLN B 1 141 ? -8.391 18.719 -5.789 1 97.75 141 GLN B C 1
ATOM 2732 O O . GLN B 1 141 ? -9.562 18.422 -5.586 1 97.75 141 GLN B O 1
ATOM 2737 N N . LEU B 1 142 ? -7.793 19.594 -5.066 1 97.69 142 LEU B N 1
ATOM 2738 C CA . LEU B 1 142 ? -8.453 20.203 -3.92 1 97.69 142 LEU B CA 1
ATOM 2739 C C . LEU B 1 142 ? -9.523 21.188 -4.371 1 97.69 142 LEU B C 1
ATOM 2741 O O . LEU B 1 142 ? -9.328 21.938 -5.332 1 97.69 142 LEU B O 1
ATOM 2745 N N . GLU B 1 143 ? -10.664 21.078 -3.832 1 94.88 143 GLU B N 1
ATOM 2746 C CA . GLU B 1 143 ? -11.711 22.094 -3.85 1 94.88 143 GLU B CA 1
ATOM 2747 C C . GLU B 1 143 ? -11.734 22.875 -2.545 1 94.88 143 GLU B C 1
ATOM 2749 O O . GLU B 1 143 ? -12.453 22.516 -1.608 1 94.88 143 GLU B O 1
ATOM 2754 N N . GLY B 1 144 ? -10.984 24.062 -2.646 1 94 144 GLY B N 1
ATOM 2755 C CA . GLY B 1 144 ? -10.664 24.688 -1.372 1 94 144 GLY B CA 1
ATOM 2756 C C . GLY B 1 144 ? -9.734 23.859 -0.513 1 94 144 GLY B C 1
ATOM 2757 O O . GLY B 1 144 ? -8.664 23.453 -0.961 1 94 144 GLY B O 1
ATOM 2758 N N . ASN B 1 145 ? -10.258 23.547 0.75 1 96.38 145 ASN B N 1
ATOM 2759 C CA . ASN B 1 145 ? -9.422 22.766 1.657 1 96.38 145 ASN B CA 1
ATOM 2760 C C . ASN B 1 145 ? -9.875 21.312 1.728 1 96.38 145 ASN B C 1
ATOM 2762 O O . ASN B 1 145 ? -9.43 20.562 2.596 1 96.38 145 ASN B O 1
ATOM 2766 N N . PHE B 1 146 ? -10.812 20.969 0.85 1 97.94 146 PHE B N 1
ATOM 2767 C CA . PHE B 1 146 ? -11.336 19.609 0.799 1 97.94 146 PHE B CA 1
ATOM 2768 C C . PHE B 1 146 ? -11.273 19.047 -0.619 1 97.94 146 PHE B C 1
ATOM 2770 O O . PHE B 1 146 ? -11.031 19.797 -1.571 1 97.94 146 PHE B O 1
ATOM 2777 N N . PHE B 1 147 ? -11.422 17.688 -0.732 1 97.56 147 PHE B N 1
ATOM 2778 C CA . PHE B 1 147 ? -11.453 17.062 -2.049 1 97.56 147 PHE B CA 1
ATOM 2779 C C . PHE B 1 147 ? -12.883 16.984 -2.576 1 97.56 147 PHE B C 1
ATOM 2781 O O . PHE B 1 147 ? -13.102 16.672 -3.75 1 97.56 147 PHE B O 1
ATOM 2788 N N . THR B 1 148 ? -13.828 17.188 -1.627 1 94.5 148 THR B N 1
ATOM 2789 C CA . THR B 1 148 ? -15.242 17.172 -1.991 1 94.5 148 THR B CA 1
ATOM 2790 C C . THR B 1 148 ? -15.961 18.406 -1.447 1 94.5 148 THR B C 1
ATOM 2792 O O . THR B 1 148 ? -15.492 19.031 -0.496 1 94.5 148 THR B O 1
ATOM 2795 N N . PRO B 1 149 ? -17.094 18.672 -2.006 1 91.75 149 PRO B N 1
ATOM 2796 C CA . PRO B 1 149 ? -17.844 19.844 -1.515 1 91.75 149 PRO B CA 1
ATOM 2797 C C . PRO B 1 149 ? -18.469 19.609 -0.148 1 91.75 149 PRO B C 1
ATOM 2799 O O . PRO B 1 149 ? -18.906 20.562 0.509 1 91.75 149 PRO B O 1
ATOM 2802 N N . GLU B 1 150 ? -18.656 18.453 0.342 1 88.56 150 GLU B N 1
ATOM 2803 C CA . GLU B 1 150 ? -19.297 18.109 1.609 1 88.56 150 GLU B CA 1
ATOM 2804 C C . GLU B 1 150 ? -18.547 18.734 2.787 1 88.56 150 GLU B C 1
ATOM 2806 O O . GLU B 1 150 ? -19.141 18.953 3.854 1 88.56 150 GLU B O 1
ATOM 2811 N N . ALA B 1 151 ? -17.297 19.078 2.617 1 88.75 151 ALA B N 1
ATOM 2812 C CA . ALA B 1 151 ? -16.484 19.719 3.645 1 88.75 151 ALA B CA 1
ATOM 2813 C C . ALA B 1 151 ? -16.438 18.859 4.91 1 88.75 151 ALA B C 1
ATOM 2815 O O . ALA B 1 151 ? -16.672 19.359 6.012 1 88.75 151 ALA B O 1
ATOM 2816 N N . LYS B 1 152 ? -16.359 17.656 4.883 1 93.5 152 LYS B N 1
ATOM 2817 C CA . LYS B 1 152 ? -16.141 16.672 5.938 1 93.5 152 LYS B CA 1
ATOM 2818 C C . LYS B 1 152 ? -14.859 15.883 5.707 1 93.5 152 LYS B C 1
ATOM 2820 O O . LYS B 1 152 ? -14.555 15.492 4.578 1 93.5 152 LYS B O 1
ATOM 2825 N N . ILE B 1 153 ? -14.156 15.648 6.77 1 97.19 153 ILE B N 1
ATOM 2826 C CA . ILE B 1 153 ? -12.883 14.953 6.66 1 97.19 153 ILE B CA 1
ATOM 2827 C C . ILE B 1 153 ? -13.117 13.484 6.312 1 97.19 153 ILE B C 1
ATOM 2829 O O . ILE B 1 153 ? -13.852 12.789 7.02 1 97.19 153 ILE B O 1
ATOM 2833 N N . GLY B 1 154 ? -12.625 13.102 5.199 1 97.5 154 GLY B N 1
ATOM 2834 C CA . GLY B 1 154 ? -12.508 11.695 4.852 1 97.5 154 GLY B CA 1
ATOM 2835 C C . GLY B 1 154 ? -11.094 11.164 4.988 1 97.5 154 GLY B C 1
ATOM 2836 O O . GLY B 1 154 ? -10.211 11.859 5.5 1 97.5 154 GLY B O 1
ATOM 2837 N N . LEU B 1 155 ? -10.906 9.945 4.586 1 98.25 155 LEU B N 1
ATOM 2838 C CA . LEU B 1 155 ? -9.586 9.328 4.66 1 98.25 155 LEU B CA 1
ATOM 2839 C C . LEU B 1 155 ? -8.586 10.086 3.795 1 98.25 155 LEU B C 1
ATOM 2841 O O . LEU B 1 155 ? -7.402 10.164 4.133 1 98.25 155 LEU B O 1
ATOM 2845 N N . SER B 1 156 ? -9.062 10.648 2.664 1 98.44 156 SER B 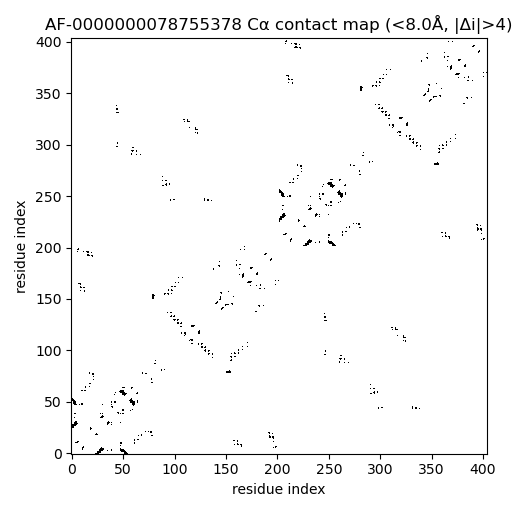N 1
ATOM 2846 C CA . SER B 1 156 ? -8.172 11.359 1.757 1 98.44 156 SER B CA 1
ATOM 2847 C C . SER B 1 156 ? -7.625 12.633 2.404 1 98.44 156 SER B C 1
ATOM 2849 O O . SER B 1 156 ? -6.422 12.883 2.361 1 98.44 156 SER B O 1
ATOM 2851 N N . GLU B 1 157 ? -8.5 13.445 3.061 1 98.62 157 GLU B N 1
ATOM 2852 C CA . GLU B 1 157 ? -8.039 14.648 3.748 1 98.62 157 GLU B CA 1
ATOM 2853 C C . GLU B 1 157 ? -7.078 14.305 4.879 1 98.62 157 GLU B C 1
ATOM 2855 O O . GLU B 1 157 ? -6.031 14.938 5.027 1 98.62 157 GLU B O 1
ATOM 2860 N N . LEU B 1 158 ? -7.484 13.328 5.613 1 98.69 158 LEU B N 1
ATOM 2861 C CA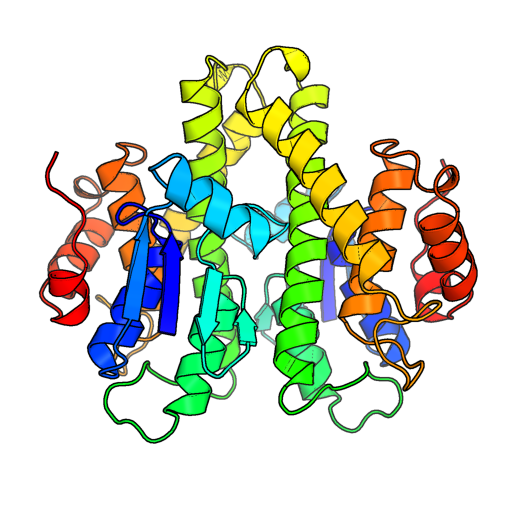 . LEU B 1 158 ? -6.684 12.906 6.758 1 98.69 158 LEU B CA 1
ATOM 2862 C C . LEU B 1 158 ? -5.305 12.438 6.312 1 98.69 158 LEU B C 1
ATOM 2864 O O . LEU B 1 158 ? -4.289 12.82 6.895 1 98.69 158 LEU B O 1
ATOM 2868 N N . THR B 1 159 ? -5.25 11.586 5.316 1 98.81 159 THR B N 1
ATOM 2869 C CA . THR B 1 159 ? -3.994 11.039 4.816 1 98.81 159 THR B CA 1
ATOM 2870 C C . THR B 1 159 ? -3.088 12.156 4.301 1 98.81 159 THR B C 1
ATOM 2872 O O . THR B 1 159 ? -1.901 12.203 4.633 1 98.81 159 THR B O 1
ATOM 2875 N N . LEU B 1 160 ? -3.648 13.031 3.516 1 98.81 160 LEU B N 1
ATOM 2876 C CA . LEU B 1 160 ? -2.855 14.133 2.994 1 98.81 160 LEU B CA 1
ATOM 2877 C C . LEU B 1 160 ? -2.258 14.961 4.129 1 98.81 160 LEU B C 1
ATOM 2879 O O . LEU B 1 160 ? -1.078 15.32 4.09 1 98.81 160 LEU B O 1
ATOM 2883 N N . TYR B 1 161 ? -3.039 15.266 5.125 1 98.81 161 TYR B N 1
ATOM 2884 C CA . TYR B 1 161 ? -2.527 16.062 6.23 1 98.81 161 TYR B CA 1
ATOM 2885 C C . TYR B 1 161 ? -1.349 15.375 6.906 1 98.81 161 TYR B C 1
ATOM 2887 O O . TYR B 1 161 ? -0.318 16 7.164 1 98.81 161 TYR B O 1
ATOM 2895 N N . CYS B 1 162 ? -1.502 14.102 7.219 1 98.69 162 CYS B N 1
ATOM 2896 C CA . CYS B 1 162 ? -0.47 13.359 7.938 1 98.69 162 CYS B CA 1
ATOM 2897 C C . CYS B 1 162 ? 0.818 13.297 7.125 1 98.69 162 CYS B C 1
ATOM 2899 O O . CYS B 1 162 ? 1.912 13.43 7.676 1 98.69 162 CYS B O 1
ATOM 2901 N N . ILE B 1 163 ? 0.701 13.125 5.824 1 98.25 163 ILE B N 1
ATOM 2902 C CA . ILE B 1 163 ? 1.9 12.992 5.004 1 98.25 163 ILE B CA 1
ATOM 2903 C C . ILE B 1 163 ? 2.588 14.352 4.875 1 98.25 163 ILE B C 1
ATOM 2905 O O . ILE B 1 163 ? 3.816 14.438 4.938 1 98.25 163 ILE B O 1
ATOM 2909 N N . LEU B 1 164 ? 1.811 15.445 4.723 1 98.62 164 LEU B N 1
ATOM 2910 C CA . LEU B 1 164 ? 2.393 16.781 4.633 1 98.62 164 LEU B CA 1
ATOM 2911 C C . LEU B 1 164 ? 3.123 17.141 5.922 1 98.62 164 LEU B C 1
ATOM 2913 O O . LEU B 1 164 ? 4.219 17.703 5.879 1 98.62 164 LEU B O 1
ATOM 2917 N N . ASP B 1 165 ? 2.479 16.828 6.988 1 98.19 165 ASP B N 1
ATOM 2918 C CA . ASP B 1 165 ? 3.109 17.141 8.266 1 98.19 165 ASP B CA 1
ATOM 2919 C C . ASP B 1 165 ? 4.395 16.344 8.461 1 98.19 165 ASP B C 1
ATOM 2921 O O . ASP B 1 165 ? 5.371 16.844 9.016 1 98.19 165 ASP B O 1
ATOM 2925 N N . TRP B 1 166 ? 4.395 15.133 8.023 1 98.44 166 TRP B N 1
ATOM 2926 C CA . TRP B 1 166 ? 5.605 14.32 8.094 1 98.44 166 TRP B CA 1
ATOM 2927 C C . TRP B 1 166 ? 6.703 14.906 7.211 1 98.44 166 TRP B C 1
ATOM 2929 O O . TRP B 1 166 ? 7.863 15 7.625 1 98.44 166 TRP B O 1
ATOM 2939 N N . LEU B 1 167 ? 6.359 15.312 5.977 1 98.25 167 LEU B N 1
ATOM 2940 C CA . LEU B 1 167 ? 7.324 15.922 5.066 1 98.25 167 LEU B CA 1
ATOM 2941 C C . LEU B 1 167 ? 7.934 17.172 5.688 1 98.25 167 LEU B C 1
ATOM 2943 O O . LEU B 1 167 ? 9.141 17.406 5.574 1 98.25 167 LEU B O 1
ATOM 2947 N N . ARG B 1 168 ? 7.07 17.922 6.289 1 96.75 168 ARG B N 1
ATOM 2948 C CA . ARG B 1 168 ? 7.531 19.125 6.973 1 96.75 168 ARG B CA 1
ATOM 2949 C C . ARG B 1 168 ? 8.438 18.766 8.148 1 96.75 168 ARG B C 1
ATOM 2951 O O . ARG B 1 168 ? 9.531 19.328 8.289 1 96.75 168 ARG B O 1
ATOM 2958 N N . PHE B 1 169 ? 8.047 17.859 8.945 1 96.94 169 PHE B N 1
ATOM 2959 C CA . PHE B 1 169 ? 8.758 17.438 10.148 1 96.94 169 PHE B CA 1
ATOM 2960 C C . PHE B 1 169 ? 10.141 16.906 9.805 1 96.94 169 PHE B C 1
ATOM 2962 O O . PHE B 1 169 ? 11.109 17.172 10.516 1 96.94 169 PHE B O 1
ATOM 2969 N N . ARG B 1 170 ? 10.25 16.234 8.68 1 97.12 170 ARG B N 1
ATOM 2970 C CA . ARG B 1 170 ? 11.508 15.609 8.266 1 97.12 170 ARG B CA 1
ATOM 2971 C C . ARG B 1 170 ? 12.273 16.516 7.309 1 97.12 170 ARG B C 1
ATOM 2973 O O . ARG B 1 170 ? 13.305 16.109 6.762 1 97.12 170 ARG B O 1
ATOM 2980 N N . GLU B 1 171 ? 11.734 17.703 6.992 1 95.5 171 GLU B N 1
ATOM 2981 C CA . GLU B 1 171 ? 12.352 18.703 6.117 1 95.5 171 GLU B CA 1
ATOM 2982 C C . GLU B 1 171 ? 12.633 18.109 4.734 1 95.5 171 GLU B C 1
ATOM 2984 O O . GLU B 1 171 ? 13.703 18.344 4.168 1 95.5 171 GLU B O 1
ATOM 2989 N N . MET B 1 172 ? 11.648 17.344 4.289 1 95.75 172 MET B N 1
ATOM 2990 C CA . MET B 1 172 ? 11.789 16.688 2.988 1 95.75 172 MET B CA 1
ATOM 2991 C C . MET B 1 172 ? 11.188 17.547 1.882 1 95.75 172 MET B C 1
ATOM 2993 O O . MET B 1 172 ? 11.5 17.359 0.705 1 95.75 172 MET B O 1
ATOM 2997 N N . TYR B 1 173 ? 10.297 18.359 2.145 1 94.5 173 TYR B N 1
ATOM 2998 C CA . TYR B 1 173 ? 9.609 19.266 1.235 1 94.5 173 TYR B CA 1
ATOM 2999 C C . TYR B 1 173 ? 9.195 20.547 1.95 1 94.5 173 TYR B C 1
ATOM 3001 O O . TYR B 1 173 ? 8.727 20.516 3.088 1 94.5 173 TYR B O 1
ATOM 3009 N N . PRO B 1 174 ? 9.406 21.703 1.275 1 95 174 PRO B N 1
ATOM 3010 C CA . PRO B 1 174 ? 9.031 22.953 1.92 1 95 174 PRO B CA 1
ATOM 3011 C C . PRO B 1 174 ? 7.535 23.234 1.831 1 95 174 PRO B C 1
ATOM 3013 O O . PRO B 1 174 ? 7.117 24.156 1.121 1 95 174 PRO B O 1
ATOM 3016 N N . VAL B 1 175 ? 6.766 22.531 2.537 1 95.12 175 VAL B N 1
ATOM 3017 C CA . VAL B 1 175 ? 5.309 22.578 2.49 1 95.12 175 VAL B CA 1
ATOM 3018 C C . VAL B 1 175 ? 4.824 24 2.764 1 95.12 175 VAL B C 1
ATOM 3020 O O . VAL B 1 175 ? 3.867 24.469 2.139 1 95.12 175 VAL B O 1
ATOM 3023 N N . GLY B 1 176 ? 5.43 24.719 3.672 1 94.5 176 GLY B N 1
ATOM 3024 C CA . GLY B 1 176 ? 5.047 26.078 4.043 1 94.5 176 GLY B CA 1
ATOM 3025 C C . GLY B 1 176 ? 5.23 27.078 2.918 1 94.5 176 GLY B C 1
ATOM 3026 O O . GLY B 1 176 ? 4.602 28.141 2.914 1 94.5 176 GLY B O 1
ATOM 3027 N N . ASP B 1 177 ? 6.09 26.75 1.969 1 96.56 177 ASP B N 1
ATOM 3028 C CA . ASP B 1 177 ? 6.395 27.656 0.867 1 96.56 177 ASP B CA 1
ATOM 3029 C C . ASP B 1 177 ? 5.32 27.594 -0.217 1 96.56 177 ASP B C 1
ATOM 3031 O O . ASP B 1 177 ? 5.223 28.484 -1.06 1 96.56 177 ASP B O 1
ATOM 3035 N N . ASP B 1 178 ? 4.586 26.484 -0.251 1 97.12 178 ASP B N 1
ATOM 3036 C CA . ASP B 1 178 ? 3.48 26.328 -1.192 1 97.12 178 ASP B CA 1
ATOM 3037 C C . ASP B 1 178 ? 2.176 26.859 -0.59 1 97.12 178 ASP B C 1
ATOM 3039 O O . ASP B 1 178 ? 1.673 26.297 0.387 1 97.12 178 ASP B O 1
ATOM 3043 N N . PRO B 1 179 ? 1.596 27.875 -1.158 1 97.19 179 PRO B N 1
ATOM 3044 C CA . PRO B 1 179 ? 0.447 28.5 -0.505 1 97.19 179 PRO B CA 1
ATOM 3045 C C . PRO B 1 179 ? -0.765 27.578 -0.418 1 97.19 179 PRO B C 1
ATOM 3047 O O . PRO B 1 179 ? -1.554 27.688 0.526 1 97.19 179 PRO B O 1
ATOM 3050 N N . VAL B 1 180 ? -0.924 26.734 -1.35 1 98.12 180 VAL B N 1
ATOM 3051 C CA . VAL B 1 180 ? -2.061 25.828 -1.339 1 98.12 180 VAL B CA 1
ATOM 3052 C C . VAL B 1 180 ? -1.898 24.812 -0.207 1 98.12 180 VAL B C 1
ATOM 3054 O O . VAL B 1 180 ? -2.826 24.594 0.576 1 98.12 180 VAL B O 1
ATOM 3057 N N . LEU B 1 181 ? -0.717 24.234 -0.099 1 98.19 181 LEU B N 1
ATOM 3058 C CA . LEU B 1 181 ? -0.465 23.219 0.92 1 98.19 181 LEU B CA 1
ATOM 3059 C C . LEU B 1 181 ? -0.456 23.844 2.312 1 98.19 181 LEU B C 1
ATOM 3061 O O . LEU B 1 181 ? -0.97 23.25 3.264 1 98.19 181 LEU B O 1
ATOM 3065 N N . SER B 1 182 ? 0.154 25 2.355 1 97.25 182 SER B N 1
ATOM 3066 C CA . SER B 1 182 ? 0.185 25.688 3.645 1 97.25 182 SER B CA 1
ATOM 3067 C C . SER B 1 182 ? -1.222 26.047 4.117 1 97.25 182 SER B C 1
ATOM 3069 O O . SER B 1 182 ? -1.538 25.906 5.301 1 97.25 182 SER B O 1
ATOM 3071 N N . ALA B 1 183 ? -2.053 26.516 3.254 1 98.06 183 ALA B N 1
ATOM 3072 C CA . ALA B 1 183 ? -3.436 26.844 3.596 1 98.06 183 ALA B CA 1
ATOM 3073 C C . ALA B 1 183 ? -4.203 25.594 4.023 1 98.06 183 ALA B C 1
ATOM 3075 O O . ALA B 1 183 ? -4.973 25.641 4.988 1 98.06 183 ALA B O 1
ATOM 3076 N N . TYR B 1 184 ? -4.039 24.562 3.291 1 98.56 184 TYR B N 1
ATOM 3077 C CA . TYR B 1 184 ? -4.656 23.281 3.623 1 98.56 184 TYR B CA 1
ATOM 3078 C C . TYR B 1 184 ? -4.289 22.844 5.039 1 98.56 184 TYR B C 1
ATOM 3080 O O . TYR B 1 184 ? -5.164 22.5 5.832 1 98.56 184 TYR B O 1
ATOM 3088 N N . MET B 1 185 ? -3.002 22.891 5.367 1 98.25 185 MET B N 1
ATOM 3089 C CA . MET B 1 185 ? -2.535 22.453 6.68 1 98.25 185 MET B CA 1
ATOM 3090 C C . MET B 1 185 ? -3.035 23.375 7.777 1 98.25 185 MET B C 1
ATOM 3092 O O . MET B 1 185 ? -3.451 22.922 8.844 1 98.25 185 MET B O 1
ATOM 3096 N N . GLN B 1 186 ? -2.951 24.641 7.52 1 97.81 186 GLN B N 1
ATOM 3097 C CA . GLN B 1 186 ? -3.432 25.594 8.5 1 97.81 186 GLN B CA 1
ATOM 3098 C C . GLN B 1 186 ? -4.91 25.375 8.82 1 97.81 186 GLN B C 1
ATOM 3100 O O . GLN B 1 186 ? -5.312 25.406 9.984 1 97.81 186 GLN B O 1
ATOM 3105 N N . PHE B 1 187 ? -5.66 25.172 7.855 1 98 187 PHE B N 1
ATOM 3106 C CA . PHE B 1 187 ? -7.098 25 8.008 1 98 187 PHE B CA 1
ATOM 3107 C C . PHE B 1 187 ? -7.402 23.766 8.844 1 98 187 PHE B C 1
ATOM 3109 O O . PHE B 1 187 ? -8.211 23.812 9.781 1 98 187 PHE B O 1
ATOM 3116 N N . HIS B 1 188 ? -6.762 22.625 8.602 1 98.06 188 HIS B N 1
ATOM 3117 C CA . HIS B 1 188 ? -7.113 21.359 9.219 1 98.06 188 HIS B CA 1
ATOM 3118 C C . HIS B 1 188 ? -6.426 21.188 10.57 1 98.06 188 HIS B C 1
ATOM 3120 O O . HIS B 1 188 ? -6.832 20.359 11.383 1 98.06 188 HIS B O 1
ATOM 3126 N N . SER B 1 189 ? -5.418 21.984 10.836 1 96.62 189 SER B N 1
ATOM 3127 C CA . SER B 1 189 ? -4.555 21.781 12 1 96.62 189 SER B CA 1
ATOM 3128 C C . SER B 1 189 ? -5.324 21.969 13.305 1 96.62 189 SER B C 1
ATOM 3130 O O . SER B 1 189 ? -4.871 21.547 14.367 1 96.62 189 SER B O 1
ATOM 3132 N N . SER B 1 190 ? -6.477 22.594 13.242 1 95.75 190 SER B N 1
ATOM 3133 C CA . SER B 1 190 ? -7.23 22.891 14.453 1 95.75 190 SER B CA 1
ATOM 3134 C C . SER B 1 190 ? -8.234 21.797 14.773 1 95.75 190 SER B C 1
ATOM 3136 O O . SER B 1 190 ? -8.867 21.812 15.836 1 95.75 190 SER B O 1
ATOM 3138 N N . GLN B 1 191 ? -8.414 20.875 13.867 1 94.94 191 GLN B N 1
ATOM 3139 C CA . GLN B 1 191 ? -9.312 19.75 14.148 1 94.94 191 GLN B CA 1
ATOM 3140 C C . GLN B 1 191 ? -8.883 19 15.406 1 94.94 191 GLN B C 1
ATOM 3142 O O . GLN B 1 191 ? -7.695 18.719 15.586 1 94.94 191 GLN B O 1
ATOM 3147 N N . PRO B 1 192 ? -9.805 18.625 16.281 1 95.38 192 PRO B N 1
ATOM 3148 C CA . PRO B 1 192 ? -9.461 18.062 17.594 1 95.38 192 PRO B CA 1
ATOM 3149 C C . PRO B 1 192 ? -8.555 16.844 17.484 1 95.38 192 PRO B C 1
ATOM 3151 O O . PRO B 1 192 ? -7.547 16.734 18.188 1 95.38 192 PRO B O 1
ATOM 3154 N N . GLY B 1 193 ? -8.891 15.922 16.609 1 97.12 193 GLY B N 1
ATOM 3155 C CA . GLY B 1 193 ? -8.07 14.727 16.453 1 97.12 193 GLY B CA 1
ATOM 3156 C C . GLY B 1 193 ? -6.668 15.023 15.961 1 97.12 193 GLY B C 1
ATOM 3157 O O . GLY B 1 193 ? -5.715 14.352 16.359 1 97.12 193 GLY B O 1
ATOM 3158 N N . LEU B 1 194 ? -6.512 16.078 15.094 1 97.94 194 LEU B N 1
ATOM 3159 C CA . LEU B 1 194 ? -5.199 16.422 14.562 1 97.94 194 LEU B CA 1
ATOM 3160 C C . LEU B 1 194 ? -4.383 17.188 15.609 1 97.94 194 LEU B C 1
ATOM 3162 O O . LEU B 1 194 ? -3.156 17.062 15.648 1 97.94 194 LEU B O 1
ATOM 3166 N N . VAL B 1 195 ? -5.039 17.875 16.5 1 97.69 195 VAL B N 1
ATOM 3167 C CA . VAL B 1 195 ? -4.371 18.516 17.625 1 97.69 195 VAL B CA 1
ATOM 3168 C C . VAL B 1 195 ? -3.875 17.469 18.594 1 97.69 195 VAL B C 1
ATOM 3170 O O . VAL B 1 195 ? -2.717 17.5 19.031 1 97.69 195 VAL B O 1
ATOM 3173 N N . ALA B 1 196 ? -4.703 16.516 18.922 1 97.25 196 ALA B N 1
ATOM 3174 C CA . ALA B 1 196 ? -4.41 15.484 19.906 1 97.25 196 ALA B CA 1
ATOM 3175 C C . ALA B 1 196 ? -3.25 14.602 19.453 1 97.25 196 ALA B C 1
ATOM 3177 O O . ALA B 1 196 ? -2.592 13.961 20.281 1 97.25 196 ALA B O 1
ATOM 3178 N N . THR B 1 197 ? -2.992 14.586 18.109 1 98 197 THR B N 1
ATOM 3179 C CA . THR B 1 197 ? -1.998 13.656 17.578 1 98 197 THR B CA 1
ATOM 3180 C C . THR B 1 197 ? -0.816 14.406 16.969 1 98 197 THR B C 1
ATOM 3182 O O . THR B 1 197 ? -0.024 13.828 16.234 1 98 197 THR B O 1
ATOM 3185 N N . ARG B 1 198 ? -0.655 15.602 17.281 1 96.69 198 ARG B N 1
ATOM 3186 C CA . ARG B 1 198 ? 0.353 16.484 16.703 1 96.69 198 ARG B CA 1
ATOM 3187 C C . ARG B 1 198 ? 1.756 15.922 16.922 1 96.69 198 ARG B C 1
ATOM 3189 O O . ARG B 1 198 ? 2.049 15.352 17.969 1 96.69 198 ARG B O 1
ATOM 3196 N N . LEU B 1 199 ? 2.605 16.109 15.891 1 95.56 199 LEU B N 1
ATOM 3197 C CA . LEU B 1 199 ? 4.012 15.734 16 1 95.56 199 LEU B CA 1
ATOM 3198 C C . LEU B 1 199 ? 4.719 16.594 17.047 1 95.56 199 LEU B C 1
ATOM 3200 O O . LEU B 1 199 ? 4.312 17.719 17.312 1 95.56 199 LEU B O 1
ATOM 3204 N N . PRO B 1 200 ? 5.684 15.992 17.703 1 91 200 PRO B N 1
ATOM 3205 C CA . PRO B 1 200 ? 6.441 16.766 18.688 1 91 200 PRO B CA 1
ATOM 3206 C C . PRO B 1 200 ? 7.168 17.953 18.062 1 91 200 PRO B C 1
ATOM 3208 O O . PRO B 1 200 ? 7.5 17.922 16.875 1 91 200 PRO B O 1
ATOM 3211 N N . GLU B 1 201 ? 7.207 19 18.703 1 84.31 201 GLU B N 1
ATOM 3212 C CA . GLU B 1 201 ? 7.992 20.141 18.25 1 84.31 201 GLU B CA 1
ATOM 3213 C C . GLU B 1 201 ? 9.477 19.812 18.203 1 84.31 201 GLU B C 1
ATOM 3215 O O . GLU B 1 201 ? 9.977 19.047 19.031 1 84.31 201 GLU B O 1
ATOM 3220 N N . LYS B 1 202 ? 10.141 20.203 17.25 1 70.88 202 LYS B N 1
ATOM 3221 C CA . LYS B 1 202 ? 11.586 19.969 17.172 1 70.88 202 LYS B CA 1
ATOM 3222 C C . LYS B 1 202 ? 12.336 20.891 18.109 1 70.88 202 LYS B C 1
ATOM 3224 O O . LYS B 1 202 ? 11.938 22.047 18.328 1 70.88 202 LYS B O 1
#

Nearest PDB structures (foldseek):
  3tou-assembly1_B  TM=8.414E-01  e=1.487E-09  Ralstonia solanacearum
  4mk3-assembly1_A-2  TM=8.492E-01  e=3.116E-09  Cupriavidus metallidurans CH34
  3lxt-assembly1_A  TM=8.338E-01  e=4.188E-09  Pseudomonas protegens Pf-5
  4hz4-assembly1_A-2  TM=8.021E-01  e=3.009E-08  Actinobacillus pleuropneumoniae
  6srb-assembly1_A  TM=7.801E-01  e=9.491E-07  Trametes pubescens

Sequence (404 aa):
MKLYGSITSPFVRRVRYLCHELGQSFELVDSLTDAGQSAMREKNPIWKEPCAEIDGLVIWDSHTIIDYLTEKYADSPNGLRKPTGVEKWRERNLVSAADGCVESAINVFYLKKDGVAVGDVAYLVKQRARVESILTWLKSQLEGNFFTPEAKIGLSELTLYCILDWLRFREMYPVGDDPVLSAYMQFHSSQPGLVATRLPEKMKLYGSITSPFVRRVRYLCHELGQSFELVDSLTDAGQSAMREKNPIWKEPCAEIDGLVIWDSHTIIDYLTEKYADSPNGLRKPTGVEKWRERNLVSAADGCVESAINVFYLKKDGVAVGDVAYLVKQRARVESILTWLKSQLEGNFFTPEAKIGLSELTLYCILDWLRFREMYPVGDDPVLSAYMQFHSSQPGLVATRLPEK

InterPro domains:
  IPR004045 Glutathione S-transferase, N-terminal [PF13417] (3-76)
  IPR004045 Glutathione S-transferase, N-terminal [PS50404] (1-77)
  IPR036249 Thioredoxin-like superfamily [SSF52833] (1-76)
  IPR036282 Glutathione S-transferase, C-terminal domain superfamily [SSF47616] (68-197)
  IPR050983 Glutathione S-transferase Omega/HSP26 [PTHR43968] (1-197)

Solvent-accessible surface area (backbone atoms only — not comparable to full-atom values): 21487 Å² total; per-residue (Å²): 74,40,36,29,28,39,75,74,36,42,46,29,36,55,44,53,24,50,26,56,48,65,66,51,68,68,46,77,36,43,38,83,40,71,67,28,33,52,56,41,44,75,75,32,53,62,70,60,65,17,36,30,42,49,97,91,36,80,39,40,42,41,66,51,46,45,52,49,50,49,60,74,42,63,82,46,88,52,55,63,50,79,65,55,78,72,51,34,56,51,40,47,31,48,37,49,37,38,50,47,25,44,53,30,46,48,53,48,51,52,41,42,75,53,67,45,61,48,90,75,24,64,64,44,44,49,28,54,51,32,31,52,42,24,53,54,50,54,60,70,54,40,52,82,81,27,78,49,90,82,72,61,62,24,62,39,56,49,46,43,48,32,39,52,51,38,30,44,74,69,69,72,43,71,47,77,77,37,67,68,55,32,50,37,48,60,66,51,51,71,40,67,37,51,51,77,50,54,64,81,80,130,76,40,37,29,27,40,75,74,35,41,45,29,35,55,42,52,24,50,27,57,49,66,66,52,70,67,47,78,37,44,38,82,40,71,67,28,34,53,56,41,43,75,75,32,53,63,69,59,65,17,35,30,42,48,96,91,37,79,39,40,42,40,65,51,46,44,52,48,51,49,62,74,44,63,83,47,87,54,53,62,51,78,65,58,77,71,51,34,56,50,42,46,32,48,36,49,35,40,49,46,26,44,52,31,47,47,54,47,50,50,40,42,75,54,67,45,62,48,90,75,24,65,64,44,44,48,30,55,52,33,30,52,41,23,52,54,50,54,59,70,56,40,54,82,82,26,78,48,89,82,72,61,62,24,64,41,56,50,47,42,49,33,39,51,52,37,31,45,72,69,68,73,42,72,47,76,76,38,65,67,56,33,50,37,46,62,66,52,51,71,40,67,38,50,51,77,48,54,63,79,82,130

pLDDT: mean 96.83, std 2.68, range [70.88, 98.81]

Foldseek 3Di:
DEKQEALLDLLSLLLLLQCVLLVPDYHYQYCVDPVSLVVCCVLDVVSDDIWDDDPNDIDDDSVGSLVVSCVVSVVDPSGADDDDDPVNVVLVVLLVLLVLLLVLLVVLLVCVVVPDDQVVDPSNVVSLVSNVVSVVVNLVCDPQLHNDPVPTHHPSLSSNLSSLLSCVVSVVDPQCVDPSSVNNNVVCCPPPSNVVSDDDDD/DEKQEALLDLLSLLLLLQCVLLVPDYHYQYCVDPVSLVVCCVLDVVSDDIWDDDPNDIDDDSVGSLVVSCVVSVVDPSGADDDDDPVNVVLVVLLVLLVLLLVLLVVLLVCVVVPDDQVVDPSNVVSLVSNVVSVVVNLVCDPQLHNDPVPTHHPSLSSNLSSLLSCVVSVVDPQCVDPSSVNNNVVCCPPPSNVVSDDDDD